Protein AF-0000000084946562 (afdb_homodimer)

Structure (mmCIF, N/CA/C/O backbone):
data_AF-0000000084946562-model_v1
#
loop_
_entity.id
_entity.type
_entity.pdbx_description
1 polymer 'SIS domain protein'
#
loop_
_atom_site.group_PDB
_atom_site.id
_atom_site.type_symbol
_atom_site.label_atom_id
_atom_site.label_alt_id
_atom_site.label_comp_id
_atom_site.label_asym_id
_atom_site.label_entity_id
_atom_site.label_seq_id
_atom_site.pdbx_PDB_ins_code
_atom_site.Cartn_x
_atom_site.Cartn_y
_atom_site.Cartn_z
_atom_site.occupancy
_atom_site.B_iso_or_equiv
_atom_site.auth_seq_id
_atom_site.auth_comp_id
_atom_site.auth_asym_id
_atom_site.auth_atom_id
_atom_site.pdbx_PDB_model_num
ATOM 1 N N . MET A 1 1 ? -5.379 -33.469 -8.734 1 28.34 1 MET A N 1
ATOM 2 C CA . MET A 1 1 ? -4.312 -33.344 -7.746 1 28.34 1 MET A CA 1
ATOM 3 C C . MET A 1 1 ? -3.176 -32.5 -8.289 1 28.34 1 MET A C 1
ATOM 5 O O . MET A 1 1 ? -2.5 -32.875 -9.242 1 28.34 1 MET A O 1
ATOM 9 N N . HIS A 1 2 ? -3.316 -31.234 -8.352 1 37.66 2 HIS A N 1
ATOM 10 C CA . HIS A 1 2 ? -2.365 -30.375 -9.062 1 37.66 2 HIS A CA 1
ATOM 11 C C . HIS A 1 2 ? -0.952 -30.562 -8.516 1 37.66 2 HIS A C 1
ATOM 13 O O . HIS A 1 2 ? -0.717 -30.391 -7.32 1 37.66 2 HIS A O 1
ATOM 19 N N . MET A 1 3 ? -0.212 -31.438 -8.969 1 44.72 3 MET A N 1
ATOM 20 C CA . MET A 1 3 ? 1.156 -31.844 -8.648 1 44.72 3 MET A CA 1
ATOM 21 C C . MET A 1 3 ? 2.111 -30.656 -8.781 1 44.72 3 MET A C 1
ATOM 23 O O . MET A 1 3 ? 1.872 -29.75 -9.586 1 44.72 3 MET A O 1
ATOM 27 N N . SER A 1 4 ? 2.869 -30.344 -7.762 1 55.78 4 SER A N 1
ATOM 28 C CA . SER A 1 4 ? 3.982 -29.406 -7.848 1 55.78 4 SER A CA 1
ATOM 29 C C . SER A 1 4 ? 4.75 -29.578 -9.156 1 55.78 4 SER A C 1
ATOM 31 O O . SER A 1 4 ? 4.621 -30.594 -9.828 1 55.78 4 SER A O 1
ATOM 33 N N . LEU A 1 5 ? 5.203 -28.453 -9.648 1 66.38 5 LEU A N 1
ATOM 34 C CA . LEU A 1 5 ? 5.98 -28.469 -10.883 1 66.38 5 LEU A CA 1
ATOM 35 C C . LEU A 1 5 ? 6.922 -29.672 -10.922 1 66.38 5 LEU A C 1
ATOM 37 O O . LEU A 1 5 ? 7.027 -30.359 -11.945 1 66.38 5 LEU A O 1
ATOM 41 N N . ILE A 1 6 ? 7.355 -29.844 -9.641 1 63.56 6 ILE A N 1
ATOM 42 C CA . ILE A 1 6 ? 8.328 -30.922 -9.539 1 63.56 6 ILE A CA 1
ATOM 43 C C . ILE A 1 6 ? 7.605 -32.281 -9.609 1 63.56 6 ILE A C 1
ATOM 45 O O . ILE A 1 6 ? 8.078 -33.188 -10.266 1 63.56 6 ILE A O 1
ATOM 49 N N . LYS A 1 7 ? 6.57 -32.344 -8.961 1 65.25 7 LYS A N 1
ATOM 50 C CA . LYS A 1 7 ? 5.816 -33.594 -9 1 65.25 7 LYS A CA 1
ATOM 51 C C . LYS A 1 7 ? 5.301 -33.875 -10.406 1 65.25 7 LYS A C 1
ATOM 53 O O . LYS A 1 7 ? 5.332 -35.031 -10.867 1 65.25 7 LYS A O 1
ATOM 58 N N . ASN A 1 8 ? 4.824 -32.844 -11.07 1 73.81 8 ASN A N 1
ATOM 59 C CA . ASN A 1 8 ? 4.391 -33.031 -12.453 1 73.81 8 ASN A CA 1
ATOM 60 C C . ASN A 1 8 ? 5.539 -33.469 -13.352 1 73.81 8 ASN A C 1
ATOM 62 O O . ASN A 1 8 ? 5.355 -34.344 -14.211 1 73.81 8 ASN A O 1
ATOM 66 N N . PHE A 1 9 ? 6.664 -32.938 -12.992 1 75.44 9 PHE A N 1
ATOM 67 C CA . PHE A 1 9 ? 7.836 -33.344 -13.766 1 75.44 9 PHE A CA 1
ATOM 68 C C . PHE A 1 9 ? 8.219 -34.781 -13.477 1 75.44 9 PHE A C 1
ATOM 70 O O . PHE A 1 9 ? 8.57 -35.531 -14.391 1 75.44 9 PHE A O 1
ATOM 77 N N . GLN A 1 10 ? 8.102 -35.062 -12.234 1 70.94 10 GLN A N 1
ATOM 78 C CA . GLN A 1 10 ? 8.414 -36.438 -11.859 1 70.94 10 GLN A CA 1
ATOM 79 C C . GLN A 1 10 ? 7.441 -37.438 -12.508 1 70.94 10 GLN A C 1
ATOM 81 O O . GLN A 1 10 ? 7.84 -38.5 -12.945 1 70.94 10 GLN A O 1
ATOM 86 N N . LYS A 1 11 ? 6.293 -37.031 -12.57 1 77.81 11 LYS A N 1
ATOM 87 C CA . LYS A 1 11 ? 5.254 -37.906 -13.07 1 77.81 11 LYS A CA 1
ATOM 88 C C . LYS A 1 11 ? 5.227 -37.938 -14.594 1 77.81 11 LYS A C 1
ATOM 90 O O . LYS A 1 11 ? 5.027 -38.969 -15.211 1 77.81 11 LYS A O 1
ATOM 95 N N . TYR A 1 12 ? 5.445 -36.812 -15.242 1 80.5 12 TYR A N 1
ATOM 96 C CA . TYR A 1 12 ? 5.172 -36.688 -16.672 1 80.5 12 TYR A CA 1
ATOM 97 C C . TYR A 1 12 ? 6.426 -36.312 -17.438 1 80.5 12 TYR A C 1
ATOM 99 O O . TYR A 1 12 ? 6.398 -36.188 -18.672 1 80.5 12 TYR A O 1
ATOM 107 N N . GLY A 1 13 ? 7.566 -36.031 -16.688 1 80.06 13 GLY A N 1
ATOM 108 C CA . GLY A 1 13 ? 8.789 -35.531 -17.297 1 80.06 13 GLY A CA 1
ATOM 109 C C . GLY A 1 13 ? 9.312 -36.438 -18.391 1 80.06 13 GLY A C 1
ATOM 110 O O . GLY A 1 13 ? 9.945 -36 -19.344 1 80.06 13 GLY A O 1
ATOM 111 N N . ASN A 1 14 ? 8.984 -37.688 -18.25 1 80.06 14 ASN A N 1
ATOM 112 C CA . ASN A 1 14 ? 9.43 -38.688 -19.234 1 80.06 14 ASN A CA 1
ATOM 113 C C . ASN A 1 14 ? 8.758 -38.469 -20.594 1 80.06 14 ASN A C 1
ATOM 115 O O . ASN A 1 14 ? 9.242 -38.969 -21.609 1 80.06 14 ASN A O 1
ATOM 119 N N . ASN A 1 15 ? 7.613 -37.781 -20.641 1 85.44 15 ASN A N 1
ATOM 120 C CA . ASN A 1 15 ? 6.895 -37.531 -21.891 1 85.44 15 ASN A CA 1
ATOM 121 C C . ASN A 1 15 ? 7.496 -36.344 -22.625 1 85.44 15 ASN A C 1
ATOM 123 O O . ASN A 1 15 ? 7.094 -36.031 -23.766 1 85.44 15 ASN A O 1
ATOM 127 N N . LEU A 1 16 ? 8.492 -35.688 -21.953 1 86.5 16 LEU A N 1
ATOM 128 C CA . LEU A 1 16 ? 9.07 -34.5 -22.547 1 86.5 16 LEU A CA 1
ATOM 129 C C . LEU A 1 16 ? 10.188 -34.844 -23.516 1 86.5 16 LEU A C 1
ATOM 131 O O . LEU A 1 16 ? 10.914 -35.812 -23.312 1 86.5 16 LEU A O 1
ATOM 135 N N . THR A 1 17 ? 10.188 -34.125 -24.641 1 87.19 17 THR A N 1
ATOM 136 C CA . THR A 1 17 ? 11.336 -34.25 -25.531 1 87.19 17 THR A CA 1
ATOM 137 C C . THR A 1 17 ? 12.586 -33.656 -24.891 1 87.19 17 THR A C 1
ATOM 139 O O . THR A 1 17 ? 12.5 -32.969 -23.859 1 87.19 17 THR A O 1
ATOM 142 N N . GLU A 1 18 ? 13.719 -33.969 -25.5 1 83.75 18 GLU A N 1
ATOM 143 C CA . GLU A 1 18 ? 14.969 -33.406 -25 1 83.75 18 GLU A CA 1
ATOM 144 C C . GLU A 1 18 ? 14.922 -31.891 -24.938 1 83.75 18 GLU A C 1
ATOM 146 O O . GLU A 1 18 ? 15.391 -31.297 -23.969 1 83.75 18 GLU A O 1
ATOM 151 N N . LEU A 1 19 ? 14.359 -31.328 -25.859 1 86.12 19 LEU A N 1
ATOM 152 C CA . LEU A 1 19 ? 14.25 -29.859 -25.906 1 86.12 19 LEU A CA 1
ATOM 153 C C . LEU A 1 19 ? 13.336 -29.359 -24.797 1 86.12 19 LEU A C 1
ATOM 155 O O . LEU A 1 19 ? 13.648 -28.359 -24.141 1 86.12 19 LEU A O 1
ATOM 159 N N . GLU A 1 20 ? 12.219 -30.016 -24.578 1 87.88 20 GLU A N 1
ATOM 160 C CA . GLU A 1 20 ? 11.273 -29.625 -23.531 1 87.88 20 GLU A CA 1
ATOM 161 C C . GLU A 1 20 ? 11.891 -29.812 -22.141 1 87.88 20 GLU A C 1
ATOM 163 O O . GLU A 1 20 ? 11.656 -28.984 -21.25 1 87.88 20 GLU A O 1
ATOM 168 N N . ILE A 1 21 ? 12.656 -30.812 -22 1 81.44 21 ILE A N 1
ATOM 169 C CA . ILE A 1 21 ? 13.367 -31.016 -20.734 1 81.44 21 ILE A CA 1
ATOM 170 C C . ILE A 1 21 ? 14.352 -29.875 -20.5 1 81.44 21 ILE A C 1
ATOM 172 O O . ILE A 1 21 ? 14.445 -29.344 -19.391 1 81.44 21 ILE A O 1
ATOM 176 N N . GLU A 1 22 ? 15.07 -29.531 -21.453 1 80.81 22 GLU A N 1
ATOM 177 C CA . GLU A 1 22 ? 16 -28.422 -21.359 1 80.81 22 GLU A CA 1
ATOM 178 C C . GLU A 1 22 ? 15.273 -27.125 -20.984 1 80.81 22 GLU A C 1
ATOM 180 O O . GLU A 1 22 ? 15.742 -26.359 -20.156 1 80.81 22 GLU A O 1
ATOM 185 N N . CYS A 1 23 ? 14.125 -26.828 -21.594 1 83.88 23 CYS A N 1
ATOM 186 C CA . CYS A 1 23 ? 13.312 -25.656 -21.281 1 83.88 23 CYS A CA 1
ATOM 187 C C . CYS A 1 23 ? 12.883 -25.672 -19.812 1 83.88 23 CYS A C 1
ATOM 189 O O . CYS A 1 23 ? 13.016 -24.672 -19.109 1 83.88 23 CYS A O 1
ATOM 191 N N . PHE A 1 24 ? 12.359 -26.812 -19.484 1 80.5 24 PHE A N 1
ATOM 192 C CA . PHE A 1 24 ? 11.875 -26.984 -18.109 1 80.5 24 PHE A CA 1
ATOM 193 C C . PHE A 1 24 ? 13 -26.734 -17.109 1 80.5 24 PHE A C 1
ATOM 195 O O . PHE A 1 24 ? 12.805 -26.016 -16.125 1 80.5 24 PHE A O 1
ATOM 202 N N . ASN A 1 25 ? 14.125 -27.312 -17.375 1 71.56 25 ASN A N 1
ATOM 203 C CA . ASN A 1 25 ? 15.273 -27.125 -16.484 1 71.56 25 ASN A CA 1
ATOM 204 C C . ASN A 1 25 ? 15.695 -25.672 -16.422 1 71.56 25 ASN A C 1
ATOM 206 O O . ASN A 1 25 ? 16.031 -25.156 -15.359 1 71.56 25 ASN A O 1
ATOM 210 N N . LYS A 1 26 ? 15.664 -25.078 -17.469 1 75.81 26 LYS A N 1
ATOM 211 C CA . LYS A 1 26 ? 16.016 -23.656 -17.5 1 75.81 26 LYS A CA 1
ATOM 212 C C . LYS A 1 26 ? 15 -22.828 -16.719 1 75.81 26 LYS A C 1
ATOM 214 O O . LYS A 1 26 ? 15.367 -21.891 -16.016 1 75.81 26 LYS A O 1
ATOM 219 N N . LEU A 1 27 ? 13.766 -23.234 -16.938 1 74.62 27 LEU A N 1
ATOM 220 C CA . LEU A 1 27 ? 12.711 -22.531 -16.219 1 74.62 27 LEU A CA 1
ATOM 221 C C . LEU A 1 27 ? 12.945 -22.594 -14.719 1 74.62 27 LEU A C 1
ATOM 223 O O . LEU A 1 27 ? 12.703 -21.609 -14 1 74.62 27 LEU A O 1
ATOM 227 N N . LEU A 1 28 ? 13.453 -23.75 -14.383 1 66.88 28 LEU A N 1
ATOM 228 C CA . LEU A 1 28 ? 13.68 -23.969 -12.953 1 66.88 28 LEU A CA 1
ATOM 229 C C . LEU A 1 28 ? 14.828 -23.109 -12.445 1 66.88 28 LEU A C 1
ATOM 231 O O . LEU A 1 28 ? 14.922 -22.859 -11.242 1 66.88 28 LEU A O 1
ATOM 235 N N . THR A 1 29 ? 15.641 -22.766 -13.297 1 60.47 29 THR A N 1
ATOM 236 C CA . THR A 1 29 ? 16.797 -21.969 -12.906 1 60.47 29 THR A CA 1
ATOM 237 C C . THR A 1 29 ? 16.453 -20.484 -12.93 1 60.47 29 THR A C 1
ATOM 239 O O . THR A 1 29 ? 17.25 -19.656 -12.477 1 60.47 29 THR A O 1
ATOM 242 N N . PHE A 1 30 ? 15.375 -20.266 -13.586 1 59.66 30 PHE A N 1
ATOM 243 C CA . PHE A 1 30 ? 15.008 -18.859 -13.68 1 59.66 30 PHE A CA 1
ATOM 244 C C . PHE A 1 30 ? 14.656 -18.297 -12.305 1 59.66 30 PHE A C 1
ATOM 246 O O . PHE A 1 30 ? 13.883 -18.906 -11.562 1 59.66 30 PHE A O 1
ATOM 253 N N . ARG A 1 31 ? 15.477 -17.375 -11.852 1 51.75 31 ARG A N 1
ATOM 254 C CA . ARG A 1 31 ? 15.289 -16.781 -10.531 1 51.75 31 ARG A CA 1
ATOM 255 C C . ARG A 1 31 ? 14.297 -15.625 -10.586 1 51.75 31 ARG A C 1
ATOM 257 O O . ARG A 1 31 ? 13.625 -15.32 -9.602 1 51.75 31 ARG A O 1
ATOM 264 N N . ASP A 1 32 ? 14.273 -15.117 -11.867 1 50.22 32 ASP A N 1
ATOM 265 C CA . ASP A 1 32 ? 13.562 -13.844 -11.953 1 50.22 32 ASP A CA 1
ATOM 266 C C . ASP A 1 32 ? 12.422 -13.922 -12.969 1 50.22 32 ASP A C 1
ATOM 268 O O . ASP A 1 32 ? 12.289 -13.055 -13.828 1 50.22 32 ASP A O 1
ATOM 272 N N . LEU A 1 33 ? 11.648 -15 -12.805 1 54.72 33 LEU A N 1
ATOM 273 C CA . LEU A 1 33 ? 10.531 -15.039 -13.742 1 54.72 33 LEU A CA 1
ATOM 274 C C . LEU A 1 33 ? 9.453 -14.031 -13.352 1 54.72 33 LEU A C 1
ATOM 276 O O . LEU A 1 33 ? 9.109 -13.914 -12.172 1 54.72 33 LEU A O 1
ATOM 280 N N . GLU A 1 34 ? 9.133 -13.148 -14.273 1 54.38 34 GLU A N 1
ATOM 281 C CA . GLU A 1 34 ? 8.133 -12.109 -14.039 1 54.38 34 GLU A CA 1
ATOM 282 C C . GLU A 1 34 ? 6.727 -12.695 -13.977 1 54.38 34 GLU A C 1
ATOM 284 O O . GLU A 1 34 ? 6.383 -13.57 -14.773 1 54.38 34 GLU A O 1
ATOM 289 N N . PRO A 1 35 ? 6.09 -12.359 -13.062 1 49.91 35 PRO A N 1
ATOM 290 C CA . PRO A 1 35 ? 4.699 -12.812 -12.969 1 49.91 35 PRO A CA 1
ATOM 291 C C . PRO A 1 35 ? 3.918 -12.602 -14.258 1 49.91 35 PRO A C 1
ATOM 293 O O . PRO A 1 35 ? 2.951 -13.312 -14.523 1 49.91 35 PRO A O 1
ATOM 296 N N . SER A 1 36 ? 4.246 -11.695 -15 1 52.34 36 SER A N 1
ATOM 297 C CA . SER A 1 36 ? 3.576 -11.391 -16.266 1 52.34 36 SER A CA 1
ATOM 298 C C . SER A 1 36 ? 4.105 -12.266 -17.391 1 52.34 36 SER A C 1
ATOM 300 O O . SER A 1 36 ? 3.855 -11.992 -18.562 1 52.34 36 SER A O 1
ATOM 302 N N . LEU A 1 37 ? 4.668 -13.211 -17.016 1 62.25 37 LEU A N 1
ATOM 303 C CA . LEU A 1 37 ? 5.266 -14.102 -18 1 62.25 37 LEU A CA 1
ATOM 304 C C . LEU A 1 37 ? 4.199 -14.688 -18.922 1 62.25 37 LEU A C 1
ATOM 306 O O . LEU A 1 37 ? 3.223 -15.273 -18.438 1 62.25 37 LEU A O 1
ATOM 310 N N . THR A 1 38 ? 4.172 -14.234 -20.094 1 69.31 38 THR A N 1
ATOM 311 C CA . THR A 1 38 ? 3.289 -14.82 -21.094 1 69.31 38 THR A CA 1
ATOM 312 C C . THR A 1 38 ? 3.977 -15.984 -21.812 1 69.31 38 THR A C 1
ATOM 314 O O . THR A 1 38 ? 5.195 -16.141 -21.719 1 69.31 38 THR A O 1
ATOM 317 N N . ILE A 1 39 ? 3.145 -16.797 -22.422 1 80.06 39 ILE A N 1
ATOM 318 C CA . ILE A 1 39 ? 3.691 -17.906 -23.188 1 80.06 39 ILE A CA 1
ATOM 319 C C . ILE A 1 39 ? 4.668 -17.391 -24.234 1 80.06 39 ILE A C 1
ATOM 321 O O . ILE A 1 39 ? 5.711 -18 -24.469 1 80.06 39 ILE A O 1
ATOM 325 N N . SER A 1 40 ? 4.359 -16.234 -24.688 1 79.5 40 SER A N 1
ATOM 326 C CA . SER A 1 40 ? 5.207 -15.641 -25.719 1 79.5 40 SER A CA 1
ATOM 327 C C . SER A 1 40 ? 6.531 -15.164 -25.141 1 79.5 40 SER A C 1
ATOM 329 O O . SER A 1 40 ? 7.594 -15.406 -25.703 1 79.5 40 SER A O 1
ATOM 331 N N . SER A 1 41 ? 6.469 -14.508 -24.031 1 79.19 41 SER A N 1
ATOM 332 C CA . SER A 1 41 ? 7.695 -14.016 -23.406 1 79.19 41 SER A CA 1
ATOM 333 C C . SER A 1 41 ? 8.578 -15.164 -22.938 1 79.19 41 SER A C 1
ATOM 335 O O . SER A 1 41 ? 9.805 -15.102 -23.047 1 79.19 41 SER A O 1
ATOM 337 N N . LEU A 1 42 ? 7.965 -16.141 -22.438 1 81.38 42 LEU A N 1
ATOM 338 C CA . LEU A 1 42 ? 8.711 -17.312 -22 1 81.38 42 LEU A CA 1
ATOM 339 C C . LEU A 1 42 ? 9.391 -18 -23.188 1 81.38 42 LEU A C 1
ATOM 341 O O . LEU A 1 42 ? 10.555 -18.391 -23.094 1 81.38 42 LEU A O 1
ATOM 345 N N . ALA A 1 43 ? 8.648 -18.094 -24.266 1 87 43 ALA A N 1
ATOM 346 C CA . ALA A 1 43 ? 9.195 -18.688 -25.484 1 87 43 ALA A CA 1
ATOM 347 C C . ALA A 1 43 ? 10.414 -17.906 -25.969 1 87 43 ALA A C 1
ATOM 349 O O . ALA A 1 43 ? 11.43 -18.484 -26.344 1 87 43 ALA A O 1
ATOM 350 N N . GLU A 1 44 ? 10.289 -16.672 -25.812 1 82.31 44 GLU A N 1
ATOM 351 C CA . GLU A 1 44 ? 11.383 -15.789 -26.219 1 82.31 44 GLU A CA 1
ATOM 352 C C . GLU A 1 44 ? 12.594 -15.969 -25.297 1 82.31 44 GLU A C 1
ATOM 354 O O . GLU A 1 44 ? 13.727 -16.094 -25.766 1 82.31 44 GLU A O 1
ATOM 359 N N . THR A 1 45 ? 12.328 -16 -24.062 1 78.81 45 THR A N 1
ATOM 360 C CA . THR A 1 45 ? 13.383 -16.109 -23.047 1 78.81 45 THR A CA 1
ATOM 361 C C . THR A 1 45 ? 14.117 -17.438 -23.188 1 78.81 45 THR A C 1
ATOM 363 O O . THR A 1 45 ? 15.336 -17.5 -23.016 1 78.81 45 THR A O 1
ATOM 366 N N . LEU A 1 46 ? 13.383 -18.438 -23.484 1 84.56 46 LEU A N 1
ATOM 367 C CA . LEU A 1 46 ? 13.953 -19.766 -23.562 1 84.56 46 LEU A CA 1
ATOM 368 C C . LEU A 1 46 ? 14.406 -20.094 -24.984 1 84.56 46 LEU A C 1
ATOM 370 O O . LEU A 1 46 ? 14.984 -21.156 -25.234 1 84.56 46 LEU A O 1
ATOM 374 N N . ASN A 1 47 ? 14.188 -19.078 -25.844 1 86.62 47 ASN A N 1
ATOM 375 C CA . ASN A 1 47 ? 14.555 -19.203 -27.25 1 86.62 47 ASN A CA 1
ATOM 376 C C . ASN A 1 47 ? 13.938 -20.453 -27.875 1 86.62 47 ASN A C 1
ATOM 378 O O . ASN A 1 47 ? 14.633 -21.25 -28.5 1 86.62 47 ASN A O 1
ATOM 382 N N . VAL A 1 48 ? 12.703 -20.641 -27.656 1 89.38 48 VAL A N 1
ATOM 383 C CA . VAL A 1 48 ? 11.93 -21.719 -28.281 1 89.38 48 VAL A CA 1
ATOM 384 C C . VAL A 1 48 ? 10.609 -21.156 -28.812 1 89.38 48 VAL A C 1
ATOM 386 O O . VAL A 1 48 ? 10.281 -20 -28.578 1 89.38 48 VAL A O 1
ATOM 389 N N . SER A 1 49 ? 9.898 -21.922 -29.641 1 85.56 49 SER A N 1
ATOM 390 C CA . SER A 1 49 ? 8.594 -21.5 -30.141 1 85.56 49 SER A CA 1
ATOM 391 C C . SER A 1 49 ? 7.531 -21.562 -29.047 1 85.56 49 SER A C 1
ATOM 393 O O . SER A 1 49 ? 7.66 -22.312 -28.094 1 85.56 49 SER A O 1
ATOM 395 N N . THR A 1 50 ? 6.5 -20.719 -29.281 1 88.38 50 THR A N 1
ATOM 396 C CA . THR A 1 50 ? 5.367 -20.766 -28.359 1 88.38 50 THR A CA 1
ATOM 397 C C . THR A 1 50 ? 4.734 -22.156 -28.359 1 88.38 50 THR A C 1
ATOM 399 O O . THR A 1 50 ? 4.266 -22.625 -27.312 1 88.38 50 THR A O 1
ATOM 402 N N . THR A 1 51 ? 4.82 -22.859 -29.469 1 88 51 THR A N 1
ATOM 403 C CA . THR A 1 51 ? 4.273 -24.219 -29.594 1 88 51 THR A CA 1
ATOM 404 C C . THR A 1 51 ? 5.047 -25.188 -28.703 1 88 51 THR A C 1
ATOM 406 O O . THR A 1 51 ? 4.453 -26.062 -28.062 1 88 51 THR A O 1
ATOM 409 N N . THR A 1 52 ? 6.316 -25.062 -28.625 1 89.69 52 THR A N 1
ATOM 410 C CA . THR A 1 52 ? 7.168 -25.891 -27.781 1 89.69 52 THR A CA 1
ATOM 411 C C . THR A 1 52 ? 6.789 -25.75 -26.312 1 89.69 52 THR A C 1
ATOM 413 O O . THR A 1 52 ? 6.68 -26.734 -25.594 1 89.69 52 THR A O 1
ATOM 416 N N . ILE A 1 53 ? 6.57 -24.5 -25.906 1 89.69 53 ILE A N 1
ATOM 417 C CA . ILE A 1 53 ? 6.172 -24.25 -24.531 1 89.69 53 ILE A CA 1
ATOM 418 C C . ILE A 1 53 ? 4.793 -24.844 -24.266 1 89.69 53 ILE A C 1
ATOM 420 O O . ILE A 1 53 ? 4.578 -25.5 -23.234 1 89.69 53 ILE A O 1
ATOM 424 N N . PHE A 1 54 ? 3.922 -24.609 -25.219 1 88.56 54 PHE A N 1
ATOM 425 C CA . PHE A 1 54 ? 2.564 -25.125 -25.078 1 88.56 54 PHE A CA 1
ATOM 426 C C . PHE A 1 54 ? 2.568 -26.641 -24.953 1 88.56 54 PHE A C 1
ATOM 428 O O . PHE A 1 54 ? 1.884 -27.203 -24.078 1 88.56 54 PHE A O 1
ATOM 435 N N . ARG A 1 55 ? 3.299 -27.344 -25.781 1 88.81 55 ARG A N 1
ATOM 436 C CA . ARG A 1 55 ? 3.404 -28.812 -25.734 1 88.81 55 ARG A CA 1
ATOM 437 C C . ARG A 1 55 ? 4.004 -29.266 -24.406 1 88.81 55 ARG A C 1
ATOM 439 O O . ARG A 1 55 ? 3.541 -30.25 -23.812 1 88.81 55 ARG A O 1
ATOM 446 N N . MET A 1 56 ? 5.051 -28.562 -23.922 1 90.5 56 MET A N 1
ATOM 447 C CA . MET A 1 56 ? 5.68 -28.875 -22.641 1 90.5 56 MET A CA 1
ATOM 448 C C . MET A 1 56 ? 4.668 -28.797 -21.5 1 90.5 56 MET A C 1
ATOM 450 O O . MET A 1 56 ? 4.566 -29.719 -20.688 1 90.5 56 MET A O 1
ATOM 454 N N . VAL A 1 57 ? 3.975 -27.734 -21.531 1 88 57 VAL A N 1
ATOM 455 C CA . VAL A 1 57 ? 2.99 -27.469 -20.484 1 88 57 VAL A CA 1
ATOM 456 C C . VAL A 1 57 ? 1.91 -28.547 -20.5 1 88 57 VAL A C 1
ATOM 458 O O . VAL A 1 57 ? 1.534 -29.078 -19.453 1 88 57 VAL A O 1
ATOM 461 N N . LYS A 1 58 ? 1.468 -28.938 -21.719 1 88.06 58 LYS A N 1
ATOM 462 C CA . LYS A 1 58 ? 0.44 -29.953 -21.859 1 88.06 58 LYS A CA 1
ATOM 463 C C . LYS A 1 58 ? 0.967 -31.328 -21.453 1 88.06 58 LYS A C 1
ATOM 465 O O . LYS A 1 58 ? 0.277 -32.094 -20.766 1 88.06 58 LYS A O 1
ATOM 470 N N . LYS A 1 59 ? 2.174 -31.578 -21.781 1 87.69 59 LYS A N 1
ATOM 471 C CA . LYS A 1 59 ? 2.766 -32.875 -21.469 1 87.69 59 LYS A CA 1
ATOM 472 C C . LYS A 1 59 ? 3.008 -33.031 -19.969 1 87.69 59 LYS A C 1
ATOM 474 O O . LYS A 1 59 ? 2.99 -34.125 -19.438 1 87.69 59 LYS A O 1
ATOM 479 N N . LEU A 1 60 ? 3.199 -31.891 -19.375 1 85.69 60 LEU A N 1
ATOM 480 C CA . LEU A 1 60 ? 3.367 -31.891 -17.922 1 85.69 60 LEU A CA 1
ATOM 481 C C . LEU A 1 60 ? 2.016 -31.906 -17.219 1 85.69 60 LEU A C 1
ATOM 483 O O . LEU A 1 60 ? 1.939 -31.703 -16 1 85.69 60 LEU A O 1
ATOM 487 N N . ASP A 1 61 ? 0.998 -32.031 -18.062 1 85.25 61 ASP A N 1
ATOM 488 C CA . ASP A 1 61 ? -0.372 -32.281 -17.625 1 85.25 61 ASP A CA 1
ATOM 489 C C . ASP A 1 61 ? -0.993 -31.016 -17.047 1 85.25 61 ASP A C 1
ATOM 491 O O . ASP A 1 61 ? -1.744 -31.078 -16.062 1 85.25 61 ASP A O 1
ATOM 495 N N . TYR A 1 62 ? -0.469 -29.969 -17.562 1 81.56 62 TYR A N 1
ATOM 496 C CA . TYR A 1 62 ? -1.145 -28.734 -17.203 1 81.56 62 TYR A CA 1
ATOM 497 C C . TYR A 1 62 ? -2.277 -28.422 -18.172 1 81.56 62 TYR A C 1
ATOM 499 O O . TYR A 1 62 ? -2.141 -28.641 -19.391 1 81.56 62 TYR A O 1
ATOM 507 N N . LYS A 1 63 ? -3.4 -27.984 -17.672 1 78.56 63 LYS A N 1
ATOM 508 C CA . LYS A 1 63 ? -4.551 -27.656 -18.5 1 78.56 63 LYS A CA 1
ATOM 509 C C . LYS A 1 63 ? -4.344 -26.328 -19.219 1 78.56 63 LYS A C 1
ATOM 511 O O . LYS A 1 63 ? -4.758 -26.156 -20.375 1 78.56 63 LYS A O 1
ATOM 516 N N . THR A 1 64 ? -3.725 -25.406 -18.609 1 75.06 64 THR A N 1
ATOM 517 C CA . THR A 1 64 ? -3.453 -24.094 -19.188 1 75.06 64 THR A CA 1
ATOM 518 C C . THR A 1 64 ? -2.045 -23.625 -18.828 1 75.06 64 THR A C 1
ATOM 520 O O . THR A 1 64 ? -1.45 -24.109 -17.859 1 75.06 64 THR A O 1
ATOM 523 N N . PHE A 1 65 ? -1.475 -22.781 -19.656 1 80.75 65 PHE A N 1
ATOM 524 C CA . PHE A 1 65 ? -0.186 -22.172 -19.359 1 80.75 65 PHE A CA 1
ATOM 525 C C . PHE A 1 65 ? -0.234 -21.438 -18.016 1 80.75 65 PHE A C 1
ATOM 527 O O . PHE A 1 65 ? 0.75 -21.438 -17.266 1 80.75 65 PHE A O 1
ATOM 534 N N . MET A 1 66 ? -1.332 -20.984 -17.781 1 71.25 66 MET A N 1
ATOM 535 C CA . MET A 1 66 ? -1.477 -20.266 -16.531 1 71.25 66 MET A CA 1
ATOM 536 C C . MET A 1 66 ? -1.238 -21.188 -15.336 1 71.25 66 MET A C 1
ATOM 538 O O . MET A 1 66 ? -0.593 -20.797 -14.359 1 71.25 66 MET A O 1
ATOM 542 N N . ASP A 1 67 ? -1.739 -22.422 -15.508 1 70.5 67 ASP A N 1
ATOM 543 C CA . ASP A 1 67 ? -1.518 -23.422 -14.469 1 70.5 67 ASP A CA 1
ATOM 544 C C . ASP A 1 67 ? -0.031 -23.75 -14.328 1 70.5 67 ASP A C 1
ATOM 546 O O . ASP A 1 67 ? 0.475 -23.875 -13.211 1 70.5 67 ASP A O 1
ATOM 550 N N . PHE A 1 68 ? 0.606 -23.891 -15.414 1 77.75 68 PHE A N 1
ATOM 551 C CA . PHE A 1 68 ? 2.037 -24.172 -15.438 1 77.75 68 PHE A CA 1
ATOM 552 C C . PHE A 1 68 ? 2.828 -23.016 -14.844 1 77.75 68 PHE A C 1
ATOM 554 O O . PHE A 1 68 ? 3.699 -23.219 -14 1 77.75 68 PHE A O 1
ATOM 561 N N . ARG A 1 69 ? 2.475 -21.859 -15.391 1 72.81 69 ARG A N 1
ATOM 562 C CA . ARG A 1 69 ? 3.135 -20.656 -14.922 1 72.81 69 ARG A CA 1
ATOM 563 C C . ARG A 1 69 ? 3.037 -20.516 -13.406 1 72.81 69 ARG A C 1
ATOM 565 O O . ARG A 1 69 ? 4.016 -20.172 -12.742 1 72.81 69 ARG A O 1
ATOM 572 N N . TYR A 1 70 ? 1.976 -20.828 -13.016 1 64.44 70 TYR A N 1
ATOM 573 C CA . TYR A 1 70 ? 1.758 -20.781 -11.578 1 64.44 70 TYR A CA 1
ATOM 574 C C . TYR A 1 70 ? 2.68 -21.766 -10.852 1 64.44 70 TYR A C 1
ATOM 576 O O . TYR A 1 70 ? 3.334 -21.391 -9.875 1 64.44 70 TYR A O 1
ATOM 584 N N . ASP A 1 71 ? 2.619 -23 -11.312 1 66.06 71 ASP A N 1
ATOM 585 C CA . ASP A 1 71 ? 3.461 -24.031 -10.695 1 66.06 71 ASP A CA 1
ATOM 586 C C . ASP A 1 71 ? 4.941 -23.688 -10.852 1 66.06 71 ASP A C 1
ATOM 588 O O . ASP A 1 71 ? 5.746 -23.969 -9.961 1 66.06 71 ASP A O 1
ATOM 592 N N . LEU A 1 72 ? 5.16 -23.234 -12 1 67.62 72 LEU A N 1
ATOM 593 C CA . LEU A 1 72 ? 6.531 -22.828 -12.289 1 67.62 72 LEU A CA 1
ATOM 594 C C . LEU A 1 72 ? 6.992 -21.734 -11.328 1 67.62 72 LEU A C 1
ATOM 596 O O . LEU A 1 72 ? 8.117 -21.781 -10.82 1 67.62 72 LEU A O 1
ATOM 600 N N . LEU A 1 73 ? 6.117 -20.969 -11.188 1 58.19 73 LEU A N 1
ATOM 601 C CA . LEU A 1 73 ? 6.445 -19.828 -10.344 1 58.19 73 LEU A CA 1
ATOM 602 C C . LEU A 1 73 ? 6.461 -20.234 -8.875 1 58.19 73 LEU A C 1
ATOM 604 O O . LEU A 1 73 ? 7.309 -19.766 -8.102 1 58.19 73 LEU A O 1
ATOM 608 N N . TYR A 1 74 ? 5.598 -21.219 -8.57 1 51.44 74 TYR A N 1
ATOM 609 C CA . TYR A 1 74 ? 5.391 -21.531 -7.164 1 51.44 74 TYR A CA 1
ATOM 610 C C . TYR A 1 74 ? 6.055 -22.844 -6.793 1 51.44 74 TYR A C 1
ATOM 612 O O . TYR A 1 74 ? 6.348 -23.094 -5.621 1 51.44 74 TYR A O 1
ATOM 620 N N . HIS A 1 75 ? 6.16 -23.781 -7.57 1 48.41 75 HIS A N 1
ATOM 621 C CA . HIS A 1 75 ? 6.848 -25.031 -7.27 1 48.41 75 HIS A CA 1
ATOM 622 C C . HIS A 1 75 ? 8.352 -24.812 -7.117 1 48.41 75 HIS A C 1
ATOM 624 O O . HIS A 1 75 ? 9.055 -25.656 -6.574 1 48.41 75 HIS A O 1
ATOM 630 N N . ARG A 1 76 ? 8.914 -23.891 -7.699 1 42.31 76 ARG A N 1
ATOM 631 C CA . ARG A 1 76 ? 10.312 -23.781 -7.316 1 42.31 76 ARG A CA 1
ATOM 632 C C . ARG A 1 76 ? 10.477 -23.828 -5.801 1 42.31 76 ARG A C 1
ATOM 634 O O . ARG A 1 76 ? 11.562 -24.094 -5.293 1 42.31 76 ARG A O 1
ATOM 641 N N . ARG A 1 77 ? 9.453 -23.5 -5.07 1 40.38 77 ARG A N 1
ATOM 642 C CA . ARG A 1 77 ? 9.492 -23.641 -3.621 1 40.38 77 ARG A CA 1
ATOM 643 C C . ARG A 1 77 ? 9.164 -25.078 -3.211 1 40.38 77 ARG A C 1
ATOM 645 O O . ARG A 1 77 ? 8.977 -25.359 -2.027 1 40.38 77 ARG A O 1
ATOM 652 N N . ASP A 1 78 ? 8.867 -25.984 -3.943 1 36.94 78 ASP A N 1
ATOM 653 C CA . ASP A 1 78 ? 8.703 -27.375 -3.553 1 36.94 78 ASP A CA 1
ATOM 654 C C . ASP A 1 78 ? 9.805 -27.812 -2.588 1 36.94 78 ASP A C 1
ATOM 656 O O . ASP A 1 78 ? 9.656 -28.812 -1.87 1 36.94 78 ASP A O 1
ATOM 660 N N . GLU A 1 79 ? 11.023 -27.594 -2.902 1 35.12 79 GLU A N 1
ATOM 661 C CA . GLU A 1 79 ? 11.883 -28.078 -1.828 1 35.12 79 GLU A CA 1
ATOM 662 C C . GLU A 1 79 ? 11.391 -27.609 -0.466 1 35.12 79 GLU A C 1
ATOM 664 O O . GLU A 1 79 ? 11.938 -27.984 0.569 1 35.12 79 GLU A O 1
ATOM 669 N N . TYR A 1 80 ? 10.719 -26.453 -0.343 1 32.41 80 TYR A N 1
ATOM 670 C CA . TYR A 1 80 ? 10.047 -26.25 0.933 1 32.41 80 TYR A CA 1
ATOM 671 C C . TYR A 1 80 ? 8.805 -27.125 1.041 1 32.41 80 TYR A C 1
ATOM 673 O O . TYR A 1 80 ? 7.961 -27.125 0.141 1 32.41 80 TYR A O 1
ATOM 681 N N . GLU A 1 81 ? 8.781 -28.375 1.305 1 33.22 81 GLU A N 1
ATOM 682 C CA . GLU A 1 81 ? 7.668 -29.156 1.828 1 33.22 81 GLU A CA 1
ATOM 683 C C . GLU A 1 81 ? 6.488 -28.266 2.186 1 33.22 81 GLU A C 1
ATOM 685 O O . GLU A 1 81 ? 6.633 -27.312 2.949 1 33.22 81 GLU A O 1
ATOM 690 N N . TYR A 1 82 ? 5.57 -27.953 1.329 1 34.78 82 TYR A N 1
ATOM 691 C CA . TYR A 1 82 ? 4.289 -27.438 1.784 1 34.78 82 TYR A CA 1
ATOM 692 C C . TYR A 1 82 ? 3.957 -27.938 3.184 1 34.78 82 TYR A C 1
ATOM 694 O O . TYR A 1 82 ? 3.451 -29.047 3.348 1 34.78 82 TYR A O 1
ATOM 702 N N . GLN A 1 83 ? 4.805 -28.125 3.992 1 34.44 83 GLN A N 1
ATOM 703 C CA . GLN A 1 83 ? 4.246 -28.422 5.305 1 34.44 83 GLN A CA 1
ATOM 704 C C . GLN A 1 83 ? 3.049 -27.516 5.609 1 34.44 83 GLN A C 1
ATOM 706 O O . GLN A 1 83 ? 3.09 -26.312 5.355 1 34.44 83 GLN A O 1
ATOM 711 N N . SER A 1 84 ? 1.785 -27.906 5.496 1 41.06 84 SER A N 1
ATOM 712 C CA . SER A 1 84 ? 0.725 -27.156 6.172 1 41.06 84 SER A CA 1
ATOM 713 C C . SER A 1 84 ? 1.298 -26.031 7.035 1 41.06 84 SER A C 1
ATOM 715 O O . SER A 1 84 ? 2.195 -26.266 7.848 1 41.06 84 SER A O 1
ATOM 717 N N . PRO A 1 85 ? 1.553 -24.844 6.539 1 42.88 85 PRO A N 1
ATOM 718 C CA . PRO A 1 85 ? 2.189 -23.859 7.422 1 42.88 85 PRO A CA 1
ATOM 719 C C . PRO A 1 85 ? 1.998 -24.188 8.898 1 42.88 85 PRO A C 1
ATOM 721 O O . PRO A 1 85 ? 0.864 -24.344 9.359 1 42.88 85 PRO A O 1
ATOM 724 N N . VAL A 1 86 ? 2.832 -24.984 9.586 1 49.34 86 VAL A N 1
ATOM 725 C CA . VAL A 1 86 ? 2.803 -25.125 11.039 1 49.34 86 VAL A CA 1
ATOM 726 C C . VAL A 1 86 ? 2.363 -23.797 11.664 1 49.34 86 VAL A C 1
ATOM 728 O O . VAL A 1 86 ? 1.666 -23.797 12.68 1 49.34 86 VAL A O 1
ATOM 731 N N . GLU A 1 87 ? 2.566 -22.625 10.914 1 65.19 87 GLU A N 1
ATOM 732 C CA . GLU A 1 87 ? 2.215 -21.328 11.469 1 65.19 87 GLU A CA 1
ATOM 733 C C . GLU A 1 87 ? 1.085 -20.672 10.68 1 65.19 87 GLU A C 1
ATOM 735 O O . GLU A 1 87 ? 1.065 -20.734 9.445 1 65.19 87 GLU A O 1
ATOM 740 N N . SER A 1 88 ? 0.143 -20.328 11.273 1 84.62 88 SER A N 1
ATOM 741 C CA . SER A 1 88 ? -0.983 -19.625 10.672 1 84.62 88 SER A CA 1
ATOM 742 C C . SER A 1 88 ? -0.516 -18.406 9.883 1 84.62 88 SER A C 1
ATOM 744 O O . SER A 1 88 ? 0.584 -17.906 10.109 1 84.62 88 SER A O 1
ATOM 746 N N . THR A 1 89 ? -1.18 -18.125 8.781 1 88.62 89 THR A N 1
ATOM 747 C CA . THR A 1 89 ? -0.911 -16.922 8 1 88.62 89 THR A CA 1
ATOM 748 C C . THR A 1 89 ? -0.7 -15.727 8.914 1 88.62 89 THR A C 1
ATOM 750 O O . THR A 1 89 ? 0.239 -14.945 8.719 1 88.62 89 THR A O 1
ATOM 753 N N . CYS A 1 90 ? -1.52 -15.617 9.945 1 92.25 90 CYS A N 1
ATOM 754 C CA . CYS A 1 90 ? -1.41 -14.508 10.883 1 92.25 90 CYS A CA 1
ATOM 755 C C . CYS A 1 90 ? -0.086 -14.562 11.641 1 92.25 90 CYS A C 1
ATOM 757 O O . CYS A 1 90 ? 0.556 -13.531 11.844 1 92.25 90 CYS A O 1
ATOM 759 N N . ASP A 1 91 ? 0.358 -15.711 12.008 1 87.75 91 ASP A N 1
ATOM 760 C CA . ASP A 1 91 ? 1.617 -15.844 12.734 1 87.75 91 ASP A CA 1
ATOM 761 C C . ASP A 1 91 ? 2.803 -15.445 11.859 1 87.75 91 ASP A C 1
ATOM 763 O O . ASP A 1 91 ? 3.717 -14.758 12.312 1 87.75 91 ASP A O 1
ATOM 767 N N . SER A 1 92 ? 2.752 -15.875 10.641 1 87.81 92 SER A N 1
ATOM 768 C CA . SER A 1 92 ? 3.83 -15.531 9.719 1 87.81 92 SER A CA 1
ATOM 769 C C . SER A 1 92 ? 3.873 -14.031 9.453 1 87.81 92 SER A C 1
ATOM 771 O O . SER A 1 92 ? 4.949 -13.43 9.453 1 87.81 92 SER A O 1
ATOM 773 N N . LEU A 1 93 ? 2.717 -13.43 9.188 1 91.56 93 LEU A N 1
ATOM 774 C CA . LEU A 1 93 ? 2.635 -11.984 8.984 1 91.56 93 LEU A CA 1
ATOM 775 C C . LEU A 1 93 ? 3.166 -11.234 10.203 1 91.56 93 LEU A C 1
ATOM 777 O O . LEU A 1 93 ? 3.953 -10.297 10.062 1 91.56 93 LEU A O 1
ATOM 781 N N . GLU A 1 94 ? 2.742 -11.688 11.359 1 91.44 94 GLU A N 1
ATOM 782 C CA . GLU A 1 94 ? 3.154 -11.031 12.602 1 91.44 94 GLU A CA 1
ATOM 783 C C . GLU A 1 94 ? 4.668 -11.086 12.773 1 91.44 94 GLU A C 1
ATOM 785 O O . GLU A 1 94 ? 5.293 -10.086 13.133 1 91.44 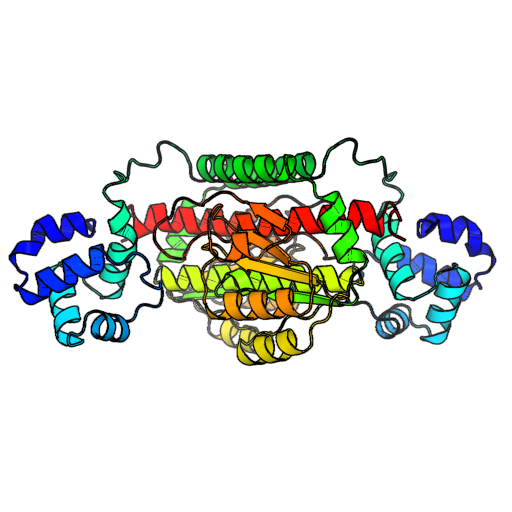94 GLU A O 1
ATOM 790 N N . LYS A 1 95 ? 5.219 -12.195 12.539 1 87.75 95 LYS A N 1
ATOM 791 C CA . LYS A 1 95 ? 6.664 -12.367 12.672 1 87.75 95 LYS A CA 1
ATOM 792 C C . LYS A 1 95 ? 7.414 -11.477 11.695 1 87.75 95 LYS A C 1
ATOM 794 O O . LYS A 1 95 ? 8.359 -10.781 12.078 1 87.75 95 LYS A O 1
ATOM 799 N N . GLU A 1 96 ? 6.992 -11.516 10.398 1 90.56 96 GLU A N 1
ATOM 800 C CA . GLU A 1 96 ? 7.641 -10.711 9.367 1 90.56 96 GLU A CA 1
ATOM 801 C C . GLU A 1 96 ? 7.562 -9.227 9.695 1 90.56 96 GLU A C 1
ATOM 803 O O . GLU A 1 96 ? 8.539 -8.492 9.523 1 90.56 96 GLU A O 1
ATOM 808 N N . ILE A 1 97 ? 6.418 -8.828 10.156 1 95.12 97 ILE A N 1
ATOM 809 C CA . ILE A 1 97 ? 6.191 -7.422 10.477 1 95.12 97 ILE A CA 1
ATOM 810 C C . ILE A 1 97 ? 7.039 -7.027 11.68 1 95.12 97 ILE A C 1
ATOM 812 O O . ILE A 1 97 ? 7.637 -5.949 11.703 1 95.12 97 ILE A O 1
ATOM 816 N N . LYS A 1 98 ? 7.102 -7.883 12.68 1 91.44 98 LYS A N 1
ATOM 817 C CA . LYS A 1 98 ? 7.941 -7.625 13.844 1 91.44 98 LYS A CA 1
ATOM 818 C C . LYS A 1 98 ? 9.406 -7.465 13.438 1 91.44 98 LYS A C 1
ATOM 820 O O . LYS A 1 98 ? 10.109 -6.594 13.953 1 91.44 98 LYS A O 1
ATOM 825 N N . ASP A 1 99 ? 9.844 -8.281 12.555 1 91 99 ASP A N 1
ATOM 826 C CA . ASP A 1 99 ? 11.203 -8.172 12.055 1 91 99 ASP A CA 1
ATOM 827 C C . ASP A 1 99 ? 11.453 -6.805 11.422 1 91 99 ASP A C 1
ATOM 829 O O . ASP A 1 99 ? 12.477 -6.168 11.68 1 91 99 ASP A O 1
ATOM 833 N N . THR A 1 100 ? 10.531 -6.391 10.547 1 95.81 100 THR A N 1
ATOM 834 C CA . THR A 1 100 ? 10.656 -5.086 9.906 1 95.81 100 THR A CA 1
ATOM 835 C C . THR A 1 100 ? 10.688 -3.973 10.953 1 95.81 100 THR A C 1
ATOM 837 O O . THR A 1 100 ? 11.523 -3.072 10.891 1 95.81 100 THR A O 1
ATOM 840 N N . ILE A 1 101 ? 9.812 -4.039 11.953 1 94.88 101 ILE A N 1
ATOM 841 C CA . ILE A 1 101 ? 9.734 -3.014 12.984 1 94.88 101 ILE A CA 1
ATOM 842 C C . ILE A 1 101 ? 11.055 -2.955 13.75 1 94.88 101 ILE A C 1
ATOM 844 O O . ILE A 1 101 ? 11.547 -1.871 14.07 1 94.88 101 ILE A O 1
ATOM 848 N N . GLU A 1 102 ? 11.625 -4.082 14.031 1 91.94 102 GLU A N 1
ATOM 849 C CA . GLU A 1 102 ? 12.906 -4.117 14.742 1 91.94 102 GLU A CA 1
ATOM 850 C C . GLU A 1 102 ? 14.016 -3.475 13.914 1 91.94 102 GLU A C 1
ATOM 852 O O . GLU A 1 102 ? 14.875 -2.775 14.453 1 91.94 102 GLU A O 1
ATOM 857 N N . MET A 1 103 ? 14 -3.723 12.672 1 92.88 103 MET A N 1
ATOM 858 C CA . MET A 1 103 ? 14.977 -3.09 11.789 1 92.88 103 MET A CA 1
ATOM 859 C C . MET A 1 103 ? 14.812 -1.572 11.797 1 92.88 103 MET A C 1
ATOM 861 O O . MET A 1 103 ? 15.805 -0.838 11.844 1 92.88 103 MET A O 1
ATOM 865 N N . LEU A 1 104 ? 13.57 -1.119 11.797 1 95.38 104 LEU A N 1
ATOM 866 C CA . LEU A 1 104 ? 13.281 0.311 11.781 1 95.38 104 LEU A CA 1
ATOM 867 C C . LEU A 1 104 ? 13.648 0.953 13.117 1 95.38 104 LEU A C 1
ATOM 869 O O . LEU A 1 104 ? 14.078 2.107 13.156 1 95.38 104 LEU A O 1
ATOM 873 N N . ARG A 1 105 ? 13.5 0.165 14.195 1 88.56 105 ARG A N 1
ATOM 874 C CA . ARG A 1 105 ? 13.836 0.645 15.531 1 88.56 105 ARG A CA 1
ATOM 875 C C . ARG A 1 105 ? 15.32 0.996 15.625 1 88.56 105 ARG A C 1
ATOM 877 O O . ARG A 1 105 ? 15.695 1.915 16.359 1 88.56 105 ARG A O 1
ATOM 884 N N . ASN A 1 106 ? 16.062 0.358 14.883 1 87.94 106 ASN A N 1
ATOM 885 C CA . ASN A 1 106 ? 17.516 0.501 14.984 1 87.94 106 ASN A CA 1
ATOM 886 C C . ASN A 1 106 ? 18.062 1.505 13.977 1 87.94 106 ASN A C 1
ATOM 888 O O . ASN A 1 106 ? 19.266 1.706 13.875 1 87.94 106 ASN A O 1
ATOM 892 N N . LEU A 1 107 ? 17.203 2.061 13.25 1 90.62 107 LEU A N 1
ATOM 893 C CA . LEU A 1 107 ? 17.594 3.053 12.25 1 90.62 107 LEU A CA 1
ATOM 894 C C . LEU A 1 107 ? 17.734 4.434 12.891 1 90.62 107 LEU A C 1
ATOM 896 O O . LEU A 1 107 ? 16.906 4.828 13.711 1 90.62 107 LEU A O 1
ATOM 900 N N . ASP A 1 108 ? 18.844 5.137 12.602 1 89.12 108 ASP A N 1
ATOM 901 C CA . ASP A 1 108 ? 18.938 6.555 12.938 1 89.12 108 ASP A CA 1
ATOM 902 C C . ASP A 1 108 ? 18.172 7.406 11.938 1 89.12 108 ASP A C 1
ATOM 904 O O . ASP A 1 108 ? 18.703 7.793 10.898 1 89.12 108 ASP A O 1
ATOM 908 N N . ILE A 1 109 ? 16.984 7.742 12.266 1 93.88 109 ILE A N 1
ATOM 909 C CA . ILE A 1 109 ? 16.047 8.344 11.32 1 93.88 109 ILE A CA 1
ATOM 910 C C . ILE A 1 109 ? 16.203 9.859 11.328 1 93.88 109 ILE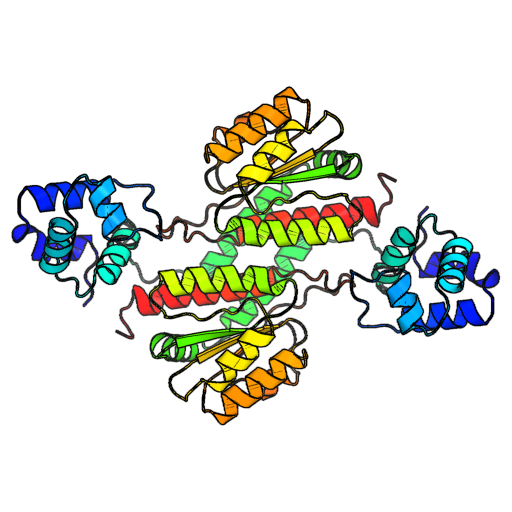 A C 1
ATOM 912 O O . ILE A 1 109 ? 15.711 10.547 10.438 1 93.88 109 ILE A O 1
ATOM 916 N N . ASP A 1 110 ? 16.953 10.477 12.258 1 91.62 110 ASP A N 1
ATOM 917 C CA . ASP A 1 110 ? 16.969 11.914 12.469 1 91.62 110 ASP A CA 1
ATOM 918 C C . ASP A 1 110 ? 17.594 12.633 11.273 1 91.62 110 ASP A C 1
ATOM 920 O O . ASP A 1 110 ? 17.047 13.617 10.773 1 91.62 110 ASP A O 1
ATOM 924 N N . ASP A 1 111 ? 18.672 12.102 10.797 1 93.5 111 ASP A N 1
ATOM 925 C CA . ASP A 1 111 ? 19.344 12.742 9.68 1 93.5 111 ASP A CA 1
ATOM 926 C C . ASP A 1 111 ? 18.516 12.648 8.398 1 93.5 111 ASP A C 1
ATOM 928 O O . ASP A 1 111 ? 18.516 13.57 7.582 1 93.5 111 ASP A O 1
ATOM 932 N N . VAL A 1 112 ? 17.844 11.578 8.25 1 96.12 112 VAL A N 1
ATOM 933 C CA . VAL A 1 112 ? 16.969 11.398 7.094 1 96.12 112 VAL A CA 1
ATOM 934 C C . VAL A 1 112 ? 15.875 12.453 7.113 1 96.12 112 VAL A C 1
ATOM 936 O O . VAL A 1 112 ? 15.633 13.133 6.113 1 96.12 112 VAL A O 1
ATOM 939 N N . ILE A 1 113 ? 15.281 12.609 8.289 1 93.56 113 ILE A N 1
ATOM 940 C CA . ILE A 1 113 ? 14.18 13.555 8.445 1 93.56 113 ILE A CA 1
ATOM 941 C C . ILE A 1 113 ? 14.68 14.969 8.18 1 93.56 113 ILE A C 1
ATOM 943 O O . ILE A 1 113 ? 14.055 15.727 7.438 1 93.56 113 ILE A O 1
ATOM 947 N N . LYS A 1 114 ? 15.797 15.266 8.742 1 93 114 LYS A N 1
ATOM 948 C CA . LYS A 1 114 ? 16.391 16.578 8.562 1 93 114 LYS A CA 1
ATOM 949 C C . LYS A 1 114 ? 16.656 16.875 7.09 1 93 114 LYS A C 1
ATOM 951 O O . LYS A 1 114 ? 16.297 17.953 6.598 1 93 114 LYS A O 1
ATOM 956 N N . ASP A 1 115 ? 17.203 15.93 6.43 1 95.81 115 ASP A N 1
ATOM 957 C CA . ASP A 1 115 ? 17.578 16.141 5.031 1 95.81 115 ASP A CA 1
ATOM 958 C C . ASP A 1 115 ? 16.328 16.234 4.148 1 95.81 115 ASP A C 1
ATOM 960 O O . ASP A 1 115 ? 16.297 17.016 3.199 1 95.81 115 ASP A O 1
ATOM 964 N N . ILE A 1 116 ? 15.328 15.492 4.438 1 96.38 116 ILE A N 1
ATOM 965 C CA . ILE A 1 116 ? 14.086 15.547 3.676 1 96.38 116 ILE A CA 1
ATOM 966 C C . ILE A 1 116 ? 13.422 16.906 3.871 1 96.38 116 ILE A C 1
ATOM 968 O O . ILE A 1 116 ? 13.016 17.547 2.902 1 96.38 116 ILE A O 1
ATOM 972 N N . VAL A 1 117 ? 13.383 17.344 5.055 1 89.81 117 VAL A N 1
ATOM 973 C CA . VAL A 1 117 ? 12.695 18.578 5.387 1 89.81 117 VAL A CA 1
ATOM 974 C C . VAL A 1 117 ? 13.438 19.766 4.773 1 89.81 117 VAL A C 1
ATOM 976 O O . VAL A 1 117 ? 12.812 20.734 4.324 1 89.81 117 VAL A O 1
ATOM 979 N N . LYS A 1 118 ? 14.688 19.688 4.703 1 92.44 118 LYS A N 1
ATOM 980 C CA . LYS A 1 118 ? 15.516 20.781 4.207 1 92.44 118 LYS A CA 1
ATOM 981 C C . LYS A 1 118 ? 15.57 20.781 2.68 1 92.44 118 LYS A C 1
ATOM 983 O O . LYS A 1 118 ? 16 21.766 2.068 1 92.44 118 LYS A O 1
ATOM 988 N N . ALA A 1 119 ? 15.172 19.734 2.1 1 95.38 119 ALA A N 1
ATOM 989 C CA . ALA A 1 119 ? 15.305 19.609 0.651 1 95.38 119 ALA A CA 1
ATOM 990 C C . ALA A 1 119 ? 14.375 20.578 -0.077 1 95.38 119 ALA A C 1
ATOM 992 O O . ALA A 1 119 ? 13.25 20.812 0.366 1 95.38 119 ALA A O 1
ATOM 993 N N . LYS A 1 120 ? 14.883 21.047 -1.187 1 95.88 120 LYS A N 1
ATOM 994 C CA . LYS A 1 120 ? 14.062 21.859 -2.072 1 95.88 120 LYS A CA 1
ATOM 995 C C . LYS A 1 120 ? 12.906 21.047 -2.646 1 95.88 120 LYS A C 1
ATOM 997 O O . LYS A 1 120 ? 11.781 21.547 -2.76 1 95.88 120 LYS A O 1
ATOM 1002 N N . SER A 1 121 ? 13.188 19.891 -3.043 1 96.12 121 SER A N 1
ATOM 1003 C CA . SER A 1 121 ? 12.203 18.938 -3.537 1 96.12 121 SER A CA 1
ATOM 1004 C C . SER A 1 121 ? 12.641 17.5 -3.283 1 96.12 121 SER A C 1
ATOM 1006 O O . SER A 1 121 ? 13.828 17.25 -3.066 1 96.12 121 SER A O 1
ATOM 1008 N N . VAL A 1 122 ? 11.656 16.656 -3.232 1 97.81 122 VAL A N 1
ATOM 1009 C CA . VAL A 1 122 ? 11.914 15.234 -3.061 1 97.81 122 VAL A CA 1
ATOM 1010 C C . VAL A 1 122 ? 11.453 14.469 -4.297 1 97.81 122 VAL A C 1
ATOM 1012 O O . VAL A 1 122 ? 10.273 14.516 -4.656 1 97.81 122 VAL A O 1
ATOM 1015 N N . LEU A 1 123 ? 12.391 13.836 -4.988 1 98.25 123 LEU A N 1
ATOM 1016 C CA . LEU A 1 123 ? 12.055 12.93 -6.082 1 98.25 123 LEU A CA 1
ATOM 1017 C C . LEU A 1 123 ? 11.852 11.508 -5.566 1 98.25 123 LEU A C 1
ATOM 1019 O O . LEU A 1 123 ? 12.711 10.969 -4.863 1 98.25 123 LEU A O 1
ATOM 1023 N N . ILE A 1 124 ? 10.742 10.914 -5.922 1 98.25 124 ILE A N 1
ATOM 1024 C CA . ILE A 1 124 ? 10.477 9.531 -5.543 1 98.25 124 ILE A CA 1
ATOM 1025 C C . ILE A 1 124 ? 10.594 8.633 -6.773 1 98.25 124 ILE A C 1
ATOM 1027 O O . ILE A 1 124 ? 10.031 8.93 -7.828 1 98.25 124 ILE A O 1
ATOM 1031 N N . CYS A 1 125 ? 11.359 7.531 -6.59 1 96.56 125 CYS A N 1
ATOM 1032 C CA . CYS A 1 125 ? 11.594 6.562 -7.656 1 96.56 125 CYS A CA 1
ATOM 1033 C C . CYS A 1 125 ? 11.195 5.16 -7.215 1 96.56 125 CYS A C 1
ATOM 1035 O O . CYS A 1 125 ? 11.555 4.727 -6.117 1 96.56 125 CYS A O 1
ATOM 1037 N N . SER A 1 126 ? 10.492 4.543 -8.062 1 95.12 126 SER A N 1
ATOM 1038 C CA . SER A 1 126 ? 10.125 3.154 -7.809 1 95.12 126 SER A CA 1
ATOM 1039 C C . SER A 1 126 ? 9.797 2.424 -9.109 1 95.12 126 SER A C 1
ATOM 1041 O O . SER A 1 126 ? 9.797 3.027 -10.18 1 95.12 126 SER A O 1
ATOM 1043 N N . SER A 1 127 ? 9.672 1.146 -8.992 1 87.5 127 SER A N 1
ATOM 1044 C CA . SER A 1 127 ? 9.281 0.335 -10.141 1 87.5 127 SER A CA 1
ATOM 1045 C C . SER A 1 127 ? 8.305 -0.765 -9.727 1 87.5 127 SER A C 1
ATOM 1047 O O . SER A 1 127 ? 8.156 -1.063 -8.547 1 87.5 127 SER A O 1
ATOM 1049 N N . GLY A 1 128 ? 7.574 -1.255 -10.773 1 87.56 128 GLY A N 1
ATOM 1050 C CA . GLY A 1 128 ? 6.637 -2.336 -10.516 1 87.56 128 GLY A CA 1
ATOM 1051 C C . GLY A 1 128 ? 5.535 -1.955 -9.547 1 87.56 128 GLY A C 1
ATOM 1052 O O . GLY A 1 128 ? 5.02 -0.835 -9.594 1 87.56 128 GLY A O 1
ATOM 1053 N N . MET A 1 129 ? 5.16 -2.893 -8.648 1 89.38 129 MET A N 1
ATOM 1054 C CA . MET A 1 129 ? 4.035 -2.672 -7.742 1 89.38 129 MET A CA 1
ATOM 1055 C C . MET A 1 129 ? 4.41 -1.702 -6.629 1 89.38 129 MET A C 1
ATOM 1057 O O . MET A 1 129 ? 3.537 -1.161 -5.949 1 89.38 129 MET A O 1
ATOM 1061 N N . ASN A 1 130 ? 5.688 -1.486 -6.496 1 92.88 130 ASN A N 1
ATOM 1062 C CA . ASN A 1 130 ? 6.113 -0.484 -5.523 1 92.88 130 ASN A CA 1
ATOM 1063 C C . ASN A 1 130 ? 5.562 0.897 -5.863 1 92.88 130 ASN A C 1
ATOM 1065 O O . ASN A 1 130 ? 5.473 1.768 -4.996 1 92.88 130 ASN A O 1
ATOM 1069 N N . LYS A 1 131 ? 5.211 1.093 -7.137 1 93.88 131 LYS A N 1
ATOM 1070 C CA . LYS A 1 131 ? 4.691 2.387 -7.57 1 93.88 131 LYS A CA 1
ATOM 1071 C C . LYS A 1 131 ? 3.43 2.76 -6.797 1 93.88 131 LYS A C 1
ATOM 1073 O O . LYS A 1 131 ? 3.178 3.938 -6.539 1 93.88 131 LYS A O 1
ATOM 1078 N N . TYR A 1 132 ? 2.707 1.771 -6.438 1 94.75 132 TYR A N 1
ATOM 1079 C CA . TYR A 1 132 ? 1.46 2.041 -5.73 1 94.75 132 TYR A CA 1
ATOM 1080 C C . TYR A 1 132 ? 1.732 2.541 -4.316 1 94.75 132 TYR A C 1
ATOM 1082 O O . TYR A 1 132 ? 1.062 3.457 -3.834 1 94.75 132 TYR A O 1
ATOM 1090 N N . VAL A 1 133 ? 2.73 2.016 -3.668 1 96 133 VAL A N 1
ATOM 1091 C CA . VAL A 1 133 ? 3.15 2.473 -2.35 1 96 133 VAL A CA 1
ATOM 1092 C C . VAL A 1 133 ? 3.832 3.834 -2.467 1 96 133 VAL A C 1
ATOM 1094 O O . VAL A 1 133 ? 3.625 4.715 -1.627 1 96 133 VAL A O 1
ATOM 1097 N N . ALA A 1 134 ? 4.547 4.004 -3.527 1 97.06 134 ALA A N 1
ATOM 1098 C CA . ALA A 1 134 ? 5.23 5.27 -3.779 1 97.06 134 ALA A CA 1
ATOM 1099 C C . ALA A 1 134 ? 4.23 6.414 -3.926 1 97.06 134 ALA A C 1
ATOM 1101 O O . ALA A 1 134 ? 4.492 7.535 -3.484 1 97.06 134 ALA A O 1
ATOM 1102 N N . LYS A 1 135 ? 3.164 6.121 -4.523 1 95.25 135 LYS A N 1
ATOM 1103 C CA . LYS A 1 135 ? 2.148 7.152 -4.711 1 95.25 135 LYS A CA 1
ATOM 1104 C C . LYS A 1 135 ? 1.556 7.59 -3.377 1 95.25 135 LYS A C 1
ATOM 1106 O O . LYS A 1 135 ? 1.281 8.773 -3.17 1 95.25 135 LYS A O 1
ATOM 1111 N N . ILE A 1 136 ? 1.361 6.652 -2.486 1 93.19 136 ILE A N 1
ATOM 1112 C CA . ILE A 1 136 ? 0.902 7 -1.146 1 93.19 136 ILE A CA 1
ATOM 1113 C C . ILE A 1 136 ? 1.912 7.93 -0.48 1 93.19 136 ILE A C 1
ATOM 1115 O O . ILE A 1 136 ? 1.539 8.969 0.07 1 93.19 136 ILE A O 1
ATOM 1119 N N . LEU A 1 137 ? 3.162 7.598 -0.581 1 96.31 137 LEU A N 1
ATOM 1120 C CA . LEU A 1 137 ? 4.227 8.414 -0.02 1 96.31 137 LEU A CA 1
ATOM 1121 C C . LEU A 1 137 ? 4.211 9.82 -0.624 1 96.31 137 LEU A C 1
ATOM 1123 O O . LEU A 1 137 ? 4.309 10.812 0.099 1 96.31 137 LEU A O 1
ATOM 1127 N N . ALA A 1 138 ? 4.047 9.883 -1.922 1 94.81 138 ALA A N 1
ATOM 1128 C CA . ALA A 1 138 ? 4.062 11.164 -2.627 1 94.81 138 ALA A CA 1
ATOM 1129 C C . ALA A 1 138 ? 2.92 12.062 -2.164 1 94.81 138 ALA A C 1
ATOM 1131 O O . ALA A 1 138 ? 3.127 13.242 -1.875 1 94.81 138 ALA A O 1
ATOM 1132 N N . VAL A 1 139 ? 1.781 11.492 -2.107 1 88.69 139 VAL A N 1
ATOM 1133 C CA . VAL A 1 139 ? 0.611 12.266 -1.692 1 88.69 139 VAL A CA 1
ATOM 1134 C C . VAL A 1 139 ? 0.803 12.766 -0.263 1 88.69 139 VAL A C 1
ATOM 1136 O O . VAL A 1 139 ? 0.567 13.938 0.025 1 88.69 139 VAL A O 1
ATOM 1139 N N . LYS A 1 140 ? 1.289 11.93 0.592 1 88.25 140 LYS A N 1
ATOM 1140 C CA . LYS A 1 140 ? 1.407 12.289 2.002 1 88.25 140 LYS A CA 1
ATOM 1141 C C . LYS A 1 140 ? 2.51 13.32 2.215 1 88.25 140 LYS A C 1
ATOM 1143 O O . LYS A 1 140 ? 2.342 14.266 2.99 1 88.25 140 LYS A O 1
ATOM 1148 N N . LEU A 1 141 ? 3.588 13.156 1.524 1 89.44 141 LEU A N 1
ATOM 1149 C CA . LEU A 1 141 ? 4.637 14.172 1.618 1 89.44 141 LEU A CA 1
ATOM 1150 C C . LEU A 1 141 ? 4.125 15.531 1.149 1 89.44 141 LEU A C 1
ATOM 1152 O O . LEU A 1 141 ? 4.402 16.547 1.779 1 89.44 141 LEU A O 1
ATOM 1156 N N . SER A 1 142 ? 3.418 15.461 0.043 1 84.38 142 SER A N 1
ATOM 1157 C CA . SER A 1 142 ? 2.857 16.703 -0.476 1 84.38 142 SER A CA 1
ATOM 1158 C C . SER A 1 142 ? 1.895 17.344 0.524 1 84.38 142 SER A C 1
ATOM 1160 O O . SER A 1 142 ? 1.882 18.562 0.696 1 84.38 142 SER A O 1
ATOM 1162 N N . LEU A 1 143 ? 1.16 16.5 1.183 1 77.25 143 LEU A N 1
ATOM 1163 C CA . LEU A 1 143 ? 0.227 16.984 2.197 1 77.25 143 LEU A CA 1
ATOM 1164 C C . LEU A 1 143 ? 0.974 17.594 3.377 1 77.25 143 LEU A C 1
ATOM 1166 O O . LEU A 1 143 ? 0.458 18.5 4.043 1 77.25 143 LEU A O 1
ATOM 1170 N N . TYR A 1 144 ? 2.219 17.078 3.584 1 77 144 TYR A N 1
ATOM 1171 C CA . TYR A 1 144 ? 3.043 17.609 4.668 1 77 144 TYR A CA 1
ATOM 1172 C C . TYR A 1 144 ? 3.738 18.891 4.246 1 77 144 TYR A C 1
ATOM 1174 O O . TYR A 1 144 ? 4.496 19.484 5.023 1 77 144 TYR A O 1
ATOM 1182 N N . GLY A 1 145 ? 3.504 19.312 3.002 1 77.19 145 GLY A N 1
ATOM 1183 C CA . GLY A 1 145 ? 4.09 20.547 2.508 1 77.19 145 GLY A CA 1
ATOM 1184 C C . GLY A 1 145 ? 5.445 20.344 1.857 1 77.19 145 GLY A C 1
ATOM 1185 O O . GLY A 1 145 ? 6.141 21.312 1.547 1 77.19 145 GLY A O 1
ATOM 1186 N N . ILE A 1 146 ? 5.809 19.172 1.714 1 84.88 146 ILE A N 1
ATOM 1187 C CA . ILE A 1 146 ? 7.082 18.859 1.069 1 84.88 146 ILE A CA 1
ATOM 1188 C C . ILE A 1 146 ? 6.879 18.734 -0.438 1 84.88 146 ILE A C 1
ATOM 1190 O O . ILE A 1 146 ? 6.086 17.906 -0.893 1 84.88 146 ILE A O 1
ATOM 1194 N N . ARG A 1 147 ? 7.566 19.625 -1.234 1 88.81 147 ARG A N 1
ATOM 1195 C CA . ARG A 1 147 ? 7.469 19.531 -2.688 1 88.81 147 ARG A CA 1
ATOM 1196 C C . ARG A 1 147 ? 7.945 18.172 -3.178 1 88.81 147 ARG A C 1
ATOM 1198 O O . ARG A 1 147 ? 9.109 17.812 -3.002 1 88.81 147 ARG A O 1
ATOM 1205 N N . THR A 1 148 ? 7.035 17.484 -3.783 1 93.75 148 THR A N 1
ATOM 1206 C CA . THR A 1 148 ? 7.316 16.109 -4.168 1 93.75 148 THR A CA 1
ATOM 1207 C C . THR A 1 148 ? 7.129 15.914 -5.672 1 93.75 148 THR A C 1
ATOM 1209 O O . THR A 1 148 ? 6.16 16.406 -6.25 1 93.75 148 THR A O 1
ATOM 1212 N N . ILE A 1 149 ? 8.078 15.273 -6.285 1 95.69 149 ILE A N 1
ATOM 1213 C CA . ILE A 1 149 ? 8.047 14.922 -7.699 1 95.69 149 ILE A CA 1
ATOM 1214 C C . ILE A 1 149 ? 7.98 13.406 -7.852 1 95.69 149 ILE A C 1
ATOM 1216 O O . ILE A 1 149 ? 8.859 12.688 -7.363 1 95.69 149 ILE A O 1
ATOM 1220 N N . TYR A 1 150 ? 6.902 12.914 -8.406 1 94.88 150 TYR A N 1
ATOM 1221 C CA . TYR A 1 150 ? 6.777 11.484 -8.672 1 94.88 150 TYR A CA 1
ATOM 1222 C C . TYR A 1 150 ? 6.297 11.234 -10.094 1 94.88 150 TYR A C 1
ATOM 1224 O O . TYR A 1 150 ? 5.09 11.156 -10.344 1 94.88 150 TYR A O 1
ATOM 1232 N N . PRO A 1 151 ? 7.289 11.008 -10.961 1 90.44 151 PRO A N 1
ATOM 1233 C CA . PRO A 1 151 ? 6.887 10.727 -12.336 1 90.44 151 PRO A CA 1
ATOM 1234 C C . PRO A 1 151 ? 6.336 9.312 -12.516 1 90.44 151 PRO A C 1
ATOM 1236 O O . PRO A 1 151 ? 6.852 8.367 -11.914 1 90.44 151 PRO A O 1
ATOM 1239 N N . ASP A 1 152 ? 5.297 9.125 -13.258 1 79.75 152 ASP A N 1
ATOM 1240 C CA . ASP A 1 152 ? 4.633 7.84 -13.453 1 79.75 152 ASP A CA 1
ATOM 1241 C C . ASP A 1 152 ? 5.391 6.98 -14.469 1 79.75 152 ASP A C 1
ATOM 1243 O O . ASP A 1 152 ? 5.273 5.754 -14.453 1 79.75 152 ASP A O 1
ATOM 1247 N N . ASP A 1 153 ? 6.113 7.656 -15.344 1 85.69 153 ASP A N 1
ATOM 1248 C CA . ASP A 1 153 ? 6.781 6.891 -16.391 1 85.69 153 ASP A CA 1
ATOM 1249 C C . ASP A 1 153 ? 8.297 7.066 -16.328 1 85.69 153 ASP A C 1
ATOM 1251 O O . ASP A 1 153 ? 8.789 8.094 -15.844 1 85.69 153 ASP A O 1
ATOM 1255 N N . HIS A 1 154 ? 8.969 6.086 -16.844 1 83 154 HIS A N 1
ATOM 1256 C CA . HIS A 1 154 ? 10.422 6.02 -16.75 1 83 154 HIS A CA 1
ATOM 1257 C C . HIS A 1 154 ? 11.086 7.148 -17.531 1 83 154 HIS A C 1
ATOM 1259 O O . HIS A 1 154 ? 12.141 7.65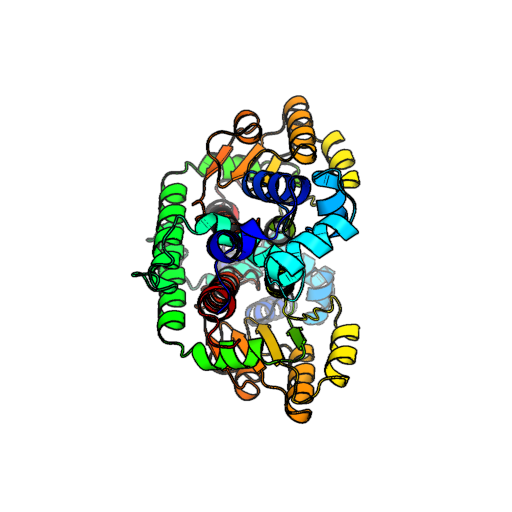2 -17.141 1 83 154 HIS A O 1
ATOM 1265 N N . TRP A 1 155 ? 10.398 7.484 -18.594 1 84.44 155 TRP A N 1
ATOM 1266 C CA . TRP A 1 155 ? 10.977 8.555 -19.391 1 84.44 155 TRP A CA 1
ATOM 1267 C C . TRP A 1 155 ? 10.984 9.875 -18.625 1 84.44 155 TRP A C 1
ATOM 1269 O O . TRP A 1 155 ? 12 10.562 -18.578 1 84.44 155 TRP A O 1
ATOM 1279 N N . PHE A 1 156 ? 10.008 10.164 -18.031 1 87.75 156 PHE A N 1
ATOM 1280 C CA . PHE A 1 156 ? 9.914 11.391 -17.266 1 87.75 156 PHE A CA 1
ATOM 1281 C C . PHE A 1 156 ? 10.789 11.32 -16.016 1 87.75 156 PHE A C 1
ATOM 1283 O O . PHE A 1 156 ? 11.344 12.328 -15.586 1 87.75 156 PHE A O 1
ATOM 1290 N N . LEU A 1 157 ? 10.875 10.148 -15.523 1 90.62 157 LEU A N 1
ATOM 1291 C CA . LEU A 1 157 ? 11.773 9.977 -14.391 1 90.62 157 LEU A CA 1
ATOM 1292 C C . LEU A 1 157 ? 13.203 10.352 -14.758 1 90.62 157 LEU A C 1
ATOM 1294 O O . LEU A 1 157 ? 13.891 11.031 -13.984 1 90.62 157 LEU A O 1
ATOM 1298 N N . TYR A 1 158 ? 13.562 9.945 -15.906 1 87.94 158 TYR A N 1
ATOM 1299 C CA . TYR A 1 158 ? 14.898 10.266 -16.391 1 87.94 158 TYR A CA 1
ATOM 1300 C C . TYR A 1 158 ? 15.07 11.773 -16.562 1 87.94 158 TYR A C 1
ATOM 1302 O O . TYR A 1 158 ? 16.094 12.336 -16.172 1 87.94 158 TYR A O 1
ATOM 1310 N N . LEU A 1 159 ? 14.133 12.414 -17.141 1 89.25 159 LEU A N 1
ATOM 1311 C CA . LEU A 1 159 ? 14.18 13.859 -17.344 1 89.25 159 LEU A CA 1
ATOM 1312 C C . LEU A 1 159 ? 14.281 14.594 -16.016 1 89.25 159 LEU A C 1
ATOM 1314 O O . LEU A 1 159 ? 15.078 15.516 -15.867 1 89.25 159 LEU A O 1
ATOM 1318 N N . GLU A 1 160 ? 13.531 14.133 -15.062 1 93 160 GLU A N 1
ATOM 1319 C CA . GLU A 1 160 ? 13.547 14.758 -13.742 1 93 160 GLU A CA 1
ATOM 1320 C C . GLU A 1 160 ? 14.898 14.555 -13.055 1 93 160 GLU A C 1
ATOM 1322 O O . GLU A 1 160 ? 15.391 15.453 -12.367 1 93 160 GLU A O 1
ATOM 1327 N N . ALA A 1 161 ? 15.398 13.406 -13.227 1 92.06 161 ALA A N 1
ATOM 1328 C CA . ALA A 1 161 ? 16.688 13.094 -12.617 1 92.06 161 ALA A CA 1
ATOM 1329 C C . ALA A 1 161 ? 17.781 14.023 -13.133 1 92.06 161 ALA A C 1
ATOM 1331 O O . ALA A 1 161 ? 18.688 14.398 -12.391 1 92.06 161 ALA A O 1
ATOM 1332 N N . ASN A 1 162 ? 17.656 14.414 -14.344 1 92.38 162 ASN A N 1
ATOM 1333 C CA . ASN A 1 162 ? 18.656 15.281 -14.961 1 92.38 162 ASN A CA 1
ATOM 1334 C C . ASN A 1 162 ? 18.562 16.703 -14.43 1 92.38 162 ASN A C 1
ATOM 1336 O O . ASN A 1 162 ? 19.484 17.5 -14.586 1 92.38 162 ASN A O 1
ATOM 1340 N N . ASN A 1 163 ? 17.531 17.016 -13.797 1 94.06 163 ASN A N 1
ATOM 1341 C CA . ASN A 1 163 ? 17.312 18.375 -13.297 1 94.06 163 ASN A CA 1
ATOM 1342 C C . ASN A 1 163 ? 17.625 18.469 -11.805 1 94.06 163 ASN A C 1
ATOM 1344 O O . ASN A 1 163 ? 17.531 19.547 -11.219 1 94.06 163 ASN A O 1
ATOM 1348 N N . LEU A 1 164 ? 18.062 17.406 -11.25 1 96.31 164 LEU A N 1
ATOM 1349 C CA . LEU A 1 164 ? 18.328 17.375 -9.82 1 96.31 164 LEU A CA 1
ATOM 1350 C C . LEU A 1 164 ? 19.562 18.188 -9.469 1 96.31 164 LEU A C 1
ATOM 1352 O O . LEU A 1 164 ? 20.484 18.297 -10.281 1 96.31 164 LEU A O 1
ATOM 1356 N N . THR A 1 165 ? 19.578 18.812 -8.273 1 96.88 165 THR A N 1
ATOM 1357 C CA . THR A 1 165 ? 20.719 19.5 -7.688 1 96.88 165 THR A CA 1
ATOM 1358 C C . THR A 1 165 ? 20.984 19 -6.27 1 96.88 165 THR A C 1
ATOM 1360 O O . THR A 1 165 ? 20.219 18.203 -5.73 1 96.88 165 THR A O 1
ATOM 1363 N N . GLN A 1 166 ? 22.031 19.547 -5.641 1 97.25 166 GLN A N 1
ATOM 1364 C CA . GLN A 1 166 ? 22.422 19.141 -4.297 1 97.25 166 GLN A CA 1
ATOM 1365 C C . GLN A 1 166 ? 21.359 19.531 -3.271 1 97.25 166 GLN A C 1
ATOM 1367 O O . GLN A 1 166 ? 21.375 19.031 -2.143 1 97.25 166 GLN A O 1
ATOM 1372 N N . ASP A 1 167 ? 20.406 20.344 -3.729 1 97.88 167 ASP A N 1
ATOM 1373 C CA . ASP A 1 167 ? 19.375 20.828 -2.811 1 97.88 167 ASP A CA 1
ATOM 1374 C C . ASP A 1 167 ? 18.156 19.906 -2.826 1 97.88 167 ASP A C 1
ATOM 1376 O O . ASP A 1 167 ? 17.219 20.109 -2.053 1 97.88 167 ASP A O 1
ATOM 1380 N N . ASP A 1 168 ? 18.172 18.938 -3.68 1 98.12 168 ASP A N 1
ATOM 1381 C CA . ASP A 1 168 ? 17.078 17.984 -3.789 1 98.12 168 ASP A CA 1
ATOM 1382 C C . ASP A 1 168 ? 17.391 16.688 -3.033 1 98.12 168 ASP A C 1
ATOM 1384 O O . ASP A 1 168 ? 18.531 16.469 -2.619 1 98.12 168 ASP A O 1
ATOM 1388 N N . PHE A 1 169 ? 16.422 15.922 -2.738 1 98.5 169 PHE A N 1
ATOM 1389 C CA . PHE A 1 169 ? 16.516 14.633 -2.062 1 98.5 169 PHE A CA 1
ATOM 1390 C C . PHE A 1 169 ? 15.805 13.547 -2.865 1 98.5 169 PHE A C 1
ATOM 1392 O O . PHE A 1 169 ? 14.789 13.805 -3.512 1 98.5 169 PHE A O 1
ATOM 1399 N N . VAL A 1 170 ? 16.344 12.352 -2.877 1 98.56 170 VAL A N 1
ATOM 1400 C CA . VAL A 1 170 ? 15.758 11.258 -3.648 1 98.56 170 VAL A CA 1
ATOM 1401 C C . VAL A 1 170 ? 15.375 10.109 -2.715 1 98.56 170 VAL A C 1
ATOM 1403 O O . VAL A 1 170 ? 16.172 9.711 -1.858 1 98.56 170 VAL A O 1
ATOM 1406 N N . ILE A 1 171 ? 14.164 9.625 -2.848 1 98.69 171 ILE A N 1
ATOM 1407 C CA . ILE A 1 171 ? 13.727 8.414 -2.166 1 98.69 171 ILE A CA 1
ATOM 1408 C C . ILE A 1 171 ? 13.461 7.309 -3.189 1 98.69 171 ILE A C 1
ATOM 1410 O O . ILE A 1 171 ? 12.695 7.5 -4.137 1 98.69 171 ILE A O 1
ATOM 1414 N N . VAL A 1 172 ? 14.109 6.172 -2.998 1 98.25 172 VAL A N 1
ATOM 1415 C CA . VAL A 1 172 ? 13.977 5.031 -3.898 1 98.25 172 VAL A CA 1
ATOM 1416 C C . VAL A 1 172 ? 13.32 3.863 -3.16 1 98.25 172 VAL A C 1
ATOM 1418 O O . VAL A 1 172 ? 13.75 3.494 -2.064 1 98.25 172 VAL A O 1
ATOM 1421 N N . LEU A 1 173 ? 12.266 3.311 -3.717 1 97.62 173 LEU A N 1
ATOM 1422 C CA . LEU A 1 173 ? 11.648 2.084 -3.232 1 97.62 173 LEU A CA 1
ATOM 1423 C C . LEU A 1 173 ? 11.945 0.916 -4.168 1 97.62 173 LEU A C 1
ATOM 1425 O O . LEU A 1 173 ? 11.555 0.937 -5.336 1 97.62 173 LEU A O 1
ATOM 1429 N N . SER A 1 174 ? 12.641 -0.047 -3.68 1 94.31 174 SER A N 1
ATOM 1430 C CA . SER A 1 174 ? 13.023 -1.192 -4.5 1 94.31 174 SER A CA 1
ATOM 1431 C C . SER A 1 174 ? 13.227 -2.438 -3.645 1 94.31 174 SER A C 1
ATOM 1433 O O . SER A 1 174 ? 13.953 -2.4 -2.65 1 94.31 174 SER A O 1
ATOM 1435 N N . ARG A 1 175 ? 12.625 -3.527 -4.051 1 89.5 175 ARG A N 1
ATOM 1436 C CA . ARG A 1 175 ? 12.812 -4.758 -3.293 1 89.5 175 ARG A CA 1
ATOM 1437 C C . ARG A 1 175 ? 14.203 -5.344 -3.533 1 89.5 175 ARG A C 1
ATOM 1439 O O . ARG A 1 175 ? 14.969 -5.551 -2.586 1 89.5 175 ARG A O 1
ATOM 1446 N N . GLY A 1 176 ? 14.547 -5.531 -4.734 1 86.19 176 GLY A N 1
ATOM 1447 C CA . GLY A 1 176 ? 15.773 -6.207 -5.121 1 86.19 176 GLY A CA 1
ATOM 1448 C C . GLY A 1 176 ? 16.969 -5.273 -5.195 1 86.19 176 GLY A C 1
ATOM 1449 O O . GLY A 1 176 ? 18.109 -5.73 -5.203 1 86.19 176 GLY A O 1
ATOM 1450 N N . GLY A 1 177 ? 16.812 -4.039 -5.34 1 91.12 177 GLY A N 1
ATOM 1451 C CA . GLY A 1 177 ? 17.891 -3.049 -5.348 1 91.12 177 GLY A CA 1
ATOM 1452 C C . GLY A 1 177 ? 18.75 -3.119 -6.59 1 91.12 177 GLY A C 1
ATOM 1453 O O . GLY A 1 177 ? 19.938 -2.773 -6.547 1 91.12 177 GLY A O 1
ATOM 1454 N N . ALA A 1 178 ? 18.109 -3.521 -7.695 1 90.19 178 ALA A N 1
ATOM 1455 C CA . ALA A 1 178 ? 19.016 -3.762 -8.812 1 90.19 178 ALA A CA 1
ATOM 1456 C C . ALA A 1 178 ? 18.359 -3.412 -10.148 1 90.19 178 ALA A C 1
ATOM 1458 O O . ALA A 1 178 ? 18.828 -3.814 -11.211 1 90.19 178 ALA A O 1
ATOM 1459 N N . THR A 1 179 ? 17.234 -2.688 -10.18 1 90.38 179 THR A N 1
ATOM 1460 C CA . THR A 1 179 ? 16.609 -2.285 -11.43 1 90.38 179 THR A CA 1
ATOM 1461 C C . THR A 1 179 ? 17.453 -1.257 -12.164 1 90.38 179 THR A C 1
ATOM 1463 O O . THR A 1 179 ? 17.703 -0.162 -11.648 1 90.38 179 THR A O 1
ATOM 1466 N N . GLU A 1 180 ? 17.828 -1.507 -13.336 1 89.69 180 GLU A N 1
ATOM 1467 C CA . GLU A 1 180 ? 18.812 -0.728 -14.086 1 89.69 180 GLU A CA 1
ATOM 1468 C C . GLU A 1 180 ? 18.328 0.709 -14.289 1 89.69 180 GLU A C 1
ATOM 1470 O O . GLU A 1 180 ? 19.094 1.655 -14.07 1 89.69 180 GLU A O 1
ATOM 1475 N N . ALA A 1 181 ? 17.125 0.872 -14.719 1 90.06 181 ALA A N 1
ATOM 1476 C CA . ALA A 1 181 ? 16.609 2.207 -15 1 90.06 181 ALA A CA 1
ATOM 1477 C C . ALA A 1 181 ? 16.672 3.09 -13.758 1 90.06 181 ALA A C 1
ATOM 1479 O O . ALA A 1 181 ? 16.938 4.289 -13.852 1 90.06 181 ALA A O 1
ATOM 1480 N N . ILE A 1 182 ? 16.484 2.492 -12.617 1 94.88 182 ILE A N 1
ATOM 1481 C CA . ILE A 1 182 ? 16.516 3.256 -11.375 1 94.88 182 ILE A CA 1
ATOM 1482 C C . ILE A 1 182 ? 17.953 3.52 -10.953 1 94.88 182 ILE A C 1
ATOM 1484 O O . ILE A 1 182 ? 18.266 4.598 -10.445 1 94.88 182 ILE A O 1
ATOM 1488 N N . ILE A 1 183 ? 18.781 2.559 -11.203 1 96.25 183 ILE A N 1
ATOM 1489 C CA . ILE A 1 183 ? 20.203 2.73 -10.898 1 96.25 183 ILE A CA 1
ATOM 1490 C C . ILE A 1 183 ? 20.75 3.93 -11.664 1 96.25 183 ILE A C 1
ATOM 1492 O O . ILE A 1 183 ? 21.5 4.742 -11.109 1 96.25 183 ILE A O 1
ATOM 1496 N N . ASP A 1 184 ? 20.359 4.078 -12.844 1 95 184 ASP A N 1
ATOM 1497 C CA . ASP A 1 184 ? 20.797 5.207 -13.656 1 95 184 ASP A CA 1
ATOM 1498 C C . ASP A 1 184 ? 20.359 6.531 -13.047 1 95 184 ASP A C 1
ATOM 1500 O O . ASP A 1 184 ? 21.125 7.496 -13.008 1 95 184 ASP A O 1
ATOM 1504 N N . VAL A 1 185 ? 19.188 6.574 -12.633 1 95.5 185 VAL A N 1
ATOM 1505 C CA . VAL A 1 185 ? 18.641 7.762 -11.977 1 95.5 185 VAL A CA 1
ATOM 1506 C C . VAL A 1 185 ? 19.453 8.062 -10.719 1 95.5 185 VAL A C 1
ATOM 1508 O O . VAL A 1 185 ? 19.797 9.211 -10.453 1 95.5 185 VAL A O 1
ATOM 1511 N N . MET A 1 186 ? 19.781 7.035 -10 1 97.38 186 MET A N 1
ATOM 1512 C CA . MET A 1 186 ? 20.516 7.199 -8.75 1 97.38 186 MET A CA 1
ATOM 1513 C C . MET A 1 186 ? 21.938 7.703 -9.023 1 97.38 186 MET A C 1
ATOM 1515 O O . MET A 1 186 ? 22.438 8.547 -8.289 1 97.38 186 MET A O 1
ATOM 1519 N N . LYS A 1 187 ? 22.547 7.203 -10.039 1 97.25 187 LYS A N 1
ATOM 1520 C CA . LYS A 1 187 ? 23.875 7.68 -10.414 1 97.25 187 LYS A CA 1
ATOM 1521 C C . LYS A 1 187 ? 23.844 9.164 -10.75 1 97.25 187 LYS A C 1
ATOM 1523 O O . LYS A 1 187 ? 24.719 9.922 -10.305 1 97.25 187 LYS A O 1
ATOM 1528 N N . ASN A 1 188 ? 22.859 9.523 -11.523 1 96.12 188 ASN A N 1
ATOM 1529 C CA . ASN A 1 188 ? 22.703 10.93 -11.867 1 96.12 188 ASN A CA 1
ATOM 1530 C C . ASN A 1 188 ? 22.484 11.789 -10.633 1 96.12 188 ASN A C 1
ATOM 1532 O O . ASN A 1 188 ? 23.047 12.891 -10.523 1 96.12 188 ASN A O 1
ATOM 1536 N N . ALA A 1 189 ? 21.688 11.32 -9.734 1 97.31 189 ALA A N 1
ATOM 1537 C CA . ALA A 1 189 ? 21.422 12.039 -8.492 1 97.31 189 ALA A CA 1
ATOM 1538 C C . ALA A 1 189 ? 22.703 12.227 -7.684 1 97.31 189 ALA A C 1
ATOM 1540 O O . ALA A 1 189 ? 22.969 13.32 -7.184 1 97.31 189 ALA A O 1
ATOM 1541 N N . LYS A 1 190 ? 23.453 11.211 -7.629 1 96.75 190 LYS A N 1
ATOM 1542 C CA . LYS A 1 190 ? 24.719 11.273 -6.895 1 96.75 190 LYS A CA 1
ATOM 1543 C C . LYS A 1 190 ? 25.688 12.266 -7.543 1 96.75 190 LYS A C 1
ATOM 1545 O O . LYS A 1 190 ? 26.344 13.047 -6.848 1 96.75 190 LYS A O 1
ATOM 1550 N N . LEU A 1 191 ? 25.719 12.234 -8.812 1 96 191 LEU A N 1
ATOM 1551 C CA . LEU A 1 191 ? 26.594 13.148 -9.547 1 96 191 LEU A CA 1
ATOM 1552 C C . LEU A 1 191 ? 26.188 14.594 -9.297 1 96 191 LEU A C 1
ATOM 1554 O O . LEU A 1 191 ? 27.031 15.484 -9.266 1 96 191 LEU A O 1
ATOM 1558 N N . SER A 1 192 ? 24.922 14.805 -9.125 1 96.69 192 SER A N 1
ATOM 1559 C CA . SER A 1 192 ? 24.391 16.141 -8.898 1 96.69 192 SER A CA 1
ATOM 1560 C C . SER A 1 192 ? 24.547 16.547 -7.438 1 96.69 192 SER A C 1
ATOM 1562 O O . SER A 1 192 ? 24.188 17.672 -7.062 1 96.69 192 SER A O 1
ATOM 1564 N N . GLY A 1 193 ? 24.938 15.594 -6.559 1 97.06 193 GLY A N 1
ATOM 1565 C CA . GLY A 1 193 ? 25.172 15.883 -5.152 1 97.06 193 GLY A CA 1
ATOM 1566 C C . GLY A 1 193 ? 23.969 15.641 -4.281 1 97.06 193 GLY A C 1
ATOM 1567 O O . GLY A 1 193 ? 23.953 16 -3.105 1 97.06 193 GLY A O 1
ATOM 1568 N N . CYS A 1 194 ? 22.953 15.023 -4.789 1 97.31 194 CYS A N 1
ATOM 1569 C CA . CYS A 1 194 ? 21.734 14.734 -4.043 1 97.31 194 CYS A CA 1
ATOM 1570 C C . CYS A 1 194 ? 21.969 13.609 -3.043 1 97.31 194 CYS A C 1
ATOM 1572 O O . CYS A 1 194 ? 22.719 12.672 -3.318 1 97.31 194 CYS A O 1
ATOM 1574 N N . LYS A 1 195 ? 21.328 13.703 -1.905 1 98.19 195 LYS A N 1
ATOM 1575 C CA . LYS A 1 195 ? 21.281 12.57 -0.987 1 98.19 195 LYS A CA 1
ATOM 1576 C C . LYS A 1 195 ? 20.141 11.609 -1.353 1 98.19 195 LYS A C 1
ATOM 1578 O O . LYS A 1 195 ? 19.094 12.031 -1.832 1 98.19 195 LYS A O 1
ATOM 1583 N N . ILE A 1 196 ? 20.406 10.344 -1.085 1 98.69 196 ILE A N 1
ATOM 1584 C CA . ILE A 1 196 ? 19.484 9.305 -1.506 1 98.69 196 ILE A CA 1
ATOM 1585 C C . ILE A 1 196 ? 19.125 8.422 -0.311 1 98.69 196 ILE A C 1
ATOM 1587 O O . ILE A 1 196 ? 20 7.957 0.416 1 98.69 196 ILE A O 1
ATOM 1591 N N . LEU A 1 197 ? 17.797 8.219 -0.073 1 98.81 197 LEU A N 1
ATOM 1592 C CA . LEU A 1 197 ? 17.281 7.18 0.814 1 98.81 197 LEU A CA 1
ATOM 1593 C C . LEU A 1 197 ? 16.75 6 0.015 1 98.81 197 LEU A C 1
ATOM 1595 O O . LEU A 1 197 ? 15.891 6.176 -0.862 1 98.81 197 LEU A O 1
ATOM 1599 N N . LEU A 1 198 ? 17.266 4.828 0.285 1 98.62 198 LEU A N 1
ATOM 1600 C CA . LEU A 1 198 ? 16.766 3.59 -0.307 1 98.62 198 LEU A CA 1
ATOM 1601 C C . LEU A 1 198 ? 15.969 2.785 0.712 1 98.62 198 LEU A C 1
ATOM 1603 O O . LEU A 1 198 ? 16.438 2.539 1.823 1 98.62 198 LEU A O 1
ATOM 1607 N N . VAL A 1 199 ? 14.742 2.447 0.371 1 98.38 199 VAL A N 1
ATOM 1608 C CA . VAL A 1 199 ? 13.961 1.462 1.106 1 98.38 199 VAL A CA 1
ATOM 1609 C C . VAL A 1 199 ? 13.977 0.128 0.364 1 98.38 199 VAL A C 1
ATOM 1611 O O . VAL A 1 199 ? 13.531 0.043 -0.784 1 98.38 199 VAL A O 1
ATOM 1614 N N . THR A 1 200 ? 14.516 -0.918 1.038 1 96.06 200 THR A N 1
ATOM 1615 C CA . THR A 1 200 ? 14.758 -2.143 0.282 1 96.06 200 THR A CA 1
ATOM 1616 C C . THR A 1 200 ? 14.703 -3.361 1.199 1 96.06 200 THR A C 1
ATOM 1618 O O . THR A 1 200 ? 14.852 -3.236 2.416 1 96.06 200 THR A O 1
ATOM 1621 N N . GLU A 1 201 ? 14.453 -4.488 0.561 1 91.12 201 GLU A N 1
ATOM 1622 C CA . GLU A 1 201 ? 14.523 -5.77 1.255 1 91.12 201 GLU A CA 1
ATOM 1623 C C . GLU A 1 201 ? 15.922 -6.371 1.159 1 91.12 201 GLU A C 1
ATOM 1625 O O . GLU A 1 201 ? 16.219 -7.363 1.824 1 91.12 201 GLU A O 1
ATOM 1630 N N . THR A 1 202 ? 16.766 -5.723 0.407 1 89.44 202 THR A N 1
ATOM 1631 C CA . THR A 1 202 ? 18.062 -6.309 0.108 1 89.44 202 THR A CA 1
ATOM 1632 C C . THR A 1 202 ? 19.188 -5.48 0.731 1 89.44 202 THR A C 1
ATOM 1634 O O . THR A 1 202 ? 19.281 -4.273 0.502 1 89.44 202 THR A O 1
ATOM 1637 N N . ARG A 1 203 ? 20.062 -6.066 1.489 1 86.81 203 ARG A N 1
ATOM 1638 C CA . ARG A 1 203 ? 21.109 -5.355 2.229 1 86.81 203 ARG A CA 1
ATOM 1639 C C . ARG A 1 203 ? 22.297 -5.055 1.336 1 86.81 203 ARG A C 1
ATOM 1641 O O . ARG A 1 203 ? 22.969 -4.031 1.505 1 86.81 203 ARG A O 1
ATOM 1648 N N . ASN A 1 204 ? 22.656 -5.875 0.45 1 88.88 204 ASN A N 1
ATOM 1649 C CA . ASN A 1 204 ? 23.812 -5.691 -0.43 1 88.88 204 ASN A CA 1
ATOM 1650 C C . ASN A 1 204 ? 23.406 -5.715 -1.9 1 88.88 204 ASN A C 1
ATOM 1652 O O . ASN A 1 204 ? 23.219 -6.785 -2.479 1 88.88 204 ASN A O 1
ATOM 1656 N N . SER A 1 205 ? 23.25 -4.52 -2.428 1 92.19 205 SER A N 1
ATOM 1657 C CA . SER A 1 205 ? 22.828 -4.359 -3.816 1 92.19 205 SER A CA 1
ATOM 1658 C C . SER A 1 205 ? 23.484 -3.143 -4.457 1 92.19 205 SER A C 1
ATOM 1660 O O . SER A 1 205 ? 24.062 -2.305 -3.76 1 92.19 205 SER A O 1
ATOM 1662 N N . PRO A 1 206 ? 23.484 -3.029 -5.73 1 95.62 206 PRO A N 1
ATOM 1663 C CA . PRO A 1 206 ? 24 -1.826 -6.387 1 95.62 206 PRO A CA 1
ATOM 1664 C C . PRO A 1 206 ? 23.344 -0.546 -5.863 1 95.62 206 PRO A C 1
ATOM 1666 O O . PRO A 1 206 ? 24.031 0.467 -5.684 1 95.62 206 PRO A O 1
ATOM 1669 N N . MET A 1 207 ? 22.094 -0.59 -5.516 1 97.62 207 MET A N 1
ATOM 1670 C CA . MET A 1 207 ? 21.406 0.61 -5.051 1 97.62 207 MET A CA 1
ATOM 1671 C C . MET A 1 207 ? 21.875 0.995 -3.648 1 97.62 207 MET A C 1
ATOM 1673 O O . MET A 1 207 ? 21.938 2.18 -3.318 1 97.62 207 MET A O 1
ATOM 1677 N N . THR A 1 208 ? 22.141 -0.082 -2.871 1 96.81 208 THR A N 1
ATOM 1678 C CA . THR A 1 208 ? 22.594 0.21 -1.521 1 96.81 208 THR A CA 1
ATOM 1679 C C . THR A 1 208 ? 23.938 0.954 -1.557 1 96.81 208 THR A C 1
ATOM 1681 O O . THR A 1 208 ? 24.156 1.869 -0.762 1 96.81 208 THR A O 1
ATOM 1684 N N . LYS A 1 209 ? 24.766 0.718 -2.488 1 96.88 209 LYS A N 1
ATOM 1685 C CA . LYS A 1 209 ? 26.078 1.348 -2.625 1 96.88 209 LYS A CA 1
ATOM 1686 C C . LYS A 1 209 ? 25.953 2.803 -3.066 1 96.88 209 LYS A C 1
ATOM 1688 O O . LYS A 1 209 ? 26.812 3.631 -2.758 1 96.88 209 LYS A O 1
ATOM 1693 N N . LEU A 1 210 ? 24.891 3.111 -3.686 1 98.12 210 LEU A N 1
ATOM 1694 C CA . LEU A 1 210 ? 24.672 4.453 -4.215 1 98.12 210 LEU A CA 1
ATOM 1695 C C . LEU A 1 210 ? 23.922 5.32 -3.213 1 98.12 210 LEU A C 1
ATOM 1697 O O . LEU A 1 210 ? 23.766 6.523 -3.422 1 98.12 210 LEU A O 1
ATOM 1701 N N . SER A 1 211 ? 23.469 4.781 -2.119 1 98.25 211 SER A N 1
ATOM 1702 C CA . SER A 1 211 ? 22.547 5.469 -1.222 1 98.25 211 SER A CA 1
ATOM 1703 C C . SER A 1 211 ? 23.281 6.059 -0.022 1 98.25 211 SER A C 1
ATOM 1705 O O . SER A 1 211 ? 24.266 5.484 0.457 1 98.25 211 SER A O 1
ATOM 1707 N N . ASN A 1 212 ? 22.828 7.164 0.455 1 98.06 212 ASN A N 1
ATOM 1708 C CA . ASN A 1 212 ? 23.312 7.754 1.696 1 98.06 212 ASN A CA 1
ATOM 1709 C C . ASN A 1 212 ? 22.656 7.125 2.916 1 98.06 212 ASN A C 1
ATOM 1711 O O . ASN A 1 212 ? 23.266 7.008 3.975 1 98.06 212 ASN A O 1
ATOM 1715 N N . TYR A 1 213 ? 21.391 6.805 2.76 1 97.88 213 TYR A N 1
ATOM 1716 C CA . TYR A 1 213 ? 20.594 6.164 3.791 1 97.88 213 TYR A CA 1
ATOM 1717 C C . TYR A 1 213 ? 19.891 4.922 3.246 1 97.88 213 TYR A C 1
ATOM 1719 O O . TYR A 1 213 ? 19.469 4.906 2.09 1 97.88 213 TYR A O 1
ATOM 1727 N N . VAL A 1 214 ? 19.828 3.885 4.137 1 97.56 214 VAL A N 1
ATOM 1728 C CA . VAL A 1 214 ? 19.125 2.668 3.752 1 97.56 214 VAL A CA 1
ATOM 1729 C C . VAL A 1 214 ? 18.156 2.254 4.863 1 97.56 214 VAL A C 1
ATOM 1731 O O . VAL A 1 214 ? 18.547 2.162 6.031 1 97.56 214 VAL A O 1
ATOM 1734 N N . MET A 1 215 ? 16.922 2.131 4.488 1 97.88 215 MET A N 1
ATOM 1735 C CA . MET A 1 215 ? 15.922 1.496 5.344 1 97.88 215 MET A CA 1
ATOM 1736 C C . MET A 1 215 ? 15.648 0.066 4.891 1 97.88 215 MET A C 1
ATOM 1738 O O . MET A 1 215 ? 14.922 -0.152 3.922 1 97.88 215 MET A O 1
ATOM 1742 N N . ASN A 1 216 ? 16.172 -0.835 5.68 1 94.81 216 ASN A N 1
ATOM 1743 C CA . ASN A 1 216 ? 15.953 -2.242 5.359 1 94.81 216 ASN A CA 1
ATOM 1744 C C . ASN A 1 216 ? 14.656 -2.76 5.965 1 94.81 216 ASN A C 1
ATOM 1746 O O . ASN A 1 216 ? 14.289 -2.381 7.082 1 94.81 216 ASN A O 1
ATOM 1750 N N . VAL A 1 217 ? 14.016 -3.594 5.191 1 95.25 217 VAL A N 1
ATOM 1751 C CA . VAL A 1 217 ? 12.797 -4.242 5.68 1 95.25 217 VAL A CA 1
ATOM 1752 C C . VAL A 1 217 ? 12.914 -5.754 5.492 1 95.25 217 VAL A C 1
ATOM 1754 O O . VAL A 1 217 ? 13.828 -6.238 4.82 1 95.25 217 VAL A O 1
ATOM 1757 N N . SER A 1 218 ? 11.977 -6.398 6.152 1 89.31 218 SER A N 1
ATOM 1758 C CA . SER A 1 218 ? 12 -7.855 6.098 1 89.31 218 SER A CA 1
ATOM 1759 C C . SER A 1 218 ? 11.742 -8.359 4.684 1 89.31 218 SER A C 1
ATOM 1761 O O . SER A 1 218 ? 10.961 -7.77 3.938 1 89.31 218 SER A O 1
ATOM 1763 N N . VAL A 1 219 ? 12.469 -9.445 4.422 1 73.5 219 VAL A N 1
ATOM 1764 C CA . VAL A 1 219 ? 12.273 -10.133 3.148 1 73.5 219 VAL A CA 1
ATOM 1765 C C . VAL A 1 219 ? 11.062 -11.055 3.24 1 73.5 219 VAL A C 1
ATOM 1767 O O . VAL A 1 219 ? 10.922 -11.82 4.195 1 73.5 219 VAL A O 1
ATOM 1770 N N . THR A 1 220 ? 10.047 -10.641 2.611 1 63 220 THR A N 1
ATOM 1771 C CA . THR A 1 220 ? 8.945 -11.602 2.564 1 63 220 THR A CA 1
ATOM 1772 C C . THR A 1 220 ? 9.328 -12.82 1.731 1 63 220 THR A C 1
ATOM 1774 O O . THR A 1 220 ? 9.961 -12.688 0.679 1 63 220 THR A O 1
ATOM 1777 N N . LYS A 1 221 ? 9.68 -13.969 2.609 1 52.44 221 LYS A N 1
ATOM 1778 C CA . LYS A 1 221 ? 10.07 -15.203 1.936 1 52.44 221 LYS A CA 1
ATOM 1779 C C . LYS A 1 221 ? 9.305 -15.391 0.632 1 52.44 221 LYS A C 1
ATOM 1781 O O . LYS A 1 221 ? 8.117 -15.07 0.557 1 52.44 221 LYS A O 1
ATOM 1786 N N . ASP A 1 222 ? 10.219 -15.227 -0.287 1 44.62 222 ASP A N 1
ATOM 1787 C CA . ASP A 1 222 ? 9.891 -15.289 -1.707 1 44.62 222 ASP A CA 1
ATOM 1788 C C . ASP A 1 222 ? 8.781 -16.312 -1.968 1 44.62 222 ASP A C 1
ATOM 1790 O O . ASP A 1 222 ? 8.961 -17.5 -1.706 1 44.62 222 ASP A O 1
ATOM 1794 N N . GLU A 1 223 ? 7.539 -15.852 -1.625 1 41.19 223 GLU A N 1
ATOM 1795 C CA . GLU A 1 223 ? 6.59 -16.844 -2.123 1 41.19 223 GLU A CA 1
ATOM 1796 C C . GLU A 1 223 ? 6.715 -17.016 -3.633 1 41.19 223 GLU A C 1
ATOM 1798 O O . GLU A 1 223 ? 5.789 -17.5 -4.285 1 41.19 223 GLU A O 1
ATOM 1803 N N . GLY A 1 224 ? 7.977 -16.859 -4.074 1 38.19 224 GLY A N 1
ATOM 1804 C CA . GLY A 1 224 ? 8.289 -17.125 -5.473 1 38.19 224 GLY A CA 1
ATOM 1805 C C . GLY A 1 224 ? 8.094 -15.906 -6.363 1 38.19 224 GLY A C 1
ATOM 1806 O O . GLY A 1 224 ? 8.656 -15.836 -7.457 1 38.19 224 GLY A O 1
ATOM 1807 N N . TYR A 1 225 ? 6.848 -15.336 -6.727 1 36.66 225 TYR A N 1
ATOM 1808 C CA . TYR A 1 225 ? 6.543 -14.305 -7.711 1 36.66 225 TYR A CA 1
ATOM 1809 C C . TYR A 1 225 ? 6.805 -12.914 -7.137 1 36.66 225 TYR A C 1
ATOM 1811 O O . TYR A 1 225 ? 6.871 -12.742 -5.918 1 36.66 225 TYR A O 1
ATOM 1819 N N . ASP A 1 226 ? 7.621 -12.109 -7.891 1 42.56 226 ASP A N 1
ATOM 1820 C CA . ASP A 1 226 ? 7.617 -10.672 -7.613 1 42.56 226 ASP A CA 1
ATOM 1821 C C . ASP A 1 226 ? 6.344 -10.258 -6.883 1 42.56 226 ASP A C 1
ATOM 1823 O O . ASP A 1 226 ? 5.902 -9.117 -7 1 42.56 226 ASP A O 1
ATOM 1827 N N . ILE A 1 227 ? 5.648 -11.328 -6.648 1 54.47 227 ILE A N 1
ATOM 1828 C CA . ILE A 1 227 ? 4.395 -11.258 -5.906 1 54.47 227 ILE A CA 1
ATOM 1829 C C . ILE A 1 227 ? 4.68 -10.969 -4.434 1 54.47 227 ILE A C 1
ATOM 1831 O O . ILE A 1 227 ? 3.787 -11.062 -3.59 1 54.47 227 ILE A O 1
ATOM 1835 N N . ASP A 1 228 ? 5.852 -10.531 -4.465 1 70.62 228 ASP A N 1
ATOM 1836 C CA . ASP A 1 228 ? 6.242 -10.297 -3.078 1 70.62 228 ASP A CA 1
ATOM 1837 C C . ASP A 1 228 ? 5.453 -9.133 -2.475 1 70.62 228 ASP A C 1
ATOM 1839 O O . ASP A 1 228 ? 4.965 -8.266 -3.199 1 70.62 228 ASP A O 1
ATOM 1843 N N . SER A 1 229 ? 5.277 -9.367 -1.338 1 87.31 229 SER A N 1
ATOM 1844 C CA . SER A 1 229 ? 4.5 -8.414 -0.55 1 87.31 229 SER A CA 1
ATOM 1845 C C . SER A 1 229 ? 5.137 -7.027 -0.568 1 87.31 229 SER A C 1
ATOM 1847 O O . SER A 1 229 ? 6.359 -6.902 -0.526 1 87.31 229 SER A O 1
ATOM 1849 N N . ARG A 1 230 ? 4.363 -6.059 -0.825 1 92.81 230 ARG A N 1
ATOM 1850 C CA . ARG A 1 230 ? 4.828 -4.68 -0.705 1 92.81 230 ARG A CA 1
ATOM 1851 C C . ARG A 1 230 ? 4.5 -4.109 0.67 1 92.81 230 ARG A C 1
ATOM 1853 O O . ARG A 1 230 ? 4.699 -2.918 0.917 1 92.81 230 ARG A O 1
ATOM 1860 N N . LEU A 1 231 ? 4.043 -5.016 1.516 1 95.06 231 LEU A N 1
ATOM 1861 C CA . LEU A 1 231 ? 3.58 -4.59 2.832 1 95.06 231 LEU A CA 1
ATOM 1862 C C . LEU A 1 231 ? 4.73 -4.016 3.652 1 95.06 231 LEU A C 1
ATOM 1864 O O . LEU A 1 231 ? 4.559 -3.018 4.355 1 95.06 231 LEU A O 1
ATOM 1868 N N . HIS A 1 232 ? 5.879 -4.586 3.566 1 95.56 232 HIS A N 1
ATOM 1869 C CA . HIS A 1 232 ? 6.98 -4.16 4.426 1 95.56 232 HIS A CA 1
ATOM 1870 C C . HIS A 1 232 ? 7.562 -2.83 3.957 1 95.56 232 HIS A C 1
ATOM 1872 O O . HIS A 1 232 ? 7.996 -2.018 4.777 1 95.56 232 HIS A O 1
ATOM 1878 N N . ILE A 1 233 ? 7.617 -2.637 2.666 1 97 233 ILE A N 1
ATOM 1879 C CA . ILE A 1 233 ? 8.008 -1.329 2.154 1 97 233 ILE A CA 1
ATOM 1880 C C . ILE A 1 233 ? 6.973 -0.284 2.561 1 97 233 ILE A C 1
ATOM 1882 O O . ILE A 1 233 ? 7.324 0.825 2.967 1 97 233 ILE A O 1
ATOM 1886 N N . HIS A 1 234 ? 5.699 -0.645 2.477 1 97.25 234 HIS A N 1
ATOM 1887 C CA . HIS A 1 234 ? 4.637 0.248 2.932 1 97.25 234 HIS A CA 1
ATOM 1888 C C . HIS A 1 234 ? 4.789 0.574 4.414 1 97.25 234 HIS A C 1
ATOM 1890 O O . HIS A 1 234 ? 4.59 1.72 4.824 1 97.25 234 HIS A O 1
ATOM 1896 N N . LEU A 1 235 ? 5.113 -0.404 5.199 1 96.56 235 LEU A N 1
ATOM 1897 C CA . LEU A 1 235 ? 5.332 -0.205 6.629 1 96.56 235 LEU A CA 1
ATOM 1898 C C . LEU A 1 235 ? 6.484 0.764 6.867 1 96.56 235 LEU A C 1
ATOM 1900 O O . LEU A 1 235 ? 6.391 1.646 7.723 1 96.56 235 LEU A O 1
ATOM 1904 N N . ALA A 1 236 ? 7.543 0.641 6.18 1 97.62 236 ALA A N 1
ATOM 1905 C CA . ALA A 1 236 ? 8.695 1.53 6.324 1 97.62 236 ALA A CA 1
ATOM 1906 C C . ALA A 1 236 ? 8.32 2.971 5.992 1 97.62 236 ALA A C 1
ATOM 1908 O O . ALA A 1 236 ? 8.734 3.902 6.684 1 97.62 236 ALA A O 1
ATOM 1909 N N . ILE A 1 237 ? 7.516 3.131 4.922 1 97.19 237 ILE A N 1
ATOM 1910 C CA . ILE A 1 237 ? 7.129 4.484 4.535 1 97.19 237 ILE A CA 1
ATOM 1911 C C . ILE A 1 237 ? 6.188 5.07 5.59 1 97.19 237 ILE A C 1
ATOM 1913 O O . ILE A 1 237 ? 6.234 6.266 5.875 1 97.19 237 ILE A O 1
ATOM 1917 N N . GLU A 1 238 ? 5.34 4.199 6.141 1 94.25 238 GLU A N 1
ATOM 1918 C CA . GLU A 1 238 ? 4.484 4.645 7.238 1 94.25 238 GLU A CA 1
ATOM 1919 C C . GLU A 1 238 ? 5.316 5.137 8.414 1 94.25 238 GLU A C 1
ATOM 1921 O O . GLU A 1 238 ? 5.016 6.176 9.008 1 94.25 238 GLU A O 1
ATOM 1926 N N . TYR A 1 239 ? 6.312 4.387 8.758 1 94.81 239 TYR A N 1
ATOM 1927 C CA . TYR A 1 239 ? 7.234 4.781 9.82 1 94.81 239 TYR A CA 1
ATOM 1928 C C . TYR A 1 239 ? 7.883 6.121 9.508 1 94.81 239 TYR A C 1
ATOM 1930 O O . TYR A 1 239 ? 7.914 7.016 10.359 1 94.81 239 TYR A O 1
ATOM 1938 N N . LEU A 1 240 ? 8.406 6.258 8.328 1 95.69 240 LEU A N 1
ATOM 1939 C CA . LEU A 1 240 ? 9.047 7.492 7.883 1 95.69 240 LEU A CA 1
ATOM 1940 C C . LEU A 1 240 ? 8.094 8.68 8 1 95.69 240 LEU A C 1
ATOM 1942 O O . LEU A 1 240 ? 8.469 9.727 8.539 1 95.69 240 LEU A O 1
ATOM 1946 N N . LEU A 1 241 ? 6.902 8.492 7.527 1 92.25 241 LEU A N 1
ATOM 1947 C CA . LEU A 1 241 ? 5.906 9.555 7.508 1 92.25 241 LEU A CA 1
ATOM 1948 C C . LEU A 1 241 ? 5.527 9.977 8.922 1 92.25 241 LEU A C 1
ATOM 1950 O O . LEU A 1 241 ? 5.387 11.164 9.211 1 92.25 241 LEU A O 1
ATOM 1954 N N . ARG A 1 242 ? 5.41 9.008 9.773 1 87 242 ARG A N 1
ATOM 1955 C CA . ARG A 1 242 ? 5.07 9.328 11.156 1 87 242 ARG A CA 1
ATOM 1956 C C . ARG A 1 242 ? 6.211 10.062 11.844 1 87 242 ARG A C 1
ATOM 1958 O O . ARG A 1 242 ? 5.98 11 12.617 1 87 242 ARG A O 1
ATOM 1965 N N . GLU A 1 243 ? 7.398 9.633 11.602 1 88.94 243 GLU A N 1
ATOM 1966 C CA . GLU A 1 243 ? 8.547 10.32 12.18 1 88.94 243 GLU A CA 1
ATOM 1967 C C . GLU A 1 243 ? 8.672 11.742 11.641 1 88.94 243 GLU A C 1
ATOM 1969 O O . GLU A 1 243 ? 9.055 12.656 12.375 1 88.94 243 GLU A O 1
ATOM 1974 N N . LEU A 1 244 ? 8.438 11.922 10.359 1 87.81 244 LEU A N 1
ATOM 1975 C CA . LEU A 1 244 ? 8.43 13.25 9.766 1 87.81 244 LEU A CA 1
ATOM 1976 C C . LEU A 1 244 ? 7.395 14.148 10.438 1 87.81 244 LEU A C 1
ATOM 1978 O O . LEU A 1 244 ? 7.688 15.289 10.781 1 87.81 244 LEU A O 1
ATOM 1982 N N . MET A 1 245 ? 6.25 13.578 10.602 1 80.31 245 MET A N 1
ATOM 1983 C CA . MET A 1 245 ? 5.176 14.336 11.242 1 80.31 245 MET A CA 1
ATOM 1984 C C . MET A 1 245 ? 5.543 14.695 12.672 1 80.31 245 MET A C 1
ATOM 1986 O O . MET A 1 245 ? 5.363 15.836 13.094 1 80.31 245 MET A O 1
ATOM 1990 N N . ASN A 1 246 ? 6.074 13.75 13.375 1 75 246 ASN A N 1
ATOM 1991 C CA . ASN A 1 246 ? 6.418 13.938 14.781 1 75 246 ASN A CA 1
ATOM 1992 C C . ASN A 1 246 ? 7.527 14.969 14.953 1 75 246 ASN A C 1
ATOM 1994 O O . ASN A 1 246 ? 7.469 15.812 15.852 1 75 246 ASN A O 1
ATOM 1998 N N . GLN A 1 247 ? 8.477 14.883 14.141 1 72.75 247 GLN A N 1
ATOM 1999 C CA . GLN A 1 247 ? 9.656 15.727 14.312 1 72.75 247 GLN A CA 1
ATOM 2000 C C . GLN A 1 247 ? 9.477 17.078 13.625 1 72.75 247 GLN A C 1
ATOM 2002 O O . GLN A 1 247 ? 9.93 18.109 14.133 1 72.75 247 GLN A O 1
ATOM 2007 N N . TYR A 1 248 ? 8.992 17.062 12.5 1 68.25 248 TYR A N 1
ATOM 2008 C CA . TYR A 1 248 ? 8.898 18.266 11.68 1 68.25 248 TYR A CA 1
ATOM 2009 C C . TYR A 1 248 ? 7.613 19.031 11.977 1 68.25 248 TYR A C 1
ATOM 2011 O O . TYR A 1 248 ? 7.637 20.25 12.156 1 68.25 248 TYR A O 1
ATOM 2019 N N . LEU A 1 249 ? 6.621 18.281 12.07 1 57.59 249 LEU A N 1
ATOM 2020 C CA . LEU A 1 249 ? 5.352 19 12.156 1 57.59 249 LEU A CA 1
ATOM 2021 C C . LEU A 1 249 ? 4.992 19.297 13.609 1 57.59 249 LEU A C 1
ATOM 2023 O O . LEU A 1 249 ? 4.465 20.375 13.906 1 57.59 249 LEU A O 1
ATOM 2027 N N . TYR A 1 250 ? 5.48 18.391 14.445 1 56.56 250 TYR A N 1
ATOM 2028 C CA . TYR A 1 250 ? 5.055 18.594 15.828 1 56.56 250 TYR A CA 1
ATOM 2029 C C . TYR A 1 250 ? 6.156 19.25 16.641 1 56.56 250 TYR A C 1
ATOM 2031 O O . TYR A 1 250 ? 5.883 20.125 17.484 1 56.56 250 TYR A O 1
ATOM 2039 N N . ASN A 1 251 ? 7.402 18.875 16.344 1 52.94 251 ASN A N 1
ATOM 2040 C CA . ASN A 1 251 ? 8.453 19.391 17.219 1 52.94 251 ASN A CA 1
ATOM 2041 C C . ASN A 1 251 ? 9.172 20.578 16.594 1 52.94 251 ASN A C 1
ATOM 2043 O O . ASN A 1 251 ? 10.016 21.203 17.234 1 52.94 251 ASN A O 1
ATOM 2047 N N . LYS A 1 252 ? 8.578 21.125 15.586 1 53.44 252 LYS A N 1
ATOM 2048 C CA . LYS A 1 252 ? 9.148 22.266 14.875 1 53.44 252 LYS A CA 1
ATOM 2049 C C . LYS A 1 252 ? 10.672 22.219 14.883 1 53.44 252 LYS A C 1
ATOM 2051 O O . LYS A 1 252 ? 11.328 23.25 14.938 1 53.44 252 LYS A O 1
ATOM 2056 N N . LYS A 1 253 ? 11.156 21.031 15.109 1 43.59 253 LYS A N 1
ATOM 2057 C CA . LYS A 1 253 ? 12.602 20.938 15.289 1 43.59 253 LYS A CA 1
ATOM 2058 C C . LYS A 1 253 ? 13.352 21.5 14.094 1 43.59 253 LYS A C 1
ATOM 2060 O O . LYS A 1 253 ? 14.461 22.031 14.234 1 43.59 253 LYS A O 1
ATOM 2065 N N . TYR A 1 254 ? 12.688 21.375 12.938 1 43.69 254 TYR A N 1
ATOM 2066 C CA . TYR A 1 254 ? 13.477 21.781 11.773 1 43.69 254 TYR A CA 1
ATOM 2067 C C . TYR A 1 254 ? 12.883 23.031 11.125 1 43.69 254 TYR A C 1
ATOM 2069 O O . TYR A 1 254 ? 13.203 23.344 9.977 1 43.69 254 TYR A O 1
ATOM 2077 N N . LEU A 1 255 ? 11.961 23.438 11.984 1 41.5 255 LEU A N 1
ATOM 2078 C CA . LEU A 1 255 ? 11.523 24.75 11.531 1 41.5 255 LEU A CA 1
ATOM 2079 C C . LEU A 1 255 ? 12.266 25.859 12.266 1 41.5 255 LEU A C 1
ATOM 2081 O O . LEU A 1 255 ? 12.633 25.703 13.438 1 41.5 255 LEU A O 1
ATOM 2085 N N . MET B 1 1 ? 7.582 29.016 17.578 1 28.45 1 MET B N 1
ATOM 2086 C CA . MET B 1 1 ? 6.902 28.016 18.391 1 28.45 1 MET B CA 1
ATOM 2087 C C . MET B 1 1 ? 5.539 27.672 17.797 1 28.45 1 MET B C 1
ATOM 2089 O O . MET B 1 1 ? 4.641 28.516 17.766 1 28.45 1 MET B O 1
ATOM 2093 N N . HIS B 1 2 ? 5.469 26.938 16.766 1 37.47 2 HIS B N 1
ATOM 2094 C CA . HIS B 1 2 ? 4.23 26.766 16 1 37.47 2 HIS B CA 1
ATOM 2095 C C . HIS B 1 2 ? 3.111 26.25 16.906 1 37.47 2 HIS B C 1
ATOM 2097 O O . HIS B 1 2 ? 3.238 25.188 17.516 1 37.47 2 HIS B O 1
ATOM 2103 N N . MET B 1 3 ? 2.387 27.031 17.547 1 44.44 3 MET B N 1
ATOM 2104 C CA . MET B 1 3 ? 1.274 26.844 18.469 1 44.44 3 MET B CA 1
ATOM 2105 C C . MET B 1 3 ? 0.155 26.047 17.812 1 44.44 3 MET B C 1
ATOM 2107 O O . MET B 1 3 ? -0.023 26.094 16.594 1 44.44 3 MET B O 1
ATOM 2111 N N . SER B 1 4 ? -0.284 24.969 18.422 1 55.66 4 SER B N 1
ATOM 2112 C CA . SER B 1 4 ? -1.494 24.25 18.031 1 55.66 4 SER B CA 1
ATOM 2113 C C . SER B 1 4 ? -2.609 25.219 17.641 1 55.66 4 SER B C 1
ATOM 2115 O O . SER B 1 4 ? -2.551 26.406 17.969 1 55.66 4 SER B O 1
ATOM 2117 N N . LEU B 1 5 ? -3.357 24.812 16.672 1 65.88 5 LEU B N 1
ATOM 2118 C CA . LEU B 1 5 ? -4.48 25.609 16.219 1 65.88 5 LEU B CA 1
ATOM 2119 C C . LEU B 1 5 ? -5.195 26.281 17.391 1 65.88 5 LEU B C 1
ATOM 2121 O O . LEU B 1 5 ? -5.527 27.453 17.328 1 65.88 5 LEU B O 1
ATOM 2125 N N . ILE B 1 6 ? -5.152 25.375 18.406 1 63.19 6 ILE B N 1
ATOM 2126 C CA . ILE B 1 6 ? -5.863 25.859 19.578 1 63.19 6 ILE B CA 1
ATOM 2127 C C . ILE B 1 6 ? -5.016 26.891 20.297 1 63.19 6 ILE B C 1
ATOM 2129 O O . ILE B 1 6 ? -5.531 27.922 20.766 1 63.19 6 ILE B O 1
ATOM 2133 N N . LYS B 1 7 ? -3.826 26.609 20.406 1 65 7 LYS B N 1
ATOM 2134 C C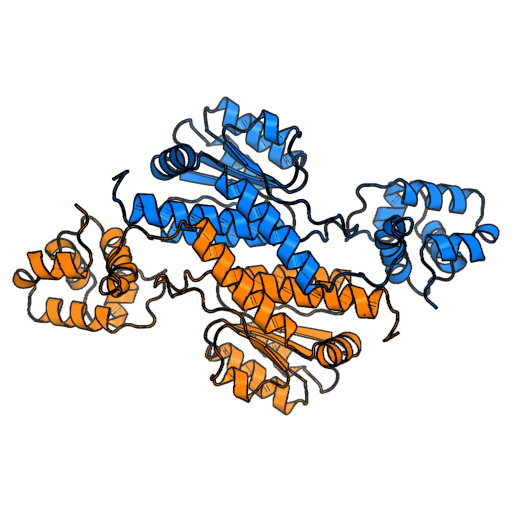A . LYS B 1 7 ? -2.951 27.578 21.062 1 65 7 LYS B CA 1
ATOM 2135 C C . LYS B 1 7 ? -2.883 28.891 20.281 1 65 7 LYS B C 1
ATOM 2137 O O . LYS B 1 7 ? -2.893 29.969 20.875 1 65 7 LYS B O 1
ATOM 2142 N N . ASN B 1 8 ? -2.812 28.766 18.969 1 73.12 8 ASN B N 1
ATOM 2143 C CA . ASN B 1 8 ? -2.834 29.969 18.156 1 73.12 8 ASN B CA 1
ATOM 2144 C C . ASN B 1 8 ? -4.129 30.766 18.344 1 73.12 8 ASN B C 1
ATOM 2146 O O . ASN B 1 8 ? -4.109 31.984 18.422 1 73.12 8 ASN B O 1
ATOM 2150 N N . PHE B 1 9 ? -5.137 29.984 18.484 1 74.88 9 PHE B N 1
ATOM 2151 C CA . PHE B 1 9 ? -6.43 30.625 18.703 1 74.88 9 PHE B CA 1
ATOM 2152 C C . PHE B 1 9 ? -6.477 31.297 20.078 1 74.88 9 PHE B C 1
ATOM 2154 O O . PHE B 1 9 ? -7 32.406 20.203 1 74.88 9 PHE B O 1
ATOM 2161 N N . GLN B 1 10 ? -5.926 30.594 21 1 70.81 10 GLN B N 1
ATOM 2162 C CA . GLN B 1 10 ? -5.898 31.172 22.344 1 70.81 10 GLN B CA 1
ATOM 2163 C C . GLN B 1 10 ? -5.055 32.438 22.375 1 70.81 10 GLN B C 1
ATOM 2165 O O . GLN B 1 10 ? -5.414 33.406 23.047 1 70.81 10 GLN B O 1
ATOM 2170 N N . LYS B 1 11 ? -4.062 32.406 21.672 1 77.5 11 LYS B N 1
ATOM 2171 C CA . LYS B 1 11 ? -3.123 33.531 21.703 1 77.5 11 LYS B CA 1
ATOM 2172 C C . LYS B 1 11 ? -3.592 34.656 20.812 1 77.5 11 LYS B C 1
ATOM 2174 O O . LYS B 1 11 ? -3.451 35.844 21.156 1 77.5 11 LYS B O 1
ATOM 2179 N N . TYR B 1 12 ? -4.152 34.375 19.672 1 80.25 12 TYR B N 1
ATOM 2180 C CA . TYR B 1 12 ? -4.375 35.406 18.656 1 80.25 12 TYR B CA 1
ATOM 2181 C C . TYR B 1 12 ? -5.855 35.5 18.312 1 80.25 12 TYR B C 1
ATOM 2183 O O . TYR B 1 12 ? -6.242 36.344 17.5 1 80.25 12 TYR B O 1
ATOM 2191 N N . GLY B 1 13 ? -6.715 34.594 18.938 1 79.81 13 GLY B N 1
ATOM 2192 C CA . GLY B 1 13 ? -8.133 34.531 18.609 1 79.81 13 GLY B CA 1
ATOM 2193 C C . GLY B 1 13 ? -8.844 35.875 18.812 1 79.81 13 GLY B C 1
ATOM 2194 O O . GLY B 1 13 ? -9.805 36.188 18.109 1 79.81 13 GLY B O 1
ATOM 2195 N N . ASN B 1 14 ? -8.312 36.625 19.719 1 79.81 14 ASN B N 1
ATOM 2196 C CA . ASN B 1 14 ? -8.906 37.938 20.016 1 79.81 14 ASN B CA 1
ATOM 2197 C C . ASN B 1 14 ? -8.75 38.906 18.859 1 79.81 14 ASN B C 1
ATOM 2199 O O . ASN B 1 14 ? -9.461 39.906 18.781 1 79.81 14 ASN B O 1
ATOM 2203 N N . ASN B 1 15 ? -7.801 38.688 17.953 1 85.38 15 ASN B N 1
ATOM 2204 C CA . ASN B 1 15 ? -7.57 39.531 16.781 1 85.38 15 ASN B CA 1
ATOM 2205 C C . ASN B 1 15 ? -8.555 39.219 15.656 1 85.38 15 ASN B C 1
ATOM 2207 O O . ASN B 1 15 ? -8.594 39.938 14.648 1 85.38 15 ASN B O 1
ATOM 2211 N N . LEU B 1 16 ? -9.352 38.156 15.891 1 86.38 16 LEU B N 1
ATOM 2212 C CA . LEU B 1 16 ? -10.258 37.719 14.828 1 86.38 16 LEU B CA 1
ATOM 2213 C C . LEU B 1 16 ? -11.57 38.5 14.883 1 86.38 16 LEU B C 1
ATOM 2215 O O . LEU B 1 16 ? -12.039 38.844 15.969 1 86.38 16 LEU B O 1
ATOM 2219 N N . THR B 1 17 ? -12.016 38.844 13.688 1 87.12 17 THR B N 1
ATOM 2220 C CA . THR B 1 17 ? -13.359 39.406 13.609 1 87.12 17 THR B CA 1
ATOM 2221 C C . THR B 1 17 ? -14.406 38.344 13.953 1 87.12 17 THR B C 1
ATOM 2223 O O . THR B 1 17 ? -14.094 37.156 14.023 1 87.12 17 THR B O 1
ATOM 2226 N N . GLU B 1 18 ? -15.609 38.844 14.211 1 83.69 18 GLU B N 1
ATOM 2227 C CA . GLU B 1 18 ? -16.703 37.906 14.492 1 83.69 18 GLU B CA 1
ATOM 2228 C C . GLU B 1 18 ? -16.859 36.875 13.383 1 83.69 18 GLU B C 1
ATOM 2230 O O . GLU B 1 18 ? -17.078 35.688 13.656 1 83.69 18 GLU B O 1
ATOM 2235 N N . LEU B 1 19 ? -16.734 37.281 12.242 1 86.19 19 LEU B N 1
ATOM 2236 C CA . LEU B 1 19 ? -16.859 36.375 11.094 1 86.19 19 LEU B CA 1
ATOM 2237 C C . LEU B 1 19 ? -15.719 35.375 11.078 1 86.19 19 LEU B C 1
ATOM 2239 O O . LEU B 1 19 ? -15.938 34.188 10.82 1 86.19 19 LEU B O 1
ATOM 2243 N N . GLU B 1 20 ? -14.492 35.812 11.328 1 87.5 20 GLU B N 1
ATOM 2244 C CA . GLU B 1 20 ? -13.328 34.938 11.352 1 87.5 20 GLU B CA 1
ATOM 2245 C C . GLU B 1 20 ? -13.43 33.938 12.492 1 87.5 20 GLU B C 1
ATOM 2247 O O . GLU B 1 20 ? -13.039 32.75 12.336 1 87.5 20 GLU B O 1
ATOM 2252 N N . ILE B 1 21 ? -13.945 34.344 13.578 1 81.25 21 ILE B N 1
ATOM 2253 C CA . ILE B 1 21 ? -14.172 33.438 14.703 1 81.25 21 ILE B CA 1
ATOM 2254 C C . ILE B 1 21 ? -15.18 32.375 14.312 1 81.25 21 ILE B C 1
ATOM 2256 O O . ILE B 1 21 ? -14.992 31.188 14.594 1 81.25 21 ILE B O 1
ATOM 2260 N N . GLU B 1 22 ? -16.203 32.75 13.719 1 80.81 22 GLU B N 1
ATOM 2261 C CA . GLU B 1 22 ? -17.203 31.812 13.234 1 80.81 22 GLU B CA 1
ATOM 2262 C C . GLU B 1 22 ? -16.594 30.812 12.258 1 80.81 22 GLU B C 1
ATOM 2264 O O . GLU B 1 22 ? -16.891 29.609 12.328 1 80.81 22 GLU B O 1
ATOM 2269 N N . CYS B 1 23 ? -15.781 31.25 11.32 1 83.62 23 CYS B N 1
ATOM 2270 C CA . CYS B 1 23 ? -15.094 30.375 10.375 1 83.62 23 CYS B CA 1
ATOM 2271 C C . CYS B 1 23 ? -14.219 29.359 11.102 1 83.62 23 CYS B C 1
ATOM 2273 O O . CYS B 1 23 ? -14.266 28.172 10.812 1 83.62 23 CYS B O 1
ATOM 2275 N N . PHE B 1 24 ? -13.453 29.938 12 1 80.38 24 PHE B N 1
ATOM 2276 C CA . PHE B 1 24 ? -12.539 29.109 12.773 1 80.38 24 PHE B CA 1
ATOM 2277 C C . PHE B 1 24 ? -13.297 28.031 13.531 1 80.38 24 PHE B C 1
ATOM 2279 O O . PHE B 1 24 ? -12.906 26.859 13.516 1 80.38 24 PHE B O 1
ATOM 2286 N N . ASN B 1 25 ? -14.344 28.438 14.172 1 71.31 25 ASN B N 1
ATOM 2287 C CA . ASN B 1 25 ? -15.156 27.5 14.914 1 71.31 25 ASN B CA 1
ATOM 2288 C C . ASN B 1 25 ? -15.75 26.422 14 1 71.31 25 ASN B C 1
ATOM 2290 O O . ASN B 1 25 ? -15.797 25.25 14.359 1 71.31 25 ASN B O 1
ATOM 2294 N N . LYS B 1 26 ? -16.141 26.812 12.938 1 75.38 26 LYS B N 1
ATOM 2295 C CA . LYS B 1 26 ? -16.688 25.859 11.977 1 75.38 26 LYS B CA 1
ATOM 2296 C C . LYS B 1 26 ? -15.602 24.891 11.492 1 75.38 26 LYS B C 1
ATOM 2298 O O . LYS B 1 26 ? -15.867 23.703 11.32 1 75.38 26 LYS B O 1
ATOM 2303 N N . LEU B 1 27 ? -14.469 25.516 11.273 1 74.38 27 LEU B N 1
ATOM 2304 C CA . LEU B 1 27 ? -13.359 24.672 10.828 1 74.38 27 LEU B CA 1
ATOM 2305 C C . LEU B 1 27 ? -13.078 23.578 11.836 1 74.38 27 LEU B C 1
ATOM 2307 O O . LEU B 1 27 ? -12.758 22.438 11.461 1 74.38 27 LEU B O 1
ATOM 2311 N N . LEU B 1 28 ? -13.273 24 13.062 1 66.69 28 LEU B N 1
ATOM 2312 C CA . LEU B 1 28 ? -12.984 23.062 14.133 1 66.69 28 LEU B CA 1
ATOM 2313 C C . LEU B 1 28 ? -14.016 21.938 14.172 1 66.69 28 LEU B C 1
ATOM 2315 O O . LEU B 1 28 ? -13.758 20.875 14.719 1 66.69 28 LEU B O 1
ATOM 2319 N N . THR B 1 29 ? -15.109 22.219 13.664 1 60.31 29 THR B N 1
ATOM 2320 C CA . THR B 1 29 ? -16.172 21.234 13.672 1 60.31 29 THR B CA 1
ATOM 2321 C C . THR B 1 29 ? -16.094 20.344 12.438 1 60.31 29 THR B C 1
ATOM 2323 O O . THR B 1 29 ? -16.812 19.344 12.344 1 60.31 29 THR B O 1
ATOM 2326 N N . PHE B 1 30 ? -15.328 20.828 11.547 1 59.53 30 PHE B N 1
ATOM 2327 C CA . PHE B 1 30 ? -15.227 20.047 10.328 1 59.53 30 PHE B CA 1
ATOM 2328 C C . PHE B 1 30 ? -14.539 18.719 10.594 1 59.53 30 PHE B C 1
ATOM 2330 O O . PHE B 1 30 ? -13.477 18.672 11.227 1 59.53 30 PHE B O 1
ATOM 2337 N N . ARG B 1 31 ? -15.297 17.641 10.453 1 51.97 31 ARG B N 1
ATOM 2338 C CA . ARG B 1 31 ? -14.781 16.312 10.727 1 51.97 31 ARG B CA 1
ATOM 2339 C C . ARG B 1 31 ? -14.055 15.742 9.508 1 51.97 31 ARG B C 1
ATOM 2341 O O . ARG B 1 31 ? -13.156 14.906 9.641 1 51.97 31 ARG B O 1
ATOM 2348 N N . ASP B 1 32 ? -14.531 16.375 8.359 1 50.5 32 ASP B N 1
ATOM 2349 C CA . ASP B 1 32 ? -14.086 15.727 7.133 1 50.5 32 ASP B CA 1
ATOM 2350 C C . ASP B 1 32 ? -13.336 16.703 6.23 1 50.5 32 ASP B C 1
ATOM 2352 O O . ASP B 1 32 ? -13.633 16.812 5.035 1 50.5 32 ASP B O 1
ATOM 2356 N N . LEU B 1 33 ? -12.383 17.406 6.867 1 54.84 33 LEU B N 1
ATOM 2357 C CA . LEU B 1 33 ? -11.633 18.297 5.988 1 54.84 33 LEU B CA 1
ATOM 2358 C C . LEU B 1 33 ? -10.656 17.516 5.129 1 54.84 33 LEU B C 1
ATOM 2360 O O . LEU B 1 33 ? -9.969 16.609 5.617 1 54.84 33 LEU B O 1
ATOM 2364 N N . GLU B 1 34 ? -10.773 17.656 3.82 1 54.19 34 GLU B N 1
ATOM 2365 C CA . GLU B 1 34 ? -9.922 16.969 2.865 1 54.19 34 GLU B CA 1
ATOM 2366 C C . GLU B 1 34 ? -8.5 17.516 2.893 1 54.19 34 GLU B C 1
ATOM 2368 O O . GLU B 1 34 ? -8.297 18.719 2.979 1 54.19 34 GLU B O 1
ATOM 2373 N N . PRO B 1 35 ? -7.641 16.719 2.98 1 49.97 35 PRO B N 1
ATOM 2374 C CA . PRO B 1 35 ? -6.242 17.156 2.928 1 49.97 35 PRO B CA 1
ATOM 2375 C C . PRO B 1 35 ? -5.965 18.094 1.76 1 49.97 35 PRO B C 1
ATOM 2377 O O . PRO B 1 35 ? -5.039 18.906 1.827 1 49.97 35 PRO B O 1
ATOM 2380 N N . SER B 1 36 ? -6.648 18.016 0.755 1 52.53 36 SER B N 1
ATOM 2381 C CA . SER B 1 36 ? -6.477 18.859 -0.425 1 52.53 36 SER B CA 1
ATOM 2382 C C . SER B 1 36 ? -7.211 20.188 -0.266 1 52.53 36 SER B C 1
ATOM 2384 O O . SER B 1 36 ? -7.402 20.906 -1.241 1 52.53 36 SER B O 1
ATOM 2386 N N . LEU B 1 37 ? -7.473 20.422 0.841 1 62.38 37 LEU B N 1
ATOM 2387 C CA . LEU B 1 37 ? -8.227 21.641 1.113 1 62.38 37 LEU B CA 1
ATOM 2388 C C . LEU B 1 37 ? -7.438 22.859 0.672 1 62.38 37 LEU B C 1
ATOM 2390 O O . LEU B 1 37 ? -6.285 23.047 1.074 1 62.38 37 LEU B O 1
ATOM 2394 N N . THR B 1 38 ? -7.859 23.453 -0.367 1 69.75 38 THR B N 1
ATOM 2395 C CA . THR B 1 38 ? -7.273 24.719 -0.798 1 69.75 38 THR B CA 1
ATOM 2396 C C . THR B 1 38 ? -7.977 25.906 -0.132 1 69.75 38 THR B C 1
ATOM 2398 O O . THR B 1 38 ? -9.07 25.75 0.423 1 69.75 38 THR B O 1
ATOM 2401 N N . ILE B 1 39 ? -7.277 27.016 -0.153 1 80.06 39 ILE B N 1
ATOM 2402 C CA . ILE B 1 39 ? -7.867 28.219 0.409 1 80.06 39 ILE B CA 1
ATOM 2403 C C . ILE B 1 39 ? -9.203 28.516 -0.279 1 80.06 39 ILE B C 1
ATOM 2405 O O . ILE B 1 39 ? -10.164 28.922 0.37 1 80.06 39 ILE B O 1
ATOM 2409 N N . SER B 1 40 ? -9.234 28.141 -1.518 1 79.69 40 SER B N 1
ATOM 2410 C CA . SER B 1 40 ? -10.445 28.391 -2.287 1 79.69 40 SER B CA 1
ATOM 2411 C C . SER B 1 40 ? -11.57 27.438 -1.872 1 79.69 40 SER B C 1
ATOM 2413 O O . SER B 1 40 ? -12.711 27.859 -1.683 1 79.69 40 SER B O 1
ATOM 2415 N N . SER B 1 41 ? -11.242 26.203 -1.732 1 79.12 41 SER B N 1
ATOM 2416 C CA . SER B 1 41 ? -12.258 25.234 -1.343 1 79.12 41 SER B CA 1
ATOM 2417 C C . SER B 1 41 ? -12.758 25.5 0.074 1 79.12 41 SER B C 1
ATOM 2419 O O . SER B 1 41 ? -13.953 25.344 0.357 1 79.12 41 SER B O 1
ATOM 2421 N N . LEU B 1 42 ? -11.875 25.844 0.901 1 81.38 42 LEU B N 1
ATOM 2422 C CA . LEU B 1 42 ? -12.25 26.188 2.27 1 81.38 42 LEU B CA 1
ATOM 2423 C C . LEU B 1 42 ? -13.172 27.406 2.297 1 81.38 42 LEU B C 1
ATOM 2425 O O . LEU B 1 42 ? -14.172 27.406 3.016 1 81.38 42 LEU B O 1
ATOM 2429 N N . ALA B 1 43 ? -12.82 28.391 1.511 1 86.81 43 ALA B N 1
ATOM 2430 C CA . ALA B 1 43 ? -13.641 29.594 1.401 1 86.81 43 ALA B CA 1
ATOM 2431 C C . ALA B 1 43 ? -15.047 29.25 0.929 1 86.81 43 ALA B C 1
ATOM 2433 O O . ALA B 1 43 ? -16.031 29.75 1.474 1 86.81 43 ALA B O 1
ATOM 2434 N N . GLU B 1 44 ? -15.062 28.344 0.052 1 82.44 44 GLU B N 1
ATOM 2435 C CA . GLU B 1 44 ? -16.359 27.891 -0.477 1 82.44 44 GLU B CA 1
ATOM 2436 C C . GLU B 1 44 ? -17.156 27.141 0.581 1 82.44 44 GLU B C 1
ATOM 2438 O O . GLU B 1 44 ? -18.344 27.391 0.759 1 82.44 44 GLU B O 1
ATOM 2443 N N . THR B 1 45 ? -16.5 26.281 1.255 1 78.69 45 THR B N 1
ATOM 2444 C CA . THR B 1 45 ? -17.141 25.453 2.266 1 78.69 45 THR B CA 1
ATOM 2445 C C . THR B 1 45 ? -17.688 26.312 3.41 1 78.69 45 THR B C 1
ATOM 2447 O O . THR B 1 45 ? -18.75 26.031 3.955 1 78.69 45 THR B O 1
ATOM 2450 N N . LEU B 1 46 ? -16.938 27.281 3.73 1 84.56 46 LEU B N 1
ATOM 2451 C CA . LEU B 1 46 ? -17.312 28.125 4.863 1 84.56 46 LEU B CA 1
ATOM 2452 C C . LEU B 1 46 ? -18.141 29.312 4.406 1 84.56 46 LEU B C 1
ATOM 2454 O O . LEU B 1 46 ? -18.609 30.109 5.23 1 84.56 46 LEU B O 1
ATOM 2458 N N . ASN B 1 47 ? -18.375 29.312 3.09 1 86.62 47 ASN B N 1
ATOM 2459 C CA . ASN B 1 47 ? -19.156 30.391 2.479 1 86.62 47 ASN B CA 1
ATOM 2460 C C . ASN B 1 47 ? -18.594 31.766 2.842 1 86.62 47 ASN B C 1
ATOM 2462 O O . ASN B 1 47 ? -19.328 32.656 3.297 1 86.62 47 ASN B O 1
ATOM 2466 N N . VAL B 1 48 ? -17.344 31.906 2.719 1 89.25 48 VAL B N 1
ATOM 2467 C CA . VAL B 1 48 ? -16.656 33.188 2.906 1 89.25 48 VAL B CA 1
ATOM 2468 C C . VAL B 1 48 ? -15.688 33.406 1.754 1 89.25 48 VAL B C 1
ATOM 2470 O O . VAL B 1 48 ? -15.477 32.531 0.916 1 89.25 48 VAL B O 1
ATOM 2473 N N . SER B 1 49 ? -15.188 34.656 1.605 1 85.44 49 SER B N 1
ATOM 2474 C CA . SER B 1 49 ? -14.195 34.969 0.582 1 85.44 49 SER B CA 1
ATOM 2475 C C . SER B 1 49 ? -12.836 34.344 0.923 1 85.44 49 SER B C 1
ATOM 2477 O O . SER B 1 49 ? -12.531 34.125 2.094 1 85.44 49 SER B O 1
ATOM 2479 N N . THR B 1 50 ? -12.07 34.125 -0.172 1 88.12 50 THR B N 1
ATOM 2480 C CA . THR B 1 50 ? -10.711 33.656 0.042 1 88.12 50 THR B CA 1
ATOM 2481 C C . THR B 1 50 ? -9.914 34.656 0.871 1 88.12 50 THR B C 1
ATOM 2483 O O . THR B 1 50 ? -9.062 34.281 1.672 1 88.12 50 THR B O 1
ATOM 2486 N N . THR B 1 51 ? -10.242 35.938 0.765 1 87.81 51 THR B N 1
ATOM 2487 C CA . THR B 1 51 ? -9.57 36.969 1.525 1 87.81 51 THR B CA 1
ATOM 2488 C C . THR B 1 51 ? -9.867 36.844 3.016 1 87.81 51 THR B C 1
ATOM 2490 O O . THR B 1 51 ? -8.977 37.031 3.848 1 87.81 51 THR B O 1
ATOM 2493 N N . THR B 1 52 ? -11.047 36.5 3.389 1 89.69 52 THR B N 1
ATOM 2494 C CA . THR B 1 52 ? -11.445 36.281 4.777 1 89.69 52 THR B CA 1
ATOM 2495 C C . THR B 1 52 ? -10.633 35.156 5.402 1 89.69 52 THR B C 1
ATOM 2497 O O . THR B 1 52 ? -10.148 35.281 6.531 1 89.69 52 THR B O 1
ATOM 2500 N N . ILE B 1 53 ? -10.484 34.062 4.648 1 89.69 53 ILE B N 1
ATOM 2501 C CA . ILE B 1 53 ? -9.703 32.938 5.137 1 89.69 53 ILE B CA 1
ATOM 2502 C C . ILE B 1 53 ? -8.242 33.344 5.297 1 89.69 53 ILE B C 1
ATOM 2504 O O . ILE B 1 53 ? -7.609 33.062 6.312 1 89.69 53 ILE B O 1
ATOM 2508 N N . PHE B 1 54 ? -7.773 34.031 4.273 1 88.44 54 PHE B N 1
ATOM 2509 C CA . PHE B 1 54 ? -6.387 34.5 4.301 1 88.44 54 PHE B CA 1
ATOM 2510 C C . PHE B 1 54 ? -6.129 35.375 5.508 1 88.44 54 PHE B C 1
ATOM 2512 O O . PHE B 1 54 ? -5.129 35.219 6.211 1 88.44 54 PHE B O 1
ATOM 2519 N N . ARG B 1 55 ? -6.977 36.344 5.781 1 88.69 55 ARG B N 1
ATOM 2520 C CA . ARG B 1 55 ? -6.848 37.25 6.926 1 88.69 55 ARG B CA 1
ATOM 2521 C C . ARG B 1 55 ? -6.906 36.469 8.234 1 88.69 55 ARG B C 1
ATOM 2523 O O . ARG B 1 55 ? -6.145 36.75 9.164 1 88.69 55 ARG B O 1
ATOM 2530 N N . MET B 1 56 ? -7.824 35.469 8.328 1 90.25 56 MET B N 1
ATOM 2531 C CA . MET B 1 56 ? -7.949 34.656 9.516 1 90.25 56 MET B CA 1
ATOM 2532 C C . MET B 1 56 ? -6.648 33.906 9.805 1 90.25 56 MET B C 1
ATOM 2534 O O . MET B 1 56 ? -6.152 33.906 10.93 1 90.25 56 MET B O 1
ATOM 2538 N N . VAL B 1 57 ? -6.168 33.344 8.773 1 87.69 57 VAL B N 1
ATOM 2539 C CA . VAL B 1 57 ? -4.945 32.531 8.875 1 87.69 57 VAL B CA 1
ATOM 2540 C C . VAL B 1 57 ? -3.787 33.438 9.312 1 87.69 57 VAL B C 1
ATOM 2542 O O . VAL B 1 57 ? -3.018 33.062 10.203 1 87.69 57 VAL B O 1
ATOM 2545 N N . LYS B 1 58 ? -3.717 34.656 8.742 1 87.81 58 LYS B N 1
ATOM 2546 C CA . LYS B 1 58 ? -2.656 35.594 9.086 1 87.81 58 LYS B CA 1
ATOM 2547 C C . LYS B 1 58 ? -2.812 36.094 10.516 1 87.81 58 LYS B C 1
ATOM 2549 O O . LYS B 1 58 ? -1.834 36.188 11.258 1 87.81 58 LYS B O 1
ATOM 2554 N N . LYS B 1 59 ? -3.998 36.312 10.898 1 87.44 59 LYS B N 1
ATOM 2555 C CA . LYS B 1 59 ? -4.258 36.844 12.234 1 87.44 59 LYS B CA 1
ATOM 2556 C C . LYS B 1 59 ? -3.975 35.781 13.305 1 87.44 59 LYS B C 1
ATOM 2558 O O . LYS B 1 59 ? -3.623 36.125 14.438 1 87.44 59 LYS B O 1
ATOM 2563 N N . LEU B 1 60 ? -4.133 34.562 12.883 1 85.25 60 LEU B N 1
ATOM 2564 C CA . LEU B 1 60 ? -3.822 33.469 13.781 1 85.25 60 LEU B CA 1
ATOM 2565 C C . LEU B 1 60 ? -2.326 33.188 13.781 1 85.25 60 LEU B C 1
ATOM 2567 O O . LEU B 1 60 ? -1.893 32.156 14.32 1 85.25 60 LEU B O 1
ATOM 2571 N N . ASP B 1 61 ? -1.631 34.062 13.055 1 84.75 61 ASP B N 1
ATOM 2572 C CA . ASP B 1 61 ? -0.171 34.094 13.055 1 84.75 61 ASP B CA 1
ATOM 2573 C C . ASP B 1 61 ? 0.412 32.938 12.258 1 84.75 61 ASP B C 1
ATOM 2575 O O . ASP B 1 61 ? 1.441 32.375 12.633 1 84.75 61 ASP B O 1
ATOM 2579 N N . TYR B 1 62 ? -0.4 32.562 11.336 1 81.38 62 TYR B N 1
ATOM 2580 C CA . TYR B 1 62 ? 0.164 31.594 10.406 1 81.38 62 TYR B CA 1
ATOM 2581 C C . TYR B 1 62 ? 0.862 32.281 9.25 1 81.38 62 TYR B C 1
ATOM 2583 O O . TYR B 1 62 ? 0.374 33.312 8.742 1 81.38 62 TYR B O 1
ATOM 2591 N N . LYS B 1 63 ? 2.002 31.812 8.852 1 78.31 63 LYS B N 1
ATOM 2592 C CA . LYS B 1 63 ? 2.754 32.406 7.746 1 78.31 63 LYS B CA 1
ATOM 2593 C C . LYS B 1 63 ? 2.133 32.031 6.402 1 78.31 63 LYS B C 1
ATOM 2595 O O . LYS B 1 63 ? 2.123 32.844 5.473 1 78.31 63 LYS B O 1
ATOM 2600 N N . THR B 1 64 ? 1.629 30.859 6.277 1 74.69 64 THR B N 1
ATOM 2601 C CA . THR B 1 64 ? 1 30.391 5.051 1 74.69 64 THR B CA 1
ATOM 2602 C C . THR B 1 64 ? -0.271 29.594 5.367 1 74.69 64 THR B C 1
ATOM 2604 O O . THR B 1 64 ? -0.442 29.109 6.484 1 74.69 64 THR B O 1
ATOM 2607 N N . PHE B 1 65 ? -1.188 29.578 4.449 1 80.75 65 PHE B N 1
ATOM 2608 C CA . PHE B 1 65 ? -2.385 28.75 4.578 1 80.75 65 PHE B CA 1
ATOM 2609 C C . PHE B 1 65 ? -2.014 27.297 4.809 1 80.75 65 PHE B C 1
ATOM 2611 O O . PHE B 1 65 ? -2.695 26.578 5.551 1 80.75 65 PHE B O 1
ATOM 2618 N N . MET B 1 66 ? -0.985 27.016 4.234 1 71.38 66 MET B N 1
ATOM 2619 C CA . MET B 1 66 ? -0.548 25.625 4.395 1 71.38 66 MET B CA 1
ATOM 2620 C C . MET B 1 66 ? -0.253 25.312 5.855 1 71.38 66 MET B C 1
ATOM 2622 O O . MET B 1 66 ? -0.6 24.234 6.344 1 71.38 66 MET B O 1
ATOM 2626 N N . ASP B 1 67 ? 0.343 26.312 6.531 1 70.38 67 ASP B N 1
ATOM 2627 C CA . ASP B 1 67 ? 0.617 26.172 7.957 1 70.38 67 ASP B CA 1
ATOM 2628 C C . ASP B 1 67 ? -0.679 26.031 8.75 1 70.38 67 ASP B C 1
ATOM 2630 O O . ASP B 1 67 ? -0.775 25.203 9.664 1 70.38 67 ASP B O 1
ATOM 2634 N N . PHE B 1 68 ? -1.599 26.844 8.414 1 77.38 68 PHE B N 1
ATOM 2635 C CA . PHE B 1 68 ? -2.902 26.828 9.062 1 77.38 68 PHE B CA 1
ATOM 2636 C C . PHE B 1 68 ? -3.621 25.516 8.805 1 77.38 68 PHE B C 1
ATOM 2638 O O . PHE B 1 68 ? -4.133 24.875 9.727 1 77.38 68 PHE B O 1
ATOM 2645 N N . ARG B 1 69 ? -3.641 25.219 7.523 1 72.69 69 ARG B N 1
ATOM 2646 C CA . ARG B 1 69 ? -4.285 23.969 7.109 1 72.69 69 ARG B CA 1
ATOM 2647 C C . ARG B 1 69 ? -3.723 22.781 7.875 1 72.69 69 ARG B C 1
ATOM 2649 O O . ARG B 1 69 ? -4.477 21.906 8.32 1 72.69 69 ARG B O 1
ATOM 2656 N N . TYR B 1 70 ? -2.559 22.859 7.992 1 64.38 70 TYR B N 1
ATOM 2657 C CA . TYR B 1 70 ? -1.897 21.781 8.734 1 64.38 70 TYR B CA 1
ATOM 2658 C C . TYR B 1 70 ? -2.383 21.75 10.18 1 64.38 70 TYR B C 1
ATOM 2660 O O . TYR B 1 70 ? -2.729 20.688 10.695 1 64.38 70 TYR B O 1
ATOM 2668 N N . ASP B 1 71 ? -2.295 22.906 10.82 1 66 71 ASP B N 1
ATOM 2669 C CA . ASP B 1 71 ? -2.736 23 12.211 1 66 71 ASP B CA 1
ATOM 2670 C C . ASP B 1 71 ? -4.223 22.656 12.336 1 66 71 ASP B C 1
ATOM 2672 O O . ASP B 1 71 ? -4.645 22.047 13.32 1 66 71 ASP B O 1
ATOM 2676 N N . LEU B 1 72 ? -4.859 23.188 11.398 1 67.56 72 LEU B N 1
ATOM 2677 C CA . LEU B 1 72 ? -6.293 22.922 11.367 1 67.56 72 LEU B CA 1
ATOM 2678 C C . LEU B 1 72 ? -6.57 21.422 11.266 1 67.56 72 LEU B C 1
ATOM 2680 O O . LEU B 1 72 ? -7.457 20.906 11.945 1 67.56 72 LEU B O 1
ATOM 2684 N N . LEU B 1 73 ? -5.816 20.969 10.484 1 58.06 73 LEU B N 1
ATOM 2685 C CA . LEU B 1 73 ? -6.02 19.547 10.242 1 58.06 73 LEU B CA 1
ATOM 2686 C C . LEU B 1 73 ? -5.492 18.719 11.406 1 58.06 73 LEU B C 1
ATOM 2688 O O . LEU B 1 73 ? -6.102 17.719 11.781 1 58.06 73 LEU B O 1
ATOM 2692 N N . TYR B 1 74 ? -4.438 19.266 12.023 1 51.41 74 TYR B N 1
ATOM 2693 C CA . TYR B 1 74 ? -3.73 18.453 13.008 1 51.41 74 TYR B CA 1
ATOM 2694 C C . TYR B 1 74 ? -4.016 18.953 14.422 1 51.41 74 TYR B C 1
ATOM 2696 O O . TYR B 1 74 ? -3.865 18.203 15.391 1 51.41 74 TYR B O 1
ATOM 2704 N N . HIS B 1 75 ? -4.203 20.125 14.711 1 48.16 75 HIS B N 1
ATOM 2705 C CA . HIS B 1 75 ? -4.531 20.625 16.047 1 48.16 75 HIS B CA 1
ATOM 2706 C C . HIS B 1 75 ? -5.926 20.172 16.469 1 48.16 75 HIS B C 1
ATOM 2708 O O . HIS B 1 75 ? -6.27 20.25 17.656 1 48.16 75 HIS B O 1
ATOM 2714 N N . ARG B 1 76 ? -6.793 19.922 15.656 1 42.22 76 ARG B N 1
ATOM 2715 C CA . ARG B 1 76 ? -7.992 19.375 16.266 1 42.22 76 ARG B CA 1
ATOM 2716 C C . ARG B 1 76 ? -7.641 18.25 17.234 1 42.22 76 ARG B C 1
ATOM 2718 O O . ARG B 1 76 ? -8.43 17.906 18.125 1 42.22 76 ARG B O 1
ATOM 2725 N N . ARG B 1 77 ? -6.539 17.609 17.047 1 40.66 77 ARG B N 1
ATOM 2726 C CA . ARG B 1 77 ? -6.074 16.609 18 1 40.66 77 ARG B CA 1
ATOM 2727 C C . ARG B 1 77 ? -5.355 17.281 19.172 1 40.66 77 ARG B C 1
ATOM 2729 O O . ARG B 1 77 ? -4.758 16.594 20.016 1 40.66 77 ARG B O 1
ATOM 2736 N N . ASP B 1 78 ? -5.129 18.453 19.312 1 36.94 78 ASP B N 1
ATOM 2737 C CA . ASP B 1 78 ? -4.598 19.094 20.516 1 36.94 78 ASP B CA 1
ATOM 2738 C C . ASP B 1 78 ? -5.254 18.547 21.781 1 36.94 78 ASP B C 1
ATOM 2740 O O . ASP B 1 78 ? -4.719 18.688 22.875 1 36.94 78 ASP B O 1
ATOM 2744 N N . GLU B 1 79 ? -6.539 18.469 21.828 1 35.06 79 GLU B N 1
ATOM 2745 C CA . GLU B 1 79 ? -6.891 17.891 23.125 1 35.06 79 GLU B CA 1
ATOM 2746 C C . GLU B 1 79 ? -6.07 16.641 23.406 1 35.06 79 GLU B C 1
ATOM 2748 O O . GLU B 1 79 ? -6.18 16.047 24.484 1 35.06 79 GLU B O 1
ATOM 2753 N N . TYR B 1 80 ? -5.59 15.898 22.422 1 32.56 80 TYR B N 1
ATOM 2754 C CA . TYR B 1 80 ? -4.57 14.93 22.781 1 32.56 80 TYR B CA 1
ATOM 2755 C C . TYR B 1 80 ? -3.238 15.609 23.062 1 32.56 80 TYR B C 1
ATOM 2757 O O . TYR B 1 80 ? -2.75 16.391 22.25 1 32.56 80 TYR B O 1
ATOM 2765 N N . GLU B 1 81 ? -2.939 16.266 24.141 1 33.34 81 GLU B N 1
ATOM 2766 C CA . GLU B 1 81 ? -1.61 16.578 24.656 1 33.34 81 GLU B CA 1
ATOM 2767 C C . GLU B 1 81 ? -0.523 15.898 23.828 1 33.34 81 GLU B C 1
ATOM 2769 O O . GLU B 1 81 ? -0.55 14.688 23.625 1 33.34 81 GLU B O 1
ATOM 2774 N N . TYR B 1 82 ? 0.001 16.484 22.797 1 34.78 82 TYR B N 1
ATOM 2775 C CA . TYR B 1 82 ? 1.279 16.016 22.266 1 34.78 82 TYR B CA 1
ATOM 2776 C C . TYR B 1 82 ? 2.127 15.383 23.375 1 34.78 82 TYR B C 1
ATOM 2778 O O . TYR B 1 82 ? 2.805 16.094 24.125 1 34.78 82 TYR B O 1
ATOM 2786 N N . GLN B 1 83 ? 1.623 14.781 24.25 1 34.44 83 GLN B N 1
ATOM 2787 C CA . GLN B 1 83 ? 2.631 14.117 25.078 1 34.44 83 GLN B CA 1
ATOM 2788 C C . GLN B 1 83 ? 3.723 13.492 24.203 1 34.44 83 GLN B C 1
ATOM 2790 O O . GLN B 1 83 ? 3.432 12.875 23.188 1 34.44 83 GLN B O 1
ATOM 2795 N N . SER B 1 84 ? 4.918 14.039 23.984 1 41.09 84 SER B N 1
ATOM 2796 C CA . SER B 1 84 ? 6.027 13.227 23.5 1 41.09 84 SER B CA 1
ATOM 2797 C C . SER B 1 84 ? 5.633 11.758 23.391 1 41.09 84 SER B C 1
ATOM 2799 O O . SER B 1 84 ? 5.113 11.18 24.344 1 41.09 84 SER B O 1
ATOM 2801 N N . PRO B 1 85 ? 5.035 11.273 22.328 1 43.12 85 PRO B N 1
ATOM 2802 C CA . PRO B 1 85 ? 4.602 9.875 22.359 1 43.12 85 PRO B CA 1
ATOM 2803 C C . PRO B 1 85 ? 5.344 9.055 23.406 1 43.12 85 PRO B C 1
ATOM 2805 O O . PRO B 1 85 ? 6.578 9.008 23.406 1 43.12 85 PRO B O 1
ATOM 2808 N N . VAL B 1 86 ? 4.938 8.969 24.688 1 49.5 86 VAL B N 1
ATOM 2809 C CA . VAL B 1 86 ? 5.484 8 25.625 1 49.5 86 VAL B CA 1
ATOM 2810 C C . VAL B 1 86 ? 5.895 6.727 24.891 1 49.5 86 VAL B C 1
ATOM 2812 O O . VAL B 1 86 ? 6.891 6.094 25.25 1 49.5 86 VAL B O 1
ATOM 2815 N N . GLU B 1 87 ? 5.27 6.469 23.688 1 65.31 87 GLU B N 1
ATOM 2816 C CA . GLU B 1 87 ? 5.578 5.25 22.938 1 65.31 87 GLU B CA 1
ATOM 2817 C C . GLU B 1 87 ? 6.25 5.57 21.609 1 65.31 87 GLU B C 1
ATOM 2819 O O . GLU B 1 87 ? 5.859 6.512 20.922 1 65.31 87 GLU B O 1
ATOM 2824 N N . SER B 1 88 ? 7.277 5.062 21.391 1 84.81 88 SER B N 1
ATOM 2825 C CA . SER B 1 88 ? 8.008 5.207 20.141 1 84.81 88 SER B CA 1
ATOM 2826 C C . SER B 1 88 ? 7.109 4.898 18.938 1 84.81 88 SER B C 1
ATOM 2828 O O . SER B 1 88 ? 6.09 4.223 19.078 1 84.81 88 SER B O 1
ATOM 2830 N N . THR B 1 89 ? 7.301 5.621 17.844 1 88.62 89 THR B N 1
ATOM 2831 C CA . THR B 1 89 ? 6.594 5.352 16.609 1 88.62 89 THR B CA 1
ATOM 2832 C C . THR B 1 89 ? 6.52 3.85 16.344 1 88.62 89 THR B C 1
ATOM 2834 O O . THR B 1 89 ? 5.461 3.328 15.984 1 88.62 89 THR B O 1
ATOM 2837 N N . CYS B 1 90 ? 7.613 3.16 16.578 1 92.31 90 CYS B N 1
ATOM 2838 C CA . CYS B 1 90 ? 7.656 1.717 16.375 1 92.31 90 CYS B CA 1
ATOM 2839 C C . CYS B 1 90 ? 6.695 1 17.312 1 92.31 90 CYS B C 1
ATOM 2841 O O . CYS B 1 90 ? 6.012 0.059 16.906 1 92.31 90 CYS B O 1
ATOM 2843 N N . ASP B 1 91 ? 6.59 1.416 18.531 1 87.75 91 ASP B N 1
ATOM 2844 C CA . ASP B 1 91 ? 5.691 0.782 19.484 1 87.75 91 ASP B CA 1
ATOM 2845 C C . ASP B 1 91 ? 4.23 0.97 19.078 1 87.75 91 ASP B C 1
ATOM 2847 O O . ASP B 1 91 ? 3.434 0.034 19.156 1 87.75 91 ASP B O 1
ATOM 2851 N N . SER B 1 92 ? 3.932 2.154 18.656 1 87.88 92 SER B N 1
ATOM 2852 C CA . SER B 1 92 ? 2.564 2.43 18.219 1 87.88 92 SER B CA 1
ATOM 2853 C C . SER B 1 92 ? 2.199 1.616 16.984 1 87.88 92 SER B C 1
ATOM 2855 O O . SER B 1 92 ? 1.109 1.045 16.906 1 87.88 92 SER B O 1
ATOM 2857 N N . LEU B 1 93 ? 3.08 1.586 15.992 1 91.56 93 LEU B N 1
ATOM 2858 C CA . LEU B 1 93 ? 2.861 0.783 14.797 1 91.56 93 LEU B CA 1
ATOM 2859 C C . LEU B 1 93 ? 2.666 -0.686 15.156 1 91.56 93 LEU B C 1
ATOM 2861 O O . LEU B 1 93 ? 1.747 -1.335 14.648 1 91.56 93 LEU B O 1
ATOM 2865 N N . GLU B 1 94 ? 3.539 -1.165 16.031 1 91.44 94 GLU B N 1
ATOM 2866 C CA . GLU B 1 94 ? 3.477 -2.568 16.422 1 91.44 94 GLU B CA 1
ATOM 2867 C C . GLU B 1 94 ? 2.141 -2.896 17.078 1 91.44 94 GLU B C 1
ATOM 2869 O O . GLU B 1 94 ? 1.526 -3.922 16.781 1 91.44 94 GLU B O 1
ATOM 2874 N N . LYS B 1 95 ? 1.712 -2.068 17.938 1 87.81 95 LYS B N 1
ATOM 2875 C CA . LYS B 1 95 ? 0.445 -2.271 18.641 1 87.81 95 LYS B CA 1
ATOM 2876 C C . LYS B 1 95 ? -0.726 -2.273 17.656 1 87.81 95 LYS B C 1
ATOM 2878 O O . LYS B 1 95 ? -1.578 -3.164 17.703 1 87.81 95 LYS B O 1
ATOM 2883 N N . GLU B 1 96 ? -0.767 -1.238 16.781 1 90.5 96 GLU B N 1
ATOM 2884 C CA . GLU B 1 96 ? -1.844 -1.121 15.805 1 90.5 96 GLU B CA 1
ATOM 2885 C C . GLU B 1 96 ? -1.89 -2.338 14.883 1 90.5 96 GLU B C 1
ATOM 2887 O O . GLU B 1 96 ? -2.969 -2.852 14.578 1 90.5 96 GLU B O 1
ATOM 2892 N N . ILE B 1 97 ? -0.736 -2.752 14.469 1 95.12 97 ILE B N 1
ATOM 2893 C CA . ILE B 1 97 ? -0.639 -3.887 13.555 1 95.12 97 ILE B CA 1
ATOM 2894 C C . ILE B 1 97 ? -1.076 -5.164 14.273 1 95.12 97 ILE B C 1
ATOM 2896 O O . ILE B 1 97 ? -1.792 -5.988 13.703 1 95.12 97 ILE B O 1
ATOM 2900 N N . LYS B 1 98 ? -0.65 -5.332 15.516 1 91.38 98 LYS B N 1
ATOM 2901 C CA . LYS B 1 98 ? -1.078 -6.484 16.297 1 91.38 98 LYS B CA 1
ATOM 2902 C C . LYS B 1 98 ? -2.598 -6.52 16.438 1 91.38 98 LYS B C 1
ATOM 2904 O O . LYS B 1 98 ? -3.207 -7.59 16.359 1 91.38 98 LYS B O 1
ATOM 2909 N N . ASP B 1 99 ? -3.18 -5.406 16.656 1 90.88 99 ASP B N 1
ATOM 2910 C CA . ASP B 1 99 ? -4.633 -5.324 16.75 1 90.88 99 ASP B CA 1
ATOM 2911 C C . ASP B 1 99 ? -5.289 -5.809 15.453 1 90.88 99 ASP B C 1
ATOM 2913 O O . ASP B 1 99 ? -6.25 -6.582 15.492 1 90.88 99 ASP B O 1
ATOM 2917 N N . THR B 1 100 ? -4.797 -5.305 14.32 1 95.81 100 THR B N 1
ATOM 2918 C CA . THR B 1 100 ? -5.332 -5.727 13.031 1 95.81 100 THR B CA 1
ATOM 2919 C C . THR B 1 100 ? -5.176 -7.234 12.852 1 95.81 100 THR B C 1
ATOM 2921 O O . THR B 1 100 ? -6.117 -7.918 12.438 1 95.81 100 THR B O 1
ATOM 2924 N N . ILE B 1 101 ? -4.016 -7.781 13.188 1 94.88 101 ILE B N 1
ATOM 2925 C CA . ILE B 1 101 ? -3.756 -9.211 13.031 1 94.88 101 ILE B CA 1
ATOM 2926 C C . ILE B 1 101 ? -4.73 -10.008 13.891 1 94.88 101 ILE B C 1
ATOM 2928 O O . ILE B 1 101 ? -5.246 -11.047 13.453 1 94.88 101 ILE B O 1
ATOM 2932 N N . GLU B 1 102 ? -4.977 -9.555 15.078 1 91.94 102 GLU B N 1
ATOM 2933 C CA . GLU B 1 102 ? -5.914 -10.242 15.961 1 91.94 102 GLU B CA 1
ATOM 2934 C C . GLU B 1 102 ? -7.324 -10.242 15.375 1 91.94 102 GLU B C 1
ATOM 2936 O O . GLU B 1 102 ? -8.047 -11.234 15.484 1 91.94 102 GLU B O 1
ATOM 2941 N N . MET B 1 103 ? -7.707 -9.172 14.812 1 92.88 103 MET B N 1
ATOM 2942 C CA . MET B 1 103 ? -9.008 -9.102 14.156 1 92.88 103 MET B CA 1
ATOM 2943 C C . MET B 1 103 ? -9.094 -10.102 13.008 1 92.88 103 MET B C 1
ATOM 2945 O O . MET B 1 103 ? -10.109 -10.781 12.836 1 92.88 103 MET B O 1
ATOM 2949 N N . LEU B 1 104 ? -8.016 -10.203 12.25 1 95.38 104 LEU B N 1
ATOM 2950 C CA . LEU B 1 104 ? -7.977 -11.102 11.102 1 95.38 104 LEU B CA 1
ATOM 2951 C C . LEU B 1 104 ? -7.965 -12.562 11.555 1 95.38 104 LEU B C 1
ATOM 2953 O O . LEU B 1 104 ? -8.531 -13.43 10.883 1 95.38 104 LEU B O 1
ATOM 2957 N N . ARG B 1 105 ? -7.328 -12.797 12.719 1 88.5 105 ARG B N 1
ATOM 2958 C CA . ARG B 1 105 ? -7.262 -14.148 13.273 1 88.5 105 ARG B CA 1
ATOM 2959 C C . ARG B 1 105 ? -8.656 -14.68 13.578 1 88.5 105 ARG B C 1
ATOM 2961 O O . ARG B 1 105 ? -8.906 -15.883 13.477 1 88.5 105 ARG B O 1
ATOM 2968 N N . ASN B 1 106 ? -9.508 -13.828 13.852 1 87.94 106 ASN B N 1
ATOM 2969 C CA . ASN B 1 106 ? -10.836 -14.219 14.305 1 87.94 106 ASN B CA 1
ATOM 2970 C C . ASN B 1 106 ? -11.836 -14.242 13.156 1 87.94 106 ASN B C 1
ATOM 2972 O O . ASN B 1 106 ? -13.023 -14.5 13.359 1 87.94 106 ASN B O 1
ATOM 2976 N N . LEU B 1 107 ? -11.391 -13.953 12.023 1 90.62 107 LEU B N 1
ATOM 2977 C CA . LEU B 1 107 ? -12.242 -13.953 10.844 1 90.62 107 LEU B CA 1
ATOM 2978 C C . LEU B 1 107 ? -12.367 -15.359 10.258 1 90.62 107 LEU B C 1
ATOM 2980 O O . LEU B 1 107 ? -11.383 -16.094 10.18 1 90.62 107 LEU B O 1
ATOM 2984 N N . ASP B 1 108 ? -13.602 -15.797 9.961 1 89.12 108 ASP B N 1
ATOM 2985 C CA . ASP B 1 108 ? -13.789 -17 9.156 1 89.12 108 ASP B CA 1
ATOM 2986 C C . ASP B 1 108 ? -13.547 -16.719 7.672 1 89.12 108 ASP B C 1
ATOM 2988 O O . ASP B 1 108 ? -14.469 -16.297 6.961 1 89.12 108 ASP B O 1
ATOM 2992 N N . ILE B 1 109 ? -12.398 -16.984 7.223 1 93.88 109 ILE B N 1
ATOM 2993 C CA . ILE B 1 109 ? -11.938 -16.547 5.91 1 93.88 109 ILE B CA 1
ATOM 2994 C C . ILE B 1 109 ? -12.32 -17.594 4.859 1 93.88 109 ILE B C 1
ATOM 2996 O O . ILE B 1 109 ? -12.273 -17.312 3.658 1 93.88 109 ILE B O 1
ATOM 3000 N N . ASP B 1 110 ? -12.797 -18.797 5.219 1 91.62 110 ASP B N 1
ATOM 3001 C CA . ASP B 1 110 ? -12.977 -19.906 4.297 1 91.62 110 ASP B CA 1
ATOM 3002 C C . ASP B 1 110 ? -14.07 -19.609 3.279 1 91.62 110 ASP B C 1
ATOM 3004 O O . ASP B 1 110 ? -13.883 -19.812 2.078 1 91.62 110 ASP B O 1
ATOM 3008 N N . ASP B 1 111 ? -15.141 -19.078 3.756 1 93.5 111 ASP B N 1
ATOM 3009 C CA . ASP B 1 111 ? -16.266 -18.797 2.859 1 93.5 111 ASP B CA 1
ATOM 3010 C C . ASP B 1 111 ? -15.906 -17.672 1.885 1 93.5 111 A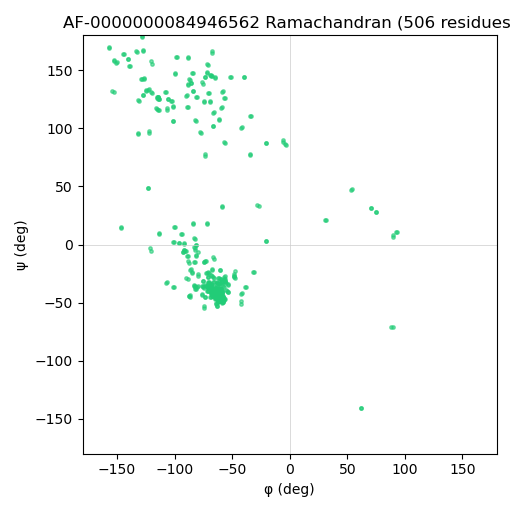SP B C 1
ATOM 3012 O O . ASP B 1 111 ? -16.328 -17.688 0.728 1 93.5 111 ASP B O 1
ATOM 3016 N N . VAL B 1 112 ? -15.18 -16.75 2.348 1 96.12 112 VAL B N 1
ATOM 3017 C CA . VAL B 1 112 ? -14.734 -15.648 1.495 1 96.12 112 VAL B CA 1
ATOM 3018 C C . VAL B 1 112 ? -13.867 -16.188 0.361 1 96.12 112 VAL B C 1
ATOM 3020 O O . VAL B 1 112 ? -14.094 -15.875 -0.81 1 96.12 112 VAL B O 1
ATOM 3023 N N . ILE B 1 113 ? -12.938 -17.047 0.738 1 93.62 113 ILE B N 1
ATOM 3024 C CA . ILE B 1 113 ? -12.016 -17.641 -0.231 1 93.62 113 ILE B CA 1
ATOM 3025 C C . ILE B 1 113 ? -12.789 -18.453 -1.254 1 93.62 113 ILE B C 1
ATOM 3027 O O . ILE B 1 113 ? -12.57 -18.328 -2.461 1 93.62 113 ILE B O 1
ATOM 3031 N N . LYS B 1 114 ? -13.672 -19.234 -0.754 1 93.06 114 LYS B N 1
ATOM 3032 C CA . LYS B 1 114 ? -14.492 -20.078 -1.617 1 93.06 114 LYS B CA 1
ATOM 3033 C C . LYS B 1 114 ? -15.281 -19.25 -2.621 1 93.06 114 LYS B C 1
ATOM 3035 O O . LYS B 1 114 ? -15.289 -19.547 -3.816 1 93.06 114 LYS B O 1
ATOM 3040 N N . ASP B 1 115 ? -15.875 -18.219 -2.133 1 95.88 115 ASP B N 1
ATOM 3041 C CA . ASP B 1 115 ? -16.719 -17.391 -2.99 1 95.88 115 ASP B CA 1
ATOM 3042 C C . ASP B 1 115 ? -15.883 -16.625 -4.008 1 95.88 115 ASP B C 1
ATOM 3044 O O . ASP B 1 115 ? -16.297 -16.453 -5.156 1 95.88 115 ASP B O 1
ATOM 3048 N N . ILE B 1 116 ? -14.734 -16.172 -3.629 1 96.44 116 ILE B N 1
ATOM 3049 C CA . ILE B 1 116 ? -13.859 -15.461 -4.547 1 96.44 116 ILE B CA 1
ATOM 3050 C C . ILE B 1 116 ? -13.391 -16.406 -5.652 1 96.44 116 ILE B C 1
ATOM 3052 O O . ILE B 1 116 ? -13.438 -16.062 -6.836 1 96.44 116 ILE B O 1
ATOM 3056 N N . VAL B 1 117 ? -13.023 -17.562 -5.281 1 89.94 117 VAL B N 1
ATOM 3057 C CA . VAL B 1 117 ? -12.461 -18.516 -6.227 1 89.94 117 VAL B CA 1
ATOM 3058 C C . VAL B 1 117 ? -13.547 -18.969 -7.203 1 89.94 117 VAL B C 1
ATOM 3060 O O . VAL B 1 117 ? -13.273 -19.188 -8.383 1 89.94 117 VAL B O 1
ATOM 3063 N N . LYS B 1 118 ? -14.719 -19.062 -6.762 1 92.56 118 LYS B N 1
ATOM 3064 C CA . LYS B 1 118 ? -15.828 -19.562 -7.578 1 92.56 118 LYS B CA 1
ATOM 3065 C C . LYS B 1 118 ? -16.406 -18.453 -8.461 1 92.56 118 LYS B C 1
ATOM 3067 O O . LYS B 1 118 ? -17.156 -18.734 -9.391 1 92.56 118 LYS B O 1
ATOM 3072 N N . ALA B 1 119 ? -16.078 -17.281 -8.172 1 95.5 119 ALA B N 1
ATOM 3073 C CA . ALA B 1 119 ? -16.672 -16.156 -8.883 1 95.5 119 ALA B CA 1
ATOM 3074 C C . ALA B 1 119 ? -16.219 -16.125 -10.336 1 95.5 119 ALA B C 1
ATOM 3076 O O . ALA B 1 119 ? -15.055 -16.422 -10.641 1 95.5 119 ALA B O 1
ATOM 3077 N N . LYS B 1 120 ? -17.125 -15.703 -11.172 1 95.94 120 LYS B N 1
ATOM 3078 C CA . LYS B 1 120 ? -16.781 -15.477 -12.57 1 95.94 120 LYS B CA 1
ATOM 3079 C C . LYS B 1 120 ? -15.781 -14.336 -12.711 1 95.94 120 LYS B C 1
ATOM 3081 O O . LYS B 1 120 ? -14.859 -14.406 -13.523 1 95.94 120 LYS B O 1
ATOM 3086 N N . SER B 1 121 ? -16.016 -13.312 -12.008 1 96.38 121 SER B N 1
ATOM 3087 C CA . SER B 1 121 ? -15.109 -12.164 -11.945 1 96.38 121 SER B CA 1
ATOM 3088 C C . SER B 1 121 ? -15.203 -11.461 -10.594 1 96.38 121 SER B C 1
ATOM 3090 O O . SER B 1 121 ? -16.188 -11.633 -9.875 1 96.38 121 SER B O 1
ATOM 3092 N N . VAL B 1 122 ? -14.141 -10.773 -10.289 1 97.88 122 VAL B N 1
ATOM 3093 C CA . VAL B 1 122 ? -14.102 -9.992 -9.055 1 97.88 122 VAL B CA 1
ATOM 3094 C C . VAL B 1 122 ? -13.969 -8.508 -9.391 1 97.88 122 VAL B C 1
ATOM 3096 O O . VAL B 1 122 ? -13.008 -8.094 -10.039 1 97.88 122 VAL B O 1
ATOM 3099 N N . LEU B 1 123 ? -14.969 -7.73 -9.008 1 98.25 123 LEU B N 1
ATOM 3100 C CA . LEU B 1 123 ? -14.891 -6.277 -9.109 1 98.25 123 LEU B CA 1
ATOM 3101 C C . LEU B 1 123 ? -14.312 -5.676 -7.832 1 98.25 123 LEU B C 1
ATOM 3103 O O . LEU B 1 123 ? -14.781 -5.965 -6.734 1 98.25 123 LEU B O 1
ATOM 3107 N N . ILE B 1 124 ? -13.312 -4.859 -7.988 1 98.25 124 ILE B N 1
ATOM 3108 C CA . ILE B 1 124 ? -12.719 -4.172 -6.848 1 98.25 124 ILE B CA 1
ATOM 3109 C C . ILE B 1 124 ? -13.102 -2.693 -6.879 1 98.25 124 ILE B C 1
ATOM 3111 O O . ILE B 1 124 ? -13 -2.041 -7.922 1 98.25 124 ILE B O 1
ATOM 3115 N N . CYS B 1 125 ? -13.57 -2.207 -5.715 1 96.62 125 CYS B N 1
ATOM 3116 C CA . CYS B 1 125 ? -14.008 -0.823 -5.559 1 96.62 125 CYS B CA 1
ATOM 3117 C C . CYS B 1 125 ? -13.273 -0.148 -4.406 1 96.62 125 CYS B C 1
ATOM 3119 O O . CYS B 1 125 ? -13.164 -0.714 -3.316 1 96.62 125 CYS B O 1
ATOM 3121 N N . SER B 1 126 ? -12.805 0.987 -4.707 1 95.19 126 SER B N 1
ATOM 3122 C CA . SER B 1 126 ? -12.164 1.784 -3.67 1 95.19 126 SER B CA 1
ATOM 3123 C C . SER B 1 126 ? -12.18 3.268 -4.02 1 95.19 126 SER B C 1
ATOM 3125 O O . SER B 1 126 ? -12.641 3.652 -5.098 1 95.19 126 SER B O 1
ATOM 3127 N N . SER B 1 127 ? -11.82 4.055 -3.057 1 87.44 127 SER B N 1
ATOM 3128 C CA . SER B 1 127 ? -11.719 5.492 -3.281 1 87.44 127 SER B CA 1
ATOM 3129 C C . SER B 1 127 ? -10.508 6.078 -2.566 1 87.44 127 SER B C 1
ATOM 3131 O O . SER B 1 127 ? -9.922 5.434 -1.694 1 87.44 127 SER B O 1
ATOM 3133 N N . GLY B 1 128 ? -10.117 7.285 -3.07 1 87.38 128 GLY B N 1
ATOM 3134 C CA . GLY B 1 128 ? -8.992 7.961 -2.445 1 87.38 128 GLY B CA 1
ATOM 3135 C C . GLY B 1 128 ? -7.695 7.176 -2.529 1 87.38 128 GLY B C 1
ATOM 3136 O O . GLY B 1 128 ? -7.41 6.547 -3.551 1 87.38 128 GLY B O 1
ATOM 3137 N N . MET B 1 129 ? -6.898 7.199 -1.44 1 89.31 129 MET B N 1
ATOM 3138 C CA . MET B 1 129 ? -5.582 6.57 -1.452 1 89.31 129 MET B CA 1
ATOM 3139 C C . MET B 1 129 ? -5.699 5.055 -1.374 1 89.31 129 MET B C 1
ATOM 3141 O O . MET B 1 129 ? -4.742 4.336 -1.665 1 89.31 129 MET B O 1
ATOM 3145 N N . ASN B 1 130 ? -6.871 4.605 -1.012 1 92.88 130 ASN B N 1
ATOM 3146 C CA . ASN B 1 130 ? -7.09 3.164 -1.022 1 92.88 130 ASN B CA 1
ATOM 3147 C C . ASN B 1 130 ? -6.914 2.58 -2.422 1 92.88 130 ASN B C 1
ATOM 3149 O O . ASN B 1 130 ? -6.672 1.381 -2.572 1 92.88 130 ASN B O 1
ATOM 3153 N N . LYS B 1 131 ? -7.059 3.436 -3.439 1 93.81 131 LYS B N 1
ATOM 3154 C CA . LYS B 1 131 ? -6.926 2.971 -4.816 1 93.81 131 LYS B CA 1
ATOM 3155 C C . LYS B 1 131 ? -5.551 2.354 -5.059 1 93.81 131 LYS B C 1
ATOM 3157 O O . LYS B 1 131 ? -5.414 1.421 -5.855 1 93.81 131 LYS B O 1
ATOM 3162 N N . TYR B 1 132 ? -4.598 2.861 -4.383 1 94.81 132 TYR B N 1
ATOM 3163 C CA . TYR B 1 132 ? -3.244 2.357 -4.586 1 94.81 132 TYR B CA 1
ATOM 3164 C C . TYR B 1 132 ? -3.094 0.951 -4.016 1 94.81 132 TYR B C 1
ATOM 3166 O O . TYR B 1 132 ? -2.455 0.093 -4.629 1 94.81 132 TYR B O 1
ATOM 3174 N N . VAL B 1 133 ? -3.715 0.678 -2.9 1 96 133 VAL B N 1
ATOM 3175 C CA . VAL B 1 133 ? -3.727 -0.655 -2.309 1 96 133 VAL B CA 1
ATOM 3176 C C . VAL B 1 133 ? -4.613 -1.582 -3.137 1 96 133 VAL B C 1
ATOM 3178 O O . VAL B 1 133 ? -4.277 -2.748 -3.35 1 96 133 VAL B O 1
ATOM 3181 N N . ALA B 1 134 ? -5.668 -1.032 -3.646 1 97.12 134 ALA B N 1
ATOM 3182 C CA . ALA B 1 134 ? -6.586 -1.801 -4.484 1 97.12 134 ALA B CA 1
ATOM 3183 C C . ALA B 1 134 ? -5.891 -2.301 -5.746 1 97.12 134 ALA B C 1
ATOM 3185 O O . ALA B 1 134 ? -6.156 -3.412 -6.211 1 97.12 134 ALA B O 1
ATOM 3186 N N . LYS B 1 135 ? -5.055 -1.498 -6.254 1 95.31 135 LYS B N 1
ATOM 3187 C CA . LYS B 1 135 ? -4.34 -1.891 -7.465 1 95.31 135 LYS B CA 1
ATOM 3188 C C . LYS B 1 135 ? -3.402 -3.062 -7.191 1 95.31 135 LYS B C 1
ATOM 3190 O O . LYS B 1 135 ? -3.262 -3.959 -8.031 1 95.31 135 LYS B O 1
ATOM 3195 N N . ILE B 1 136 ? -2.768 -3.059 -6.051 1 93.31 136 ILE B N 1
ATOM 3196 C CA . ILE B 1 136 ? -1.939 -4.195 -5.668 1 93.31 136 ILE B CA 1
ATOM 3197 C C . ILE B 1 136 ? -2.793 -5.461 -5.609 1 93.31 136 ILE B C 1
ATOM 3199 O O . ILE B 1 136 ? -2.422 -6.496 -6.168 1 93.31 136 ILE B O 1
ATOM 3203 N N . LEU B 1 137 ? -3.932 -5.363 -4.992 1 96.31 137 LEU B N 1
ATOM 3204 C CA . LEU B 1 137 ? -4.855 -6.488 -4.898 1 96.31 137 LEU B CA 1
ATOM 3205 C C . LEU B 1 137 ? -5.266 -6.977 -6.281 1 96.31 137 LEU B C 1
ATOM 3207 O O . LEU B 1 137 ? -5.266 -8.18 -6.547 1 96.31 137 LEU B O 1
ATOM 3211 N N . ALA B 1 138 ? -5.574 -6.039 -7.156 1 94.88 138 ALA B N 1
ATOM 3212 C CA . ALA B 1 138 ? -6.031 -6.379 -8.5 1 94.88 138 ALA B CA 1
ATOM 3213 C C . ALA B 1 138 ? -4.953 -7.137 -9.273 1 94.88 138 ALA B C 1
ATOM 3215 O O . ALA B 1 138 ? -5.23 -8.164 -9.891 1 94.88 138 ALA B O 1
ATOM 3216 N N . VAL B 1 139 ? -3.787 -6.629 -9.219 1 89.06 139 VAL B N 1
ATOM 3217 C CA . VAL B 1 139 ? -2.682 -7.262 -9.93 1 89.06 139 VAL B CA 1
ATOM 3218 C C . VAL B 1 139 ? -2.451 -8.672 -9.391 1 89.06 139 VAL B C 1
ATOM 3220 O O . VAL B 1 139 ? -2.318 -9.625 -10.156 1 89.06 139 VAL B O 1
ATOM 3223 N N . LYS B 1 140 ? -2.477 -8.82 -8.102 1 88.38 140 LYS B N 1
ATOM 3224 C CA . LYS B 1 140 ? -2.16 -10.109 -7.488 1 88.38 140 LYS B CA 1
ATOM 3225 C C . LYS B 1 140 ? -3.273 -11.117 -7.734 1 88.38 140 LYS B C 1
ATOM 3227 O O . LYS B 1 140 ? -3.002 -12.289 -8.023 1 88.38 140 LYS B O 1
ATOM 3232 N N . LEU B 1 141 ? -4.484 -10.68 -7.656 1 89.56 141 LEU B N 1
ATOM 3233 C CA . LEU B 1 141 ? -5.582 -11.578 -7.98 1 89.56 141 LEU B CA 1
ATOM 3234 C C . LEU B 1 141 ? -5.48 -12.062 -9.422 1 89.56 141 LEU B C 1
ATOM 3236 O O . LEU B 1 141 ? -5.688 -13.25 -9.703 1 89.56 141 LEU B O 1
ATOM 3240 N N . SER B 1 142 ? -5.195 -11.102 -10.273 1 84.81 142 SER B N 1
ATOM 3241 C CA . SER B 1 142 ? -5.047 -11.461 -11.68 1 84.81 142 SER B CA 1
ATOM 3242 C C . SER B 1 142 ? -3.914 -12.461 -11.875 1 84.81 142 SER B C 1
ATOM 3244 O O . SER B 1 142 ? -4.039 -13.398 -12.672 1 84.81 142 SER B O 1
ATOM 3246 N N . LEU B 1 143 ? -2.873 -12.273 -11.133 1 77.56 143 LEU B N 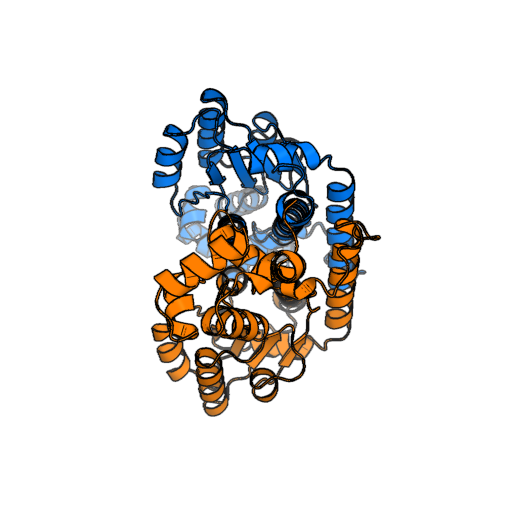1
ATOM 3247 C CA . LEU B 1 143 ? -1.737 -13.188 -11.195 1 77.56 143 LEU B CA 1
ATOM 3248 C C . LEU B 1 143 ? -2.125 -14.57 -10.695 1 77.56 143 LEU B C 1
ATOM 3250 O O . LEU B 1 143 ? -1.562 -15.578 -11.133 1 77.56 143 LEU B O 1
ATOM 3254 N N . TYR B 1 144 ? -3.131 -14.57 -9.766 1 77.38 144 TYR B N 1
ATOM 3255 C CA . TYR B 1 144 ? -3.609 -15.844 -9.227 1 77.38 144 TYR B CA 1
ATOM 3256 C C . TYR B 1 144 ? -4.598 -16.5 -10.188 1 77.38 144 TYR B C 1
ATOM 3258 O O . TYR B 1 144 ? -5.125 -17.578 -9.898 1 77.38 144 TYR B O 1
ATOM 3266 N N . GLY B 1 145 ? -4.871 -15.844 -11.305 1 77.44 145 GLY B N 1
ATOM 3267 C CA . GLY B 1 145 ? -5.773 -16.391 -12.305 1 77.44 145 GLY B CA 1
ATOM 3268 C C . GLY B 1 145 ? -7.223 -16 -12.078 1 77.44 145 GLY B C 1
ATOM 3269 O O . GLY B 1 145 ? -8.125 -16.531 -12.727 1 77.44 145 GLY B O 1
ATOM 3270 N N . ILE B 1 146 ? -7.43 -15.164 -11.188 1 85.06 146 ILE B N 1
ATOM 3271 C CA . ILE B 1 146 ? -8.781 -14.688 -10.906 1 85.06 146 ILE B CA 1
ATOM 3272 C C . ILE B 1 146 ? -9.086 -13.469 -11.773 1 85.06 146 ILE B C 1
ATOM 3274 O O . ILE B 1 146 ? -8.375 -12.461 -11.711 1 85.06 146 ILE B O 1
ATOM 3278 N N . ARG B 1 147 ? -10.133 -13.586 -12.656 1 89.06 147 ARG B N 1
ATOM 3279 C CA . ARG B 1 147 ? -10.523 -12.445 -13.477 1 89.06 147 ARG B CA 1
ATOM 3280 C C . ARG B 1 147 ? -10.922 -11.25 -12.609 1 89.06 147 ARG B C 1
ATOM 3282 O O . ARG B 1 147 ? -11.891 -11.32 -11.859 1 89.06 147 ARG B O 1
ATOM 3289 N N . THR B 1 148 ? -10.172 -10.219 -12.773 1 93.88 148 THR B N 1
ATOM 3290 C CA . THR B 1 148 ? -10.352 -9.062 -11.906 1 93.88 148 THR B CA 1
ATOM 3291 C C . THR B 1 148 ? -10.656 -7.812 -12.719 1 93.88 148 THR B C 1
ATOM 3293 O O . THR B 1 148 ? -10.031 -7.574 -13.758 1 93.88 148 THR B O 1
ATOM 3296 N N . ILE B 1 149 ? -11.633 -7.074 -12.289 1 95.88 149 ILE B N 1
ATOM 3297 C CA . ILE B 1 149 ? -12.023 -5.801 -12.883 1 95.88 149 ILE B CA 1
ATOM 3298 C C . ILE B 1 149 ? -11.773 -4.668 -11.891 1 95.88 149 ILE B C 1
ATOM 3300 O O . ILE B 1 149 ? -12.312 -4.68 -10.781 1 95.88 149 ILE B O 1
ATOM 3304 N N . TYR B 1 150 ? -10.891 -3.775 -12.219 1 95.12 150 TYR B N 1
ATOM 3305 C CA . TYR B 1 150 ? -10.641 -2.607 -11.383 1 95.12 150 TYR B CA 1
ATOM 3306 C C . TYR B 1 150 ? -10.641 -1.331 -12.219 1 95.12 150 TYR B C 1
ATOM 3308 O O . TYR B 1 150 ? -9.594 -0.906 -12.711 1 95.12 150 TYR B O 1
ATOM 3316 N N . PRO B 1 151 ? -11.805 -0.697 -12.227 1 90.56 151 PRO B N 1
ATOM 3317 C CA . PRO B 1 151 ? -11.859 0.556 -12.984 1 90.56 151 PRO B CA 1
ATOM 3318 C C . PRO B 1 151 ? -11.18 1.714 -12.25 1 90.56 151 PRO B C 1
ATOM 3320 O O . PRO B 1 151 ? -11.281 1.819 -11.023 1 90.56 151 PRO B O 1
ATOM 3323 N N . ASP B 1 152 ? -10.477 2.545 -12.922 1 80 152 ASP B N 1
ATOM 3324 C CA . ASP B 1 152 ? -9.719 3.648 -12.344 1 80 152 ASP B CA 1
ATOM 3325 C C . ASP B 1 152 ? -10.625 4.836 -12.031 1 80 152 ASP B C 1
ATOM 3327 O O . ASP B 1 152 ? -10.297 5.664 -11.18 1 80 152 ASP B O 1
ATOM 3331 N N . ASP B 1 153 ? -11.711 4.926 -12.781 1 85.62 153 ASP B N 1
ATOM 3332 C CA . ASP B 1 153 ? -12.562 6.094 -12.578 1 85.62 153 ASP B CA 1
ATOM 3333 C C . ASP B 1 153 ? -13.977 5.68 -12.164 1 85.62 153 ASP B C 1
ATOM 3335 O O . ASP B 1 153 ? -14.414 4.57 -12.469 1 85.62 153 ASP B O 1
ATOM 3339 N N . HIS B 1 154 ? -14.641 6.602 -11.539 1 82.88 154 HIS B N 1
ATOM 3340 C CA . HIS B 1 154 ? -15.945 6.344 -10.945 1 82.88 154 HIS B CA 1
ATOM 3341 C C . HIS B 1 154 ? -17 6.062 -12.008 1 82.88 154 HIS B C 1
ATOM 3343 O O . HIS B 1 154 ? -17.922 5.277 -11.789 1 82.88 154 HIS B O 1
ATOM 3349 N N . TRP B 1 155 ? -16.766 6.719 -13.117 1 84.25 155 TRP B N 1
ATOM 3350 C CA . TRP B 1 155 ? -17.75 6.508 -14.188 1 84.25 155 TRP B CA 1
ATOM 3351 C C . TRP B 1 155 ? -17.688 5.07 -14.688 1 84.25 155 TRP B C 1
ATOM 3353 O O . TRP B 1 155 ? -18.734 4.414 -14.812 1 84.25 155 TRP B O 1
ATOM 3363 N N . PHE B 1 156 ? -16.625 4.598 -14.875 1 87.94 156 PHE B N 1
ATOM 3364 C CA . PHE B 1 156 ? -16.469 3.229 -15.344 1 87.94 156 PHE B CA 1
ATOM 3365 C C . PHE B 1 156 ? -16.844 2.232 -14.258 1 87.94 156 PHE B C 1
ATOM 3367 O O . PHE B 1 156 ? -17.375 1.155 -14.547 1 87.94 156 PHE B O 1
ATOM 3374 N N . LEU B 1 157 ? -16.594 2.629 -13.078 1 90.69 157 LEU B N 1
ATOM 3375 C CA . LEU B 1 157 ? -17 1.777 -11.969 1 90.69 157 LEU B CA 1
ATOM 3376 C C . LEU B 1 157 ? -18.516 1.565 -11.984 1 90.69 157 LEU B C 1
ATOM 3378 O O . LEU B 1 157 ? -18.984 0.445 -11.789 1 90.69 157 LEU B O 1
ATOM 3382 N N . TYR B 1 158 ? -19.172 2.629 -12.242 1 88 158 TYR B N 1
ATOM 3383 C CA . TYR B 1 158 ? -20.625 2.559 -12.312 1 88 158 TYR B CA 1
ATOM 3384 C C . TYR B 1 158 ? -21.062 1.652 -13.453 1 88 158 TYR B C 1
ATOM 3386 O O . TYR B 1 158 ? -21.969 0.829 -13.281 1 88 158 TYR B O 1
ATOM 3394 N N . LEU B 1 159 ? -20.5 1.798 -14.594 1 89.25 159 LEU B N 1
ATOM 3395 C CA . LEU B 1 159 ? -20.844 0.977 -15.75 1 89.25 159 LEU B CA 1
ATOM 3396 C C . LEU B 1 159 ? -20.594 -0.5 -15.461 1 89.25 159 LEU B C 1
ATOM 3398 O O . LEU B 1 159 ? -21.438 -1.347 -15.781 1 89.25 159 LEU B O 1
ATOM 3402 N N . GLU B 1 160 ? -19.5 -0.772 -14.82 1 93.06 160 GLU B N 1
ATOM 3403 C CA . GLU B 1 160 ? -19.172 -2.154 -14.492 1 93.06 160 GLU B CA 1
ATOM 3404 C C . GLU B 1 160 ? -20.141 -2.73 -13.477 1 93.06 160 GLU B C 1
ATOM 3406 O O . GLU B 1 160 ? -20.516 -3.904 -13.555 1 93.06 160 GLU B O 1
ATOM 3411 N N . ALA B 1 161 ? -20.5 -1.923 -12.57 1 92.19 161 ALA B N 1
ATOM 3412 C CA . ALA B 1 161 ? -21.438 -2.363 -11.539 1 92.19 161 ALA B CA 1
ATOM 3413 C C . ALA B 1 161 ? -22.766 -2.773 -12.156 1 92.19 161 ALA B C 1
ATOM 3415 O O . ALA B 1 161 ? -23.422 -3.703 -11.672 1 92.19 161 ALA B O 1
ATOM 3416 N N . ASN B 1 162 ? -23.125 -2.129 -13.195 1 92.5 162 ASN B N 1
ATOM 3417 C CA . ASN B 1 162 ? -24.391 -2.416 -13.859 1 92.5 162 ASN B CA 1
ATOM 3418 C C . ASN B 1 162 ? -24.344 -3.742 -14.617 1 92.5 162 ASN B C 1
ATOM 3420 O O . ASN B 1 162 ? -25.391 -4.297 -14.969 1 92.5 162 ASN B O 1
ATOM 3424 N N . ASN B 1 163 ? -23.234 -4.246 -14.812 1 94.12 163 ASN B N 1
ATOM 3425 C CA . ASN B 1 163 ? -23.078 -5.48 -15.578 1 94.12 163 ASN B CA 1
ATOM 3426 C C . ASN B 1 163 ? -22.875 -6.684 -14.664 1 94.12 163 ASN B C 1
ATOM 3428 O O . ASN B 1 163 ? -22.75 -7.816 -15.133 1 94.12 163 ASN B O 1
ATOM 3432 N N . LEU B 1 164 ? -22.922 -6.449 -13.414 1 96.25 164 LEU B N 1
ATOM 3433 C CA . LEU B 1 164 ? -22.672 -7.512 -12.453 1 96.25 164 LEU B CA 1
ATOM 3434 C C . LEU B 1 164 ? -23.828 -8.5 -12.422 1 96.25 164 LEU B C 1
ATOM 3436 O O . LEU B 1 164 ? -24.984 -8.125 -12.656 1 96.25 164 LEU B O 1
ATOM 3440 N N . THR B 1 165 ? -23.531 -9.789 -12.148 1 96.88 165 THR B N 1
ATOM 3441 C CA . THR B 1 165 ? -24.5 -10.844 -11.914 1 96.88 165 THR B CA 1
ATOM 3442 C C . THR B 1 165 ? -24.188 -11.586 -10.617 1 96.88 165 THR B C 1
ATOM 3444 O O . THR B 1 165 ? -23.172 -11.328 -9.984 1 96.88 165 THR B O 1
ATOM 3447 N N . GLN B 1 166 ? -25.031 -12.578 -10.281 1 97.25 166 GLN B N 1
ATOM 3448 C CA . GLN B 1 166 ? -24.875 -13.352 -9.055 1 97.25 166 GLN B CA 1
ATOM 3449 C C . GLN B 1 166 ? -23.594 -14.18 -9.086 1 97.25 166 GLN B C 1
ATOM 3451 O O . GLN B 1 166 ? -23.156 -14.68 -8.055 1 97.25 166 GLN B O 1
ATOM 3456 N N . ASP B 1 167 ? -23 -14.25 -10.289 1 97.88 167 ASP B N 1
ATOM 3457 C CA . ASP B 1 167 ? -21.812 -15.078 -10.438 1 97.88 167 ASP B CA 1
ATOM 3458 C C . ASP B 1 167 ? -20.547 -14.266 -10.195 1 97.88 167 ASP B C 1
ATOM 3460 O O . ASP B 1 167 ? -19.438 -14.812 -10.195 1 97.88 167 ASP B O 1
ATOM 3464 N N . ASP B 1 168 ? -20.688 -12.984 -9.992 1 98.12 168 ASP B N 1
ATOM 3465 C CA . ASP B 1 168 ? -19.562 -12.094 -9.742 1 98.12 168 ASP B CA 1
ATOM 3466 C C . ASP B 1 168 ? -19.391 -11.836 -8.242 1 98.12 168 ASP B C 1
ATOM 3468 O O . ASP B 1 168 ? -20.266 -12.172 -7.445 1 98.12 168 ASP B O 1
ATOM 3472 N N . PHE B 1 169 ? -18.281 -11.391 -7.832 1 98.5 169 PHE B N 1
ATOM 3473 C CA . PHE B 1 169 ? -17.922 -11.047 -6.457 1 98.5 169 PHE B CA 1
ATOM 3474 C C . PHE B 1 169 ? -17.375 -9.625 -6.383 1 98.5 169 PHE B C 1
ATOM 3476 O O . PHE B 1 169 ? -16.703 -9.172 -7.305 1 98.5 169 PHE B O 1
ATOM 3483 N N . VAL B 1 170 ? -17.688 -8.906 -5.332 1 98.56 170 VAL B N 1
ATOM 3484 C CA . VAL B 1 170 ? -17.234 -7.523 -5.195 1 98.56 170 VAL B CA 1
ATOM 3485 C C . VAL B 1 170 ? -16.391 -7.379 -3.934 1 98.56 170 VAL B C 1
ATOM 3487 O O . VAL B 1 170 ? -16.766 -7.863 -2.865 1 98.56 170 VAL B O 1
ATOM 3490 N N . ILE B 1 171 ? -15.234 -6.766 -4.062 1 98.75 171 ILE B N 1
ATOM 3491 C CA . ILE B 1 171 ? -14.406 -6.391 -2.926 1 98.75 171 ILE B CA 1
ATOM 3492 C C . ILE B 1 171 ? -14.336 -4.867 -2.816 1 98.75 171 ILE B C 1
ATOM 3494 O O . ILE B 1 171 ? -13.977 -4.188 -3.777 1 98.75 171 ILE B O 1
ATOM 3498 N N . VAL B 1 172 ? -14.68 -4.352 -1.657 1 98.31 172 VAL B N 1
ATOM 3499 C CA . VAL B 1 172 ? -14.688 -2.916 -1.402 1 98.31 172 VAL B CA 1
ATOM 3500 C C . VAL B 1 172 ? -13.648 -2.576 -0.337 1 98.31 172 VAL B C 1
ATOM 3502 O O . VAL B 1 172 ? -13.609 -3.201 0.726 1 98.31 172 VAL B O 1
ATOM 3505 N N . LEU B 1 173 ? -12.781 -1.643 -0.624 1 97.56 173 LEU B N 1
ATOM 3506 C CA . LEU B 1 173 ? -11.844 -1.081 0.346 1 97.56 173 LEU B CA 1
ATOM 3507 C C . LEU B 1 173 ? -12.266 0.331 0.746 1 97.56 173 LEU B C 1
ATOM 3509 O O . LEU B 1 173 ? -12.312 1.23 -0.096 1 97.56 173 LEU B O 1
ATOM 3513 N N . SER B 1 174 ? -12.57 0.51 1.98 1 94.31 174 SER B N 1
ATOM 3514 C CA . SER B 1 174 ? -13.023 1.811 2.461 1 94.31 174 SER B CA 1
ATOM 3515 C C . SER B 1 174 ? -12.734 1.985 3.945 1 94.31 174 SER B C 1
ATOM 3517 O O . SER B 1 174 ? -13.055 1.114 4.754 1 94.31 174 SER B O 1
ATOM 3519 N N . ARG B 1 175 ? -12.164 3.105 4.281 1 89.38 175 ARG B N 1
ATOM 3520 C CA . ARG B 1 175 ? -11.883 3.344 5.695 1 89.38 175 ARG B CA 1
ATOM 3521 C C . ARG B 1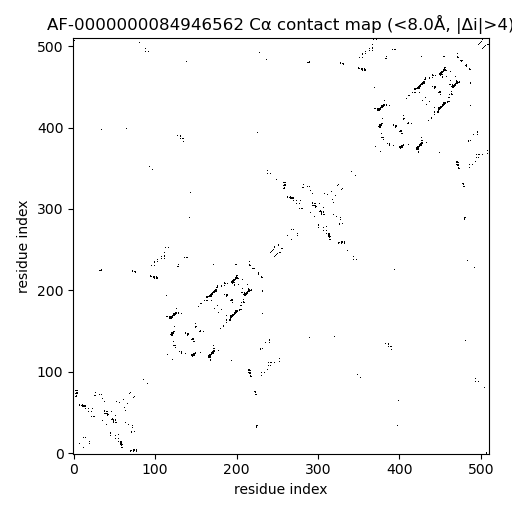 175 ? -13.164 3.684 6.457 1 89.38 175 ARG B C 1
ATOM 3523 O O . ARG B 1 175 ? -13.523 3.002 7.418 1 89.38 175 ARG B O 1
ATOM 3530 N N . GLY B 1 176 ? -13.859 4.641 6.008 1 86.19 176 GLY B N 1
ATOM 3531 C CA . GLY B 1 176 ? -15.031 5.176 6.691 1 86.19 176 GLY B CA 1
ATOM 3532 C C . GLY B 1 176 ? -16.312 4.418 6.375 1 86.19 176 GLY B C 1
ATOM 3533 O O . GLY B 1 176 ? -17.297 4.547 7.086 1 86.19 176 GLY B O 1
ATOM 3534 N N . GLY B 1 177 ? -16.391 3.725 5.328 1 91.06 177 GLY B N 1
ATOM 3535 C CA . GLY B 1 177 ? -17.531 2.906 4.965 1 91.06 177 GLY B CA 1
ATOM 3536 C C . GLY B 1 177 ? -18.75 3.723 4.574 1 91.06 177 GLY B C 1
ATOM 3537 O O . GLY B 1 177 ? -19.891 3.279 4.75 1 91.06 177 GLY B O 1
ATOM 3538 N N . ALA B 1 178 ? -18.469 4.898 3.994 1 90.06 178 ALA B N 1
ATOM 3539 C CA . ALA B 1 178 ? -19.656 5.734 3.814 1 90.06 178 ALA B CA 1
ATOM 3540 C C . ALA B 1 178 ? -19.547 6.578 2.545 1 90.06 178 ALA B C 1
ATOM 3542 O O . ALA B 1 178 ? -20.297 7.547 2.371 1 90.06 178 ALA B O 1
ATOM 3543 N N . THR B 1 179 ? -18.641 6.301 1.606 1 90.19 179 THR B N 1
ATOM 3544 C CA . THR B 1 179 ? -18.547 7.043 0.356 1 90.19 179 THR B CA 1
ATOM 3545 C C . THR B 1 179 ? -19.75 6.762 -0.541 1 90.19 179 THR B C 1
ATOM 3547 O O . THR B 1 179 ? -19.969 5.621 -0.954 1 90.19 179 THR B O 1
ATOM 3550 N N . GLU B 1 180 ? -20.438 7.723 -0.925 1 89.5 180 GLU B N 1
ATOM 3551 C CA . GLU B 1 180 ? -21.734 7.598 -1.603 1 89.5 180 GLU B CA 1
ATOM 3552 C C . GLU B 1 180 ? -21.578 6.859 -2.93 1 89.5 180 GLU B C 1
ATOM 3554 O O . GLU B 1 180 ? -22.359 5.949 -3.23 1 89.5 180 GLU B O 1
ATOM 3559 N N . ALA B 1 181 ? -20.641 7.25 -3.717 1 90 181 ALA B N 1
ATOM 3560 C CA . ALA B 1 181 ? -20.469 6.645 -5.035 1 90 181 ALA B CA 1
ATOM 3561 C C . ALA B 1 181 ? -20.234 5.141 -4.918 1 90 181 ALA B C 1
ATOM 3563 O O . ALA B 1 181 ? -20.703 4.367 -5.758 1 90 181 ALA B O 1
ATOM 3564 N N . ILE B 1 182 ? -19.594 4.73 -3.867 1 94.88 182 ILE B N 1
ATOM 3565 C CA . ILE B 1 182 ? -19.312 3.314 -3.676 1 94.88 182 ILE B CA 1
ATOM 3566 C C . ILE B 1 182 ? -20.547 2.607 -3.131 1 94.88 182 ILE B C 1
ATOM 3568 O O . ILE B 1 182 ? -20.844 1.471 -3.512 1 94.88 182 ILE B O 1
ATOM 3572 N N . ILE B 1 183 ? -21.25 3.297 -2.297 1 96.25 183 ILE B N 1
ATOM 3573 C CA . ILE B 1 183 ? -22.484 2.742 -1.759 1 96.25 183 ILE B CA 1
ATOM 3574 C C . ILE B 1 183 ? -23.453 2.414 -2.902 1 96.25 183 ILE B C 1
ATOM 3576 O O . ILE B 1 183 ? -24.078 1.351 -2.91 1 96.25 183 ILE B O 1
ATOM 3580 N N . ASP B 1 184 ? -23.5 3.244 -3.846 1 95 184 ASP B N 1
ATOM 3581 C CA . ASP B 1 184 ? -24.375 3.012 -4.996 1 95 184 ASP B CA 1
ATOM 3582 C C . ASP B 1 184 ? -23.953 1.756 -5.758 1 95 184 ASP B C 1
ATOM 3584 O O . ASP B 1 184 ? -24.797 0.964 -6.172 1 95 184 ASP B O 1
ATOM 3588 N N . VAL B 1 185 ? -22.734 1.607 -5.938 1 95.5 185 VAL B N 1
ATOM 3589 C CA . VAL B 1 185 ? -22.203 0.423 -6.598 1 95.5 185 VAL B CA 1
ATOM 3590 C C . VAL B 1 185 ? -22.562 -0.825 -5.793 1 95.5 185 VAL B C 1
ATOM 3592 O O . VAL B 1 185 ? -22.969 -1.838 -6.359 1 95.5 185 VAL B O 1
ATOM 3595 N N . MET B 1 186 ? -22.453 -0.712 -4.508 1 97.38 186 MET B N 1
ATOM 3596 C CA . MET B 1 186 ? -22.734 -1.847 -3.635 1 97.38 186 MET B CA 1
ATOM 3597 C C . MET B 1 186 ? -24.219 -2.205 -3.68 1 97.38 186 MET B C 1
ATOM 3599 O O . MET B 1 186 ? -24.578 -3.383 -3.684 1 97.38 186 MET B O 1
ATOM 3603 N N . LYS B 1 187 ? -25.047 -1.227 -3.715 1 97.25 187 LYS B N 1
ATOM 3604 C CA . LYS B 1 187 ? -26.484 -1.475 -3.828 1 97.25 187 LYS B CA 1
ATOM 3605 C C . LYS B 1 187 ? -26.812 -2.215 -5.121 1 97.25 187 LYS B C 1
ATOM 3607 O O . LYS B 1 187 ? -27.578 -3.18 -5.113 1 97.25 187 LYS B O 1
ATOM 3612 N N . ASN B 1 188 ? -26.219 -1.74 -6.176 1 96.19 188 ASN B N 1
ATOM 3613 C CA . ASN B 1 188 ? -26.422 -2.404 -7.461 1 96.19 188 ASN B CA 1
ATOM 3614 C C . ASN B 1 188 ? -25.938 -3.848 -7.43 1 96.19 188 ASN B C 1
ATOM 3616 O O . ASN B 1 188 ? -26.578 -4.742 -7.973 1 96.19 188 ASN B O 1
ATOM 3620 N N . ALA B 1 189 ? -24.812 -4.062 -6.828 1 97.31 189 ALA B N 1
ATOM 3621 C CA . ALA B 1 189 ? -24.25 -5.406 -6.695 1 97.31 189 ALA B CA 1
ATOM 3622 C C . ALA B 1 189 ? -25.188 -6.316 -5.918 1 97.31 189 ALA B C 1
ATOM 3624 O O . ALA B 1 189 ? -25.453 -7.453 -6.324 1 97.31 189 ALA B O 1
ATOM 3625 N N . LYS B 1 190 ? -25.719 -5.797 -4.887 1 96.81 190 LYS B N 1
ATOM 3626 C CA . LYS B 1 190 ? -26.641 -6.57 -4.066 1 96.81 190 LYS B CA 1
ATOM 3627 C C . LYS B 1 190 ? -27.906 -6.91 -4.848 1 96.81 190 LYS B C 1
ATOM 3629 O O . LYS B 1 190 ? -28.406 -8.039 -4.781 1 96.81 190 LYS B O 1
ATOM 3634 N N . LEU B 1 191 ? -28.375 -5.973 -5.562 1 96.06 191 LEU B N 1
ATOM 3635 C CA . LEU B 1 191 ? -29.562 -6.176 -6.375 1 96.06 191 LEU B CA 1
ATOM 3636 C C . LEU B 1 191 ? -29.344 -7.262 -7.422 1 96.06 191 LEU B C 1
ATOM 3638 O O . LEU B 1 191 ? -30.25 -8.016 -7.758 1 96.06 191 LEU B O 1
ATOM 3642 N N . SER B 1 192 ? -28.156 -7.324 -7.895 1 96.69 192 SER B N 1
ATOM 3643 C CA . SER B 1 192 ? -27.797 -8.297 -8.922 1 96.69 192 SER B CA 1
ATOM 3644 C C . SER B 1 192 ? -27.5 -9.664 -8.305 1 96.69 192 SER B C 1
ATOM 3646 O O . SER B 1 192 ? -27.219 -10.625 -9.016 1 96.69 192 SER B O 1
ATOM 3648 N N . GLY B 1 193 ? -27.422 -9.727 -6.934 1 97.06 193 GLY B N 1
ATOM 3649 C CA . GLY B 1 193 ? -27.203 -10.984 -6.234 1 97.06 193 GLY B CA 1
ATOM 3650 C C . GLY B 1 193 ? -25.734 -11.273 -5.957 1 97.06 193 GLY B C 1
ATOM 3651 O O . GLY B 1 193 ? -25.375 -12.367 -5.527 1 97.06 193 GLY B O 1
ATOM 3652 N N . CYS B 1 194 ? -24.875 -10.328 -6.164 1 97.31 194 CYS B N 1
ATOM 3653 C CA . CYS B 1 194 ? -23.453 -10.492 -5.922 1 97.31 194 CYS B CA 1
ATOM 3654 C C . CYS B 1 194 ? -23.141 -10.5 -4.426 1 97.31 194 CYS B C 1
ATOM 3656 O O . CYS B 1 194 ? -23.797 -9.789 -3.654 1 97.31 194 CYS B O 1
ATOM 3658 N N . LYS B 1 195 ? -22.188 -11.297 -4.043 1 98.19 195 LYS B N 1
ATOM 3659 C CA . LYS B 1 195 ? -21.656 -11.203 -2.688 1 98.19 195 LYS B CA 1
ATOM 3660 C C . LYS B 1 195 ? -20.578 -10.117 -2.59 1 98.19 195 LYS B C 1
ATOM 3662 O O . LYS B 1 195 ? -19.828 -9.891 -3.545 1 98.19 195 LYS B O 1
ATOM 3667 N N . ILE B 1 196 ? -20.531 -9.508 -1.42 1 98.69 196 ILE B N 1
ATOM 3668 C CA . ILE B 1 196 ? -19.656 -8.367 -1.225 1 98.69 196 ILE B CA 1
ATOM 3669 C C . ILE B 1 196 ? -18.781 -8.594 0.001 1 98.69 196 ILE B C 1
ATOM 3671 O O . ILE B 1 196 ? -19.266 -8.953 1.071 1 98.69 196 ILE B O 1
ATOM 3675 N N . LEU B 1 197 ? -17.453 -8.422 -0.154 1 98.81 197 LEU B N 1
ATOM 3676 C CA . LEU B 1 197 ? -16.5 -8.297 0.95 1 98.81 197 LEU B CA 1
ATOM 3677 C C . LEU B 1 197 ? -16.078 -6.848 1.152 1 98.81 197 LEU B C 1
ATOM 3679 O O . LEU B 1 197 ? -15.617 -6.195 0.215 1 98.81 197 LEU B O 1
ATOM 3683 N N . LEU B 1 198 ? -16.281 -6.344 2.346 1 98.62 198 LEU B N 1
ATOM 3684 C CA . LEU B 1 198 ? -15.828 -5.012 2.725 1 98.62 198 LEU B CA 1
ATOM 3685 C C . LEU B 1 198 ? -14.617 -5.094 3.643 1 98.62 198 LEU B C 1
ATOM 3687 O O . LEU B 1 198 ? -14.633 -5.816 4.641 1 98.62 198 LEU B O 1
ATOM 3691 N N . VAL B 1 199 ? -13.547 -4.43 3.277 1 98.38 199 VAL B N 1
ATOM 3692 C CA . VAL B 1 199 ? -12.406 -4.191 4.164 1 98.38 199 VAL B CA 1
ATOM 3693 C C . VAL B 1 199 ? -12.469 -2.764 4.703 1 98.38 199 VAL B C 1
ATOM 3695 O O . VAL B 1 199 ? -12.438 -1.8 3.934 1 98.38 199 VAL B O 1
ATOM 3698 N N . THR B 1 200 ? -12.578 -2.635 6.051 1 95.94 200 THR B N 1
ATOM 3699 C CA . THR B 1 200 ? -12.859 -1.304 6.574 1 95.94 200 THR B CA 1
ATOM 3700 C C . THR B 1 200 ? -12.312 -1.154 7.992 1 95.94 200 THR B C 1
ATOM 3702 O O . THR B 1 200 ? -12.055 -2.15 8.672 1 95.94 200 THR B O 1
ATOM 3705 N N . GLU B 1 201 ? -12.125 0.094 8.344 1 91 201 GLU B N 1
ATOM 3706 C CA . GLU B 1 201 ? -11.758 0.428 9.719 1 91 201 GLU B CA 1
ATOM 3707 C C . GLU B 1 201 ? -12.992 0.677 10.578 1 91 201 GLU B C 1
ATOM 3709 O O . GLU B 1 201 ? -12.891 0.792 11.797 1 91 201 GLU B O 1
ATOM 3714 N N . THR B 1 202 ? -14.133 0.661 9.953 1 89.31 202 THR B N 1
ATOM 3715 C CA . THR B 1 202 ? -15.352 1.065 10.648 1 89.31 202 THR B CA 1
ATOM 3716 C C . THR B 1 202 ? -16.312 -0.113 10.789 1 89.31 202 THR B C 1
ATOM 3718 O O . THR B 1 202 ? -16.656 -0.761 9.805 1 89.31 202 THR B O 1
ATOM 3721 N N . ARG B 1 203 ? -16.781 -0.416 11.969 1 86.56 203 ARG B N 1
ATOM 3722 C CA . ARG B 1 203 ? -17.594 -1.59 12.234 1 86.56 203 ARG B CA 1
ATOM 3723 C C . ARG B 1 203 ? -19.062 -1.318 11.898 1 86.56 203 ARG B C 1
ATOM 3725 O O . ARG B 1 203 ? -19.781 -2.221 11.469 1 86.56 203 ARG B O 1
ATOM 3732 N N . ASN B 1 204 ? -19.562 -0.176 12.086 1 88.94 204 ASN B N 1
ATOM 3733 C CA . ASN B 1 204 ? -20.969 0.167 11.836 1 88.94 204 ASN B CA 1
ATOM 3734 C C . ASN B 1 204 ? -21.094 1.321 10.844 1 88.94 204 ASN B C 1
ATOM 3736 O O . ASN B 1 204 ? -20.969 2.486 11.227 1 88.94 204 ASN B O 1
ATOM 3740 N N . SER B 1 205 ? -21.297 0.92 9.594 1 92.06 205 SER B N 1
ATOM 3741 C CA . SER B 1 205 ? -21.406 1.895 8.516 1 92.06 205 SER B CA 1
ATOM 3742 C C . SER B 1 205 ? -22.422 1.451 7.473 1 92.06 205 SER B C 1
ATOM 3744 O O . SER B 1 205 ? -22.859 0.294 7.465 1 92.06 205 SER B O 1
ATOM 3746 N N . PRO B 1 206 ? -22.875 2.307 6.641 1 95.62 206 PRO B N 1
ATOM 3747 C CA . PRO B 1 206 ? -23.766 1.906 5.551 1 95.62 206 PRO B CA 1
ATOM 3748 C C . PRO B 1 206 ? -23.188 0.775 4.699 1 95.62 206 PRO B C 1
ATOM 3750 O O . PRO B 1 206 ? -23.922 -0.132 4.297 1 95.62 206 PRO B O 1
ATOM 3753 N N . MET B 1 207 ? -21.906 0.743 4.516 1 97.56 207 MET B N 1
ATOM 3754 C CA . MET B 1 207 ? -21.297 -0.286 3.676 1 97.56 207 MET B CA 1
ATOM 3755 C C . MET B 1 207 ? -21.297 -1.639 4.379 1 97.56 207 MET B C 1
ATOM 3757 O O . MET B 1 207 ? -21.438 -2.68 3.734 1 97.56 207 MET B O 1
ATOM 3761 N N . THR B 1 208 ? -21.109 -1.536 5.719 1 96.81 208 THR B N 1
ATOM 3762 C CA . THR B 1 208 ? -21.125 -2.791 6.465 1 96.81 208 THR B CA 1
ATOM 3763 C C . THR B 1 208 ? -22.5 -3.467 6.352 1 96.81 208 THR B C 1
ATOM 3765 O O . THR B 1 208 ? -22.578 -4.691 6.227 1 96.81 208 THR B O 1
ATOM 3768 N N . LYS B 1 209 ? -23.547 -2.756 6.266 1 96.81 209 LYS B N 1
ATOM 3769 C CA . LYS B 1 209 ? -24.906 -3.281 6.176 1 96.81 209 LYS B CA 1
ATOM 3770 C C . LYS B 1 209 ? -25.156 -3.904 4.805 1 96.81 209 LYS B C 1
ATOM 3772 O O . LYS B 1 209 ? -25.984 -4.812 4.676 1 96.81 209 LYS B O 1
ATOM 3777 N N . LEU B 1 210 ? -24.453 -3.498 3.844 1 98.12 210 LEU B N 1
ATOM 3778 C CA . LEU B 1 210 ? -24.641 -3.969 2.477 1 98.12 210 LEU B CA 1
ATOM 3779 C C . LEU B 1 210 ? -23.734 -5.16 2.182 1 98.12 210 LEU B C 1
ATOM 3781 O O . LEU B 1 210 ? -23.844 -5.785 1.125 1 98.12 210 LEU B O 1
ATOM 3785 N N . SER B 1 211 ? -22.844 -5.527 3.07 1 98.25 211 SER B N 1
ATOM 3786 C CA . SER B 1 211 ? -21.797 -6.5 2.787 1 98.25 211 SER B CA 1
ATOM 3787 C C . SER B 1 211 ? -22.172 -7.879 3.32 1 98.25 211 SER B C 1
ATOM 3789 O O . SER B 1 211 ? -22.828 -7.996 4.359 1 98.25 211 SER B O 1
ATOM 3791 N N . ASN B 1 212 ? -21.75 -8.891 2.648 1 98.06 212 ASN B N 1
ATOM 3792 C CA . ASN B 1 212 ? -21.875 -10.266 3.125 1 98.06 212 ASN B CA 1
ATOM 3793 C C . ASN B 1 212 ? -20.734 -10.633 4.078 1 98.06 212 ASN B C 1
ATOM 3795 O O . ASN B 1 212 ? -20.938 -11.422 5.004 1 98.06 212 ASN B O 1
ATOM 3799 N N . TYR B 1 213 ? -19.594 -10.102 3.781 1 97.81 213 TYR B N 1
ATOM 3800 C CA . TYR B 1 213 ? -18.391 -10.305 4.586 1 97.81 213 TYR B CA 1
ATOM 3801 C C . TYR B 1 213 ? -17.734 -8.977 4.93 1 97.81 213 TYR B C 1
ATOM 3803 O O . TYR B 1 213 ? -17.719 -8.047 4.109 1 97.81 213 TYR B O 1
ATOM 3811 N N . VAL B 1 214 ? -17.203 -8.93 6.191 1 97.5 214 VAL B N 1
ATOM 3812 C CA . VAL B 1 214 ? -16.484 -7.723 6.609 1 97.5 214 VAL B CA 1
ATOM 3813 C C . VAL B 1 214 ? -15.148 -8.109 7.238 1 97.5 214 VAL B C 1
ATOM 3815 O O . VAL B 1 214 ? -15.094 -8.961 8.125 1 97.5 214 VAL B O 1
ATOM 3818 N N . MET B 1 215 ? -14.102 -7.559 6.688 1 97.88 215 MET B N 1
ATOM 3819 C CA . MET B 1 215 ? -12.789 -7.605 7.32 1 97.88 215 MET B CA 1
ATOM 3820 C C . MET B 1 215 ? -12.469 -6.277 8 1 97.88 215 MET B C 1
ATOM 3822 O O . MET B 1 215 ? -12.094 -5.309 7.344 1 97.88 215 MET B O 1
ATOM 3826 N N . ASN B 1 216 ? -12.547 -6.336 9.305 1 94.75 216 ASN B N 1
ATOM 3827 C CA . ASN B 1 216 ? -12.234 -5.133 10.07 1 94.75 216 ASN B CA 1
ATOM 3828 C C . ASN B 1 216 ? -10.742 -5.031 10.359 1 94.75 216 ASN B C 1
ATOM 3830 O O . ASN B 1 216 ? -10.078 -6.039 10.625 1 94.75 216 ASN B O 1
ATOM 3834 N N . VAL B 1 217 ? -10.281 -3.811 10.289 1 95.25 217 VAL B N 1
ATOM 3835 C CA . VAL B 1 217 ? -8.891 -3.545 10.641 1 95.25 217 VAL B CA 1
ATOM 3836 C C . VAL B 1 217 ? -8.82 -2.42 11.672 1 95.25 217 VAL B C 1
ATOM 3838 O O . VAL B 1 217 ? -9.82 -1.752 11.938 1 95.25 217 VAL B O 1
ATOM 3841 N N . SER B 1 218 ? -7.633 -2.334 12.219 1 89.25 218 SER B N 1
ATOM 3842 C CA . SER B 1 218 ? -7.453 -1.33 13.258 1 89.25 218 SER B CA 1
ATOM 3843 C C . SER B 1 218 ? -7.613 0.08 12.703 1 89.25 218 SER B C 1
ATOM 3845 O O . SER B 1 218 ? -7.23 0.35 11.562 1 89.25 218 SER B O 1
ATOM 3847 N N . VAL B 1 219 ? -8.203 0.882 13.594 1 73.38 219 VAL B N 1
ATOM 3848 C CA . VAL B 1 219 ? -8.344 2.299 13.273 1 73.38 219 VAL B CA 1
ATOM 3849 C C . VAL B 1 219 ? -7.043 3.033 13.578 1 73.38 219 VAL B C 1
ATOM 3851 O O . VAL B 1 219 ? -6.465 2.857 14.656 1 73.38 219 VAL B O 1
ATOM 3854 N N . THR B 1 220 ? -6.379 3.369 12.562 1 62.81 220 THR B N 1
ATOM 3855 C CA . THR B 1 220 ? -5.227 4.211 12.867 1 62.81 220 THR B CA 1
ATOM 3856 C C . THR B 1 220 ? -5.672 5.57 13.391 1 62.81 220 THR B C 1
ATOM 3858 O O . THR B 1 220 ? -6.645 6.148 12.898 1 62.81 220 THR B O 1
ATOM 3861 N N . LYS B 1 221 ? -5.539 5.648 14.859 1 52.16 221 LYS B N 1
ATOM 3862 C CA . LYS B 1 221 ? -5.938 6.906 15.484 1 52.16 221 LYS B CA 1
ATOM 3863 C C . LYS B 1 221 ? -5.629 8.094 14.578 1 52.16 221 LYS B C 1
ATOM 3865 O O . LYS B 1 221 ? -4.598 8.117 13.898 1 52.16 221 LYS B O 1
ATOM 3870 N N . ASP B 1 222 ? -6.805 8.508 14.211 1 44.78 222 ASP B N 1
ATOM 3871 C CA . ASP B 1 222 ? -6.953 9.633 13.297 1 44.78 222 ASP B CA 1
ATOM 3872 C C . ASP B 1 222 ? -5.859 10.68 13.523 1 44.78 222 ASP B C 1
ATOM 3874 O O . ASP B 1 222 ? -5.758 11.242 14.609 1 44.78 222 ASP B O 1
ATOM 3878 N N . GLU B 1 223 ? -4.664 10.32 12.969 1 41.28 223 GLU B N 1
ATOM 3879 C CA . GLU B 1 223 ? -3.803 11.492 13.094 1 41.28 223 GLU B CA 1
ATOM 3880 C C . GLU B 1 223 ? -4.41 12.695 12.375 1 41.28 223 GLU B C 1
ATOM 3882 O O . GLU B 1 223 ? -3.697 13.648 12.031 1 41.28 223 GLU B O 1
ATOM 3887 N N . GLY B 1 224 ? -5.738 12.695 12.406 1 38 224 GLY B N 1
ATOM 3888 C CA . GLY B 1 224 ? -6.461 13.844 11.883 1 38 224 GLY B CA 1
ATOM 3889 C C . GLY B 1 224 ? -6.789 13.727 10.406 1 38 224 GLY B C 1
ATOM 3890 O O . GLY B 1 224 ? -7.691 14.406 9.914 1 38 224 GLY B O 1
ATOM 3891 N N . TYR B 1 225 ? -5.859 13.812 9.336 1 36.66 225 TYR B N 1
ATOM 3892 C CA . TYR B 1 225 ? -6.086 13.883 7.898 1 36.66 225 TYR B CA 1
ATOM 3893 C C . TYR B 1 225 ? -6.352 12.5 7.316 1 36.66 225 TYR B C 1
ATOM 3895 O O . TYR B 1 225 ? -6.016 11.484 7.93 1 36.66 225 TYR B O 1
ATOM 3903 N N . ASP B 1 226 ? -7.496 12.375 6.57 1 42.38 226 ASP B N 1
ATOM 3904 C CA . ASP B 1 226 ? -7.625 11.219 5.688 1 42.38 226 ASP B CA 1
ATOM 3905 C C . ASP B 1 226 ? -6.262 10.609 5.383 1 42.38 226 ASP B C 1
ATOM 3907 O O . ASP B 1 226 ? -6.07 10 4.324 1 42.38 226 ASP B O 1
ATOM 3911 N N . ILE B 1 227 ? -5.383 11.266 6.055 1 54.34 227 ILE B N 1
ATOM 3912 C CA . ILE B 1 227 ? -3.975 10.875 6.012 1 54.34 227 ILE B CA 1
ATOM 3913 C C . ILE B 1 227 ? -3.775 9.578 6.785 1 54.34 227 ILE B C 1
ATOM 3915 O O . ILE B 1 227 ? -2.641 9.188 7.07 1 54.34 227 ILE B O 1
ATOM 3919 N N . ASP B 1 228 ? -4.934 9.117 6.84 1 70.31 228 ASP B N 1
ATOM 3920 C CA . ASP B 1 228 ? -4.852 7.891 7.633 1 70.31 228 ASP B CA 1
ATOM 3921 C C . ASP B 1 228 ? -4.094 6.801 6.879 1 70.31 228 ASP B C 1
ATOM 3923 O O . ASP B 1 228 ? -4.027 6.82 5.648 1 70.31 228 ASP B O 1
ATOM 3927 N N . SER B 1 229 ? -3.502 6.164 7.652 1 87.31 229 SER B N 1
ATOM 3928 C CA . SER B 1 229 ? -2.66 5.078 7.164 1 87.31 229 SER B CA 1
ATOM 3929 C C . SER B 1 229 ? -3.473 4.07 6.355 1 87.31 229 SER B C 1
ATOM 3931 O O . SER B 1 229 ? -4.617 3.768 6.703 1 87.31 229 SER B O 1
ATOM 3933 N N . ARG B 1 230 ? -2.994 3.727 5.238 1 92.94 230 ARG B N 1
ATOM 3934 C CA . ARG B 1 230 ? -3.598 2.65 4.461 1 92.94 230 ARG B CA 1
ATOM 3935 C C . ARG B 1 230 ? -2.912 1.317 4.746 1 92.94 230 ARG B C 1
ATOM 3937 O O . ARG B 1 230 ? -3.199 0.314 4.09 1 92.94 230 ARG B O 1
ATOM 3944 N N . LEU B 1 231 ? -2.061 1.368 5.754 1 95.06 231 LEU B N 1
ATOM 3945 C CA . LEU B 1 231 ? -1.252 0.196 6.07 1 95.06 231 LEU B CA 1
ATOM 3946 C C . LEU B 1 231 ? -2.131 -0.963 6.527 1 95.06 231 LEU B C 1
ATOM 3948 O O . LEU B 1 231 ? -1.888 -2.115 6.16 1 95.06 231 LEU B O 1
ATOM 3952 N N . HIS B 1 232 ? -3.133 -0.697 7.285 1 95.44 232 HIS B N 1
ATOM 3953 C CA . HIS B 1 232 ? -3.93 -1.775 7.855 1 95.44 232 HIS B CA 1
ATOM 3954 C C . HIS B 1 232 ? -4.832 -2.412 6.805 1 95.44 232 HIS B C 1
ATOM 3956 O O . HIS B 1 232 ? -5.078 -3.619 6.844 1 95.44 232 HIS B O 1
ATOM 3962 N N . ILE B 1 233 ? -5.359 -1.608 5.922 1 96.94 233 ILE B N 1
ATOM 3963 C CA . ILE B 1 233 ? -6.102 -2.166 4.801 1 96.94 233 ILE B CA 1
ATOM 3964 C C . ILE B 1 233 ? -5.168 -2.996 3.922 1 96.94 233 ILE B C 1
ATOM 3966 O O . ILE B 1 233 ? -5.531 -4.086 3.475 1 96.94 233 ILE B O 1
ATOM 3970 N N . HIS B 1 234 ? -3.965 -2.502 3.697 1 97.25 234 HIS B N 1
ATOM 3971 C CA . HIS B 1 234 ? -2.969 -3.264 2.953 1 97.25 234 HIS B CA 1
ATOM 3972 C C . HIS B 1 234 ? -2.656 -4.586 3.645 1 97.25 234 HIS B C 1
ATOM 3974 O O . HIS B 1 234 ? -2.514 -5.617 2.984 1 97.25 234 HIS B O 1
ATOM 3980 N N . LEU B 1 235 ? -2.525 -4.551 4.941 1 96.56 235 LEU B N 1
ATOM 3981 C CA . LEU B 1 235 ? -2.277 -5.762 5.715 1 96.56 235 LEU B CA 1
ATOM 3982 C C . LEU B 1 235 ? -3.418 -6.762 5.543 1 96.56 235 LEU B C 1
ATOM 3984 O O . LEU B 1 235 ? -3.178 -7.957 5.375 1 96.56 235 LEU B O 1
ATOM 3988 N N . ALA B 1 236 ? -4.617 -6.344 5.59 1 97.62 236 ALA B N 1
ATOM 3989 C CA . ALA B 1 236 ? -5.773 -7.219 5.414 1 97.62 236 ALA B CA 1
ATOM 3990 C C . ALA B 1 236 ? -5.762 -7.875 4.039 1 97.62 236 ALA B C 1
ATOM 3992 O O . ALA B 1 236 ? -6.059 -9.07 3.908 1 97.62 236 ALA B O 1
ATOM 3993 N N . ILE B 1 237 ? -5.414 -7.078 3.008 1 97.19 237 ILE B N 1
ATOM 3994 C CA . ILE B 1 237 ? -5.395 -7.641 1.661 1 97.19 237 ILE B CA 1
ATOM 3995 C C . ILE B 1 237 ? -4.254 -8.648 1.541 1 97.19 237 ILE B C 1
ATOM 3997 O O . ILE B 1 237 ? -4.387 -9.664 0.851 1 97.19 237 ILE B O 1
ATOM 4001 N N . GLU B 1 238 ? -3.139 -8.336 2.217 1 94.25 238 GLU B N 1
ATOM 4002 C CA . GLU B 1 238 ? -2.045 -9.305 2.252 1 94.25 238 GLU B CA 1
ATOM 4003 C C . GLU B 1 238 ? -2.492 -10.617 2.879 1 94.25 238 GLU B C 1
ATOM 4005 O O . GLU B 1 238 ? -2.172 -11.695 2.367 1 94.25 238 GLU B O 1
ATOM 4010 N N . TYR B 1 239 ? -3.184 -10.531 3.965 1 94.88 239 TYR B N 1
ATOM 4011 C CA . TYR B 1 239 ? -3.734 -11.711 4.621 1 94.88 239 TYR B CA 1
ATOM 4012 C C . TYR B 1 239 ? -4.652 -12.484 3.678 1 94.88 239 TYR B C 1
ATOM 4014 O O . TYR B 1 239 ? -4.531 -13.703 3.541 1 94.88 239 TYR B O 1
ATOM 4022 N N . LEU B 1 240 ? -5.559 -11.789 3.053 1 95.69 240 LEU B N 1
ATOM 4023 C CA . LEU B 1 240 ? -6.5 -12.383 2.113 1 95.69 240 LEU B CA 1
ATOM 4024 C C . LEU B 1 240 ? -5.762 -13.109 0.993 1 95.69 240 LEU B C 1
ATOM 4026 O O . LEU B 1 240 ? -6.082 -14.258 0.673 1 95.69 240 LEU B O 1
ATOM 4030 N N . LEU B 1 241 ? -4.785 -12.453 0.432 1 92.38 241 LEU B N 1
ATOM 4031 C CA . LEU B 1 241 ? -4.035 -12.992 -0.697 1 92.38 241 LEU B CA 1
ATOM 4032 C C . LEU B 1 241 ? -3.268 -14.25 -0.288 1 92.38 241 LEU B C 1
ATOM 4034 O O . LEU B 1 241 ? -3.229 -15.227 -1.035 1 92.38 241 LEU B O 1
ATOM 4038 N N . ARG B 1 242 ? -2.715 -14.203 0.88 1 87 242 ARG B N 1
ATOM 4039 C CA . ARG B 1 242 ? -1.978 -15.375 1.352 1 87 242 ARG B CA 1
ATOM 4040 C C . ARG B 1 242 ? -2.918 -16.547 1.611 1 87 242 ARG B C 1
ATOM 4042 O O . ARG B 1 242 ? -2.584 -17.688 1.31 1 87 242 ARG B O 1
ATOM 4049 N N . GLU B 1 243 ? -4.027 -16.266 2.184 1 88.88 243 GLU B N 1
ATOM 4050 C CA . GLU B 1 243 ? -5.004 -17.312 2.422 1 88.88 243 GLU B CA 1
ATOM 4051 C C . GLU B 1 243 ? -5.523 -17.891 1.109 1 88.88 243 GLU B C 1
ATOM 4053 O O . GLU B 1 243 ? -5.77 -19.094 1.008 1 88.88 243 GLU B O 1
ATOM 4058 N N . LEU B 1 244 ? -5.777 -17.047 0.135 1 88 244 LEU B N 1
ATOM 4059 C CA . LEU B 1 244 ? -6.18 -17.5 -1.192 1 88 244 LEU B CA 1
ATOM 4060 C C . LEU B 1 244 ? -5.129 -18.422 -1.795 1 88 244 LEU B C 1
ATOM 4062 O O . LEU B 1 244 ? -5.461 -19.484 -2.328 1 88 244 LEU B O 1
ATOM 4066 N N . MET B 1 245 ? -3.926 -17.984 -1.68 1 80.44 245 MET B N 1
ATOM 4067 C CA . MET B 1 245 ? -2.828 -18.797 -2.213 1 80.44 245 MET B CA 1
ATOM 4068 C C . MET B 1 245 ? -2.736 -20.141 -1.498 1 80.44 245 MET B C 1
ATOM 4070 O O . MET B 1 245 ? -2.604 -21.172 -2.141 1 80.44 245 MET B O 1
ATOM 4074 N N . ASN B 1 246 ? -2.838 -20.094 -0.201 1 75.19 246 ASN B N 1
ATOM 4075 C CA . ASN B 1 246 ? -2.711 -21.297 0.613 1 75.19 246 ASN B CA 1
ATOM 4076 C C . ASN B 1 246 ? -3.842 -22.281 0.336 1 75.19 246 ASN B C 1
ATOM 4078 O O . ASN B 1 246 ? -3.609 -23.5 0.241 1 75.19 246 ASN B O 1
ATOM 4082 N N . GLN B 1 247 ? -4.984 -21.797 0.232 1 73.19 247 GLN B N 1
ATOM 4083 C CA . GLN B 1 247 ? -6.152 -22.672 0.123 1 73.19 247 GLN B CA 1
ATOM 4084 C C . GLN B 1 247 ? -6.426 -23.047 -1.331 1 73.19 247 GLN B C 1
ATOM 4086 O O . GLN B 1 247 ? -6.82 -24.172 -1.624 1 73.19 247 GLN B O 1
ATOM 4091 N N . TYR B 1 248 ? -6.352 -22.125 -2.156 1 68.38 248 TYR B N 1
ATOM 4092 C CA . TYR B 1 248 ? -6.734 -22.312 -3.551 1 68.38 248 TYR B CA 1
ATOM 4093 C C . TYR B 1 248 ? -5.562 -22.844 -4.371 1 68.38 248 TYR B C 1
ATOM 4095 O O . TYR B 1 248 ? -5.711 -23.797 -5.141 1 68.38 248 TYR B O 1
ATOM 4103 N N . LEU B 1 249 ? -4.512 -22.25 -4.129 1 57.66 249 LEU B N 1
ATOM 4104 C CA . LEU B 1 249 ? -3.418 -22.594 -5.035 1 57.66 249 LEU B CA 1
ATOM 4105 C C . LEU B 1 249 ? -2.633 -23.797 -4.52 1 57.66 249 LEU B C 1
ATOM 4107 O O . LEU B 1 249 ? -2.207 -24.641 -5.301 1 57.66 249 LEU B O 1
ATOM 4111 N N . TYR B 1 250 ? -2.65 -23.875 -3.182 1 56.78 250 TYR B N 1
ATOM 4112 C CA . TYR B 1 250 ? -1.81 -24.953 -2.656 1 56.78 250 TYR B CA 1
ATOM 4113 C C . TYR B 1 250 ? -2.648 -26.156 -2.279 1 56.78 250 TYR B C 1
ATOM 4115 O O . TYR B 1 250 ? -2.238 -27.297 -2.512 1 56.78 250 TYR B O 1
ATOM 4123 N N . ASN B 1 251 ? -3.836 -25.859 -1.75 1 53.22 251 ASN B N 1
ATOM 4124 C CA . ASN B 1 251 ? -4.586 -27 -1.247 1 53.22 251 ASN B CA 1
ATOM 4125 C C . ASN B 1 251 ? -5.652 -27.453 -2.238 1 53.22 251 ASN B C 1
ATOM 4127 O O . ASN B 1 251 ? -6.316 -28.469 -2.025 1 53.22 251 ASN B O 1
ATOM 4131 N N . LYS B 1 252 ? -5.535 -27 -3.453 1 53.34 252 LYS B N 1
ATOM 4132 C CA . LYS B 1 252 ? -6.488 -27.312 -4.512 1 53.34 252 LYS B CA 1
ATOM 4133 C C . LYS B 1 252 ? -7.887 -27.531 -3.947 1 53.34 252 LYS B C 1
ATOM 4135 O O . LYS B 1 252 ? -8.648 -28.359 -4.457 1 53.34 252 LYS B O 1
ATOM 4140 N N . LYS B 1 253 ? -8.07 -27 -2.785 1 43.88 253 LYS B N 1
ATOM 4141 C CA . LYS B 1 253 ? -9.328 -27.297 -2.105 1 43.88 253 LYS B CA 1
ATOM 4142 C C . LYS B 1 253 ? -10.523 -26.906 -2.969 1 43.88 253 LYS B C 1
ATOM 4144 O O . LYS B 1 253 ? -11.578 -27.531 -2.889 1 43.88 253 LYS B O 1
ATOM 4149 N N . TYR B 1 254 ? -10.289 -25.875 -3.789 1 44.19 254 TYR B N 1
ATOM 4150 C CA . TYR B 1 254 ? -11.477 -25.422 -4.496 1 44.19 254 TYR B CA 1
ATOM 4151 C C . TYR B 1 254 ? -11.359 -25.672 -5.992 1 44.19 254 TYR B C 1
ATOM 4153 O O . TYR B 1 254 ? -12.094 -25.078 -6.789 1 44.19 254 TYR B O 1
ATOM 4161 N N . LEU B 1 255 ? -10.266 -26.422 -6.125 1 41.47 255 LEU B N 1
ATOM 4162 C CA . LEU B 1 255 ? -10.227 -26.891 -7.512 1 41.47 255 LEU B CA 1
ATOM 4163 C C . LEU B 1 255 ? -10.82 -28.281 -7.641 1 41.47 255 LEU B C 1
ATOM 4165 O O . LEU B 1 255 ? -10.734 -29.094 -6.711 1 41.47 255 LEU B O 1
#

InterPro domains:
  IPR000281 Helix-turn-helix protein RpiR [PF01418] (4-72)
  IPR000281 Helix-turn-helix protein RpiR [PS51071] (3-79)
  IPR001347 SIS domain [PF01380] (116-220)
  IPR001347 SIS domain [PS51464] (112-250)
  IPR009057 Homedomain-like superfamily [SSF46689] (1-78)
  IPR035472 RpiR-like, SIS domain [cd05013] (108-241)
  IPR036388 Winged helix-like DNA-binding domain superfamily [G3DSA:1.10.10.10] (2-75)
  IPR046348 SIS domain superfamily [SSF53697] (94-247)
  IPR047640 HTH-type transcriptional regulator RpiR-like [PTHR30514] (1-248)

pLDDT: mean 81.77, std 17.8, range [28.34, 98.81]

Solvent-accessible surface area (backbone atoms only — not comparable to full-atom values): 27535 Å² total; per-residue (Å²): 129,89,54,45,42,59,48,21,36,70,72,27,44,83,69,44,48,74,66,40,46,52,48,53,54,49,55,67,63,49,82,77,59,56,73,78,62,39,66,60,55,46,14,57,74,66,70,49,52,50,64,55,51,51,50,43,34,44,49,42,68,29,92,42,64,66,54,37,50,46,26,55,40,42,22,73,48,51,85,52,67,80,52,72,66,92,52,51,70,58,54,50,51,50,51,47,48,50,51,23,45,53,46,53,67,70,49,81,56,62,63,55,45,52,49,57,71,68,26,68,32,36,40,48,44,59,54,77,76,44,39,35,52,48,48,52,52,44,53,51,39,40,68,72,68,41,52,58,45,69,60,91,44,72,68,54,40,49,58,52,33,72,67,49,39,55,52,26,27,35,39,36,44,35,59,72,31,68,57,62,76,57,48,52,38,49,53,45,28,48,74,37,50,26,50,27,38,35,38,24,44,48,85,84,31,71,44,53,74,68,33,76,38,76,48,58,30,44,63,61,74,70,70,48,32,86,70,45,71,61,59,47,62,44,49,52,51,49,52,51,51,51,49,39,42,50,41,46,67,67,53,39,68,80,99,128,90,54,43,41,58,49,22,37,70,71,25,43,84,72,44,50,74,67,40,46,52,48,51,54,49,56,69,63,50,82,76,61,55,75,78,62,37,66,61,56,47,14,57,74,66,70,47,51,53,63,55,51,51,51,42,35,43,49,43,68,29,92,43,64,67,54,35,50,46,25,56,41,42,20,73,48,48,87,52,67,79,53,70,66,92,53,50,71,58,54,52,51,50,51,47,50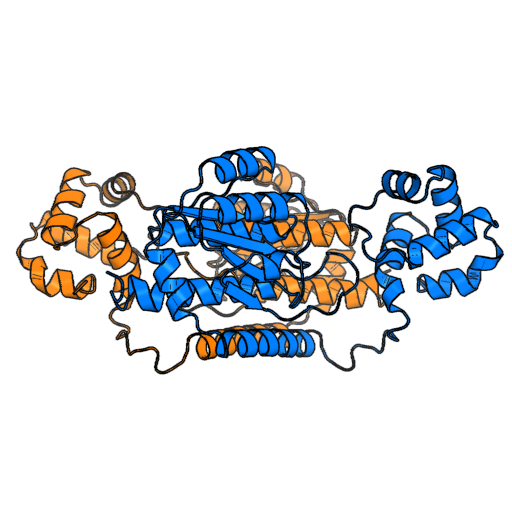,50,50,24,44,53,47,53,68,70,49,81,58,63,64,56,46,53,50,57,71,68,25,69,31,35,40,50,43,58,52,77,74,44,40,35,52,49,47,54,52,44,53,49,39,41,69,72,69,40,52,58,45,70,60,90,44,71,68,53,40,50,57,52,32,70,67,49,40,55,51,28,27,36,41,36,44,35,59,71,29,69,57,62,77,54,47,53,38,48,52,44,29,47,73,37,52,26,50,29,37,36,38,23,45,48,85,84,30,70,44,51,74,68,33,76,38,76,47,59,28,44,65,62,73,68,71,50,32,88,70,46,72,59,59,48,63,44,49,51,50,50,51,51,52,50,50,39,42,50,42,47,69,65,53,40,68,79,100

Radius of gyration: 25.05 Å; Cα contacts (8 Å, |Δi|>4): 771; chains: 2; bounding box: 56×78×56 Å

Organism: NCBI:txid445974

Nearest PDB structures (foldseek):
  4ivn-assembly1_A  TM=5.818E-01  e=9.649E-14  Vibrio vulnificus YJ016
  7en6-assembly1_A  TM=8.742E-01  e=1.323E-09  Escherichia coli
  7en6-assembly1_C  TM=8.047E-01  e=3.650E-09  Escherichia coli
  3fxa-assembly1_D  TM=7.296E-01  e=2.077E-09  Listeria monocytogenes serotype 4b str. F2365
  2xhz-assembly1_B  TM=7.851E-01  e=5.163E-08  Escherichia coli

Sequence (510 aa):
MHMSLIKNFQKYGNNLTELEIECFNKLLTFRDLEPSLTISSLAETLNVSTTTIFRMVKKLDYKTFMDFRYDLLYHRRDEYEYQSPVESTCDSLEKEIKDTIEMLRNLDIDDVIKDIVKAKSVLICSSGMNKYVAKILAVKLSLYGIRTIYPDDHWFLYLEANNLTQDDFVIVLSRGGATEAIIDVMKNAKLSGCKILLVTETRNSPMTKLSNYVMNVSVTKDEGYDIDSRLHIHLAIEYLLRELMNQYLYNKKYLMHMSLIKNFQKYGNNLTELEIECFNKLLTFRDLEPSLTISSLAETLNVSTTTIFRMVKKLDYKTFMDFRYDLLYHRRDEYEYQSPVESTCDSLEKEIKDTIEMLRNLDIDDVIKDIVKAKSVLICSSGMNKYVAKILAVKLSLYGIRTIYPDDHWFLYLEANNLTQDDFVIVLSRGGATEAIIDVMKNAKLSGCKILLVTETRNSPMTKLSNYVMNVSVTKDEGYDIDSRLHIHLAIEYLLRELMNQYLYNKKYL

Foldseek 3Di:
DLAQLVRLCVVQVVVADPLLNQLSVVLLVDQADALPDDLCNSCVVSVHDSVNSVVSCVSSVHPDVNSVSVSSQQSNCVVVPVPVPPDDPVRLVVVQQVQLVVLLVPFPLVVVLLLQVQAPAEEEEEDDPVLVLSVVLQVLCVVVVHHYDYDPDLVVLQVVLQVEALRYEYEYEDAQQEDPSVLVSLVSCVVRNYAYEYEYQDCDHSNNVSHPHYRHGHFQPPSRHVPTDCVSVSVSSVVSSVVSCCCVVPVVVND/DLAQLVRLCVVQVVVADPLLNQLSVVLLVDQADALPDDLCNSCVVSVHDSVNSVVSCVSSVHPDVNSVSVSSQQSNCVVVPVPVPPDDPVRLVVVQLVQLVVLLVPDPLVVVLLLQVQAPAEEEEEDDPVLVLSVVLQVLCVVVVHHYDYDPDLVVLQVVLQVDALRYEYEYEDAQQEDPSVLVSLVSCVVRNYAYEYEYQDCDHSNNVSHPHYRHGHFQPPSRHVPGDCVSVSVSSVVSSVVSCVCVVPVVVND

Secondary structure (DSSP, 8-state):
----HHHHHHHHGGGS-HHHHHHHHHHHH-S---TT--HHHHHHHHTS-HHHHHHHHHHTT-SSHHHHHHHHHHHGGGGS-----SS-HHHHHHHHHHHHHHHHHTS--HHHHHHHHH-S-EEEEE-TTHHHHHHHHHHHHHHTT--EE--SSHHHHHHHHHT--TT-EEEEE-SSS--HHHHHHHHHHHHTT-EEEEEES-SSSHHHHH-SEEEE-------SSS----HHHHHHHHHHHHHHIIIIIIS-TT-/----HHHHHHHHGGGS-HHHHHHHHHHHH-S---TT--HHHHHHHTTS-HHHHHHHHHHTT-SSHHHHHHHHHHGGGGGS-----SS-HHHHHHHHHHHHHHHHHTS--HHHHHHHHH-SEEEEEE-TTHHHHHHHHHHHHHHTT--EE--SSHHHHHHHHHT--TTEEEEEE-SSS--HHHHHHHHHHHHTT-EEEEEES-SSSHHHHH-SEEEE-------SSS----HHHHHHHHHHHHHHIIIIIIS-TT-